Protein AF-A0AAW1QFX3-F1 (afdb_monomer_lite)

Organism: NCBI:txid41462

pLDDT: mean 78.26, std 17.08, range [36.12, 97.12]

Structure (mmCIF, N/CA/C/O backbone):
data_AF-A0AAW1QFX3-F1
#
_entry.id   AF-A0AAW1QFX3-F1
#
loop_
_atom_site.group_PDB
_atom_site.id
_atom_site.type_symbol
_atom_site.label_atom_id
_atom_site.label_alt_id
_atom_site.label_comp_id
_atom_site.label_asym_id
_atom_site.label_entity_id
_atom_site.label_seq_id
_atom_site.pdbx_PDB_ins_code
_atom_site.Cartn_x
_atom_site.Cartn_y
_atom_site.Cartn_z
_atom_site.occupancy
_atom_site.B_iso_or_equiv
_atom_site.auth_seq_id
_atom_site.auth_comp_id
_atom_site.auth_asym_id
_atom_site.auth_atom_id
_atom_site.pdbx_PDB_model_num
ATOM 1 N N . MET A 1 1 ? 1.975 5.721 13.566 1.00 49.78 1 MET A N 1
ATOM 2 C CA . MET A 1 1 ? 0.635 5.234 13.945 1.00 49.78 1 MET A CA 1
ATOM 3 C C . MET A 1 1 ? -0.170 5.029 12.686 1.00 49.78 1 MET A C 1
ATOM 5 O O . MET A 1 1 ? -0.366 5.984 11.931 1.00 49.78 1 MET A O 1
ATOM 9 N N . ASP A 1 2 ? -0.598 3.794 12.451 1.00 54.06 2 ASP A N 1
ATOM 10 C CA . ASP A 1 2 ? -1.452 3.510 11.309 1.00 54.06 2 ASP A CA 1
ATOM 11 C C . ASP A 1 2 ? -2.880 3.972 11.597 1.00 54.06 2 ASP A C 1
ATOM 13 O O . ASP A 1 2 ? -3.531 3.545 12.543 1.00 54.06 2 ASP A O 1
ATOM 17 N N . PHE A 1 3 ? -3.294 4.887 10.730 1.00 56.03 3 PHE A N 1
ATOM 18 C CA . PHE A 1 3 ? -4.606 5.460 10.510 1.00 56.03 3 PHE A CA 1
ATOM 19 C C . PHE A 1 3 ? -5.492 5.829 11.708 1.00 56.03 3 PHE A C 1
ATOM 21 O O . PHE A 1 3 ? -6.138 5.011 12.355 1.00 56.03 3 PHE A O 1
ATOM 28 N N . ILE A 1 4 ? -5.617 7.138 11.882 1.00 55.22 4 ILE A N 1
ATOM 29 C CA . ILE A 1 4 ? -6.451 7.807 12.869 1.00 55.22 4 ILE A CA 1
ATOM 30 C C . ILE A 1 4 ? -7.708 8.252 12.118 1.00 55.22 4 ILE A C 1
ATOM 32 O O . ILE A 1 4 ? -7.586 8.804 11.026 1.00 55.22 4 ILE A O 1
ATOM 36 N N . GLY A 1 5 ? -8.902 7.932 12.628 1.00 56.22 5 GLY A N 1
ATOM 37 C CA . GLY A 1 5 ? -10.164 8.149 11.908 1.00 56.22 5 GLY A CA 1
ATOM 38 C C . GLY A 1 5 ? -10.268 9.538 11.260 1.00 56.22 5 GLY A C 1
ATOM 39 O O . GLY A 1 5 ? -9.735 10.532 11.765 1.00 56.22 5 GLY A O 1
ATOM 40 N N . GLY A 1 6 ? -10.929 9.605 10.102 1.00 60.88 6 GLY A N 1
ATOM 41 C CA . GLY A 1 6 ? -11.004 10.831 9.314 1.00 60.88 6 GLY A CA 1
ATOM 42 C C . GLY A 1 6 ? -11.517 12.015 10.139 1.00 60.88 6 GLY A C 1
ATOM 43 O O . GLY A 1 6 ? -12.501 11.904 10.865 1.00 60.88 6 GLY A O 1
ATOM 44 N N . GLY A 1 7 ? -10.847 13.164 10.028 1.00 66.50 7 GLY A N 1
ATOM 45 C CA . GLY A 1 7 ? -11.255 14.398 10.717 1.00 66.50 7 GLY A CA 1
ATOM 46 C C . GLY A 1 7 ? -10.402 14.771 11.926 1.00 66.50 7 GLY A C 1
ATOM 47 O O . GLY A 1 7 ? -10.448 15.928 12.344 1.00 66.50 7 GLY A O 1
ATOM 48 N N . ILE A 1 8 ? -9.561 13.858 12.411 1.00 74.62 8 ILE A N 1
ATOM 49 C CA . ILE A 1 8 ? -8.707 14.110 13.571 1.00 74.62 8 ILE A CA 1
ATOM 50 C C . ILE A 1 8 ? -7.576 15.079 13.210 1.00 74.62 8 ILE A C 1
ATOM 52 O O . ILE A 1 8 ? -6.895 14.943 12.189 1.00 74.62 8 ILE A O 1
ATOM 56 N N . ARG A 1 9 ? -7.401 16.101 14.053 1.00 82.44 9 ARG A N 1
ATOM 57 C CA . ARG A 1 9 ? -6.322 17.091 13.950 1.00 82.44 9 ARG A CA 1
ATOM 58 C C . ARG A 1 9 ? -5.111 16.654 14.774 1.00 82.44 9 ARG A C 1
ATOM 60 O O . ARG A 1 9 ? -5.272 16.060 15.838 1.00 82.44 9 ARG A O 1
ATOM 67 N N . SER A 1 10 ? -3.915 17.056 14.342 1.00 85.19 10 SER A N 1
ATOM 68 C CA . SER A 1 10 ? -2.657 16.886 15.086 1.00 85.19 10 SER A CA 1
ATOM 69 C C . SER A 1 10 ? -2.754 17.294 16.557 1.00 85.19 10 SER A C 1
ATOM 71 O O . SER A 1 10 ? -2.305 16.564 17.435 1.00 85.19 10 SER A O 1
ATOM 73 N N . SER A 1 11 ? -3.408 18.424 16.846 1.00 86.62 11 SER A N 1
ATOM 74 C CA . SER A 1 11 ? -3.590 18.910 18.218 1.00 86.62 11 SER A CA 1
ATOM 75 C C . SER A 1 11 ? -4.476 18.001 19.072 1.00 86.62 11 SER A C 1
ATOM 77 O O . SER A 1 11 ? -4.159 17.779 20.235 1.00 86.62 11 SER A O 1
ATOM 79 N N . GLN A 1 12 ? -5.549 17.443 18.502 1.00 87.62 12 GLN A N 1
ATOM 80 C CA . GLN A 1 12 ? -6.450 16.527 19.211 1.00 87.62 12 GLN A CA 1
ATOM 81 C C . GLN A 1 12 ? -5.742 15.216 19.546 1.00 87.62 12 GLN A C 1
ATOM 83 O O . GLN A 1 12 ? -5.866 14.718 20.659 1.00 87.62 12 GLN A O 1
ATOM 88 N N . LEU A 1 13 ? -4.960 14.685 18.602 1.00 87.69 13 LEU A N 1
ATOM 89 C CA . LEU A 1 13 ? -4.149 13.498 18.847 1.00 87.69 13 LEU A CA 1
ATOM 90 C C . LEU A 1 13 ? -3.101 13.749 19.935 1.00 87.69 13 LEU A C 1
ATOM 92 O O . LEU A 1 13 ? -2.966 12.943 20.848 1.00 87.69 13 LEU A O 1
ATOM 96 N N . LYS A 1 14 ? -2.378 14.872 19.858 1.00 89.56 14 LYS A N 1
ATOM 97 C CA . LYS A 1 14 ? -1.354 15.231 20.847 1.00 89.56 14 LYS A CA 1
ATOM 98 C C . LYS A 1 14 ? -1.944 15.374 22.250 1.00 89.56 14 LYS A C 1
ATOM 100 O O . LYS A 1 14 ? -1.342 14.899 23.207 1.00 89.56 14 LYS A O 1
ATOM 105 N N . GLN A 1 15 ? -3.124 15.985 22.362 1.00 91.06 15 GLN A N 1
ATOM 106 C CA . GLN A 1 15 ? -3.846 16.082 23.627 1.00 91.06 15 GLN A CA 1
ATOM 107 C C . GLN A 1 15 ? -4.221 14.692 24.162 1.00 91.06 15 GLN A C 1
ATOM 109 O O . GLN A 1 15 ? -3.868 14.376 25.293 1.00 91.06 15 GLN A O 1
ATOM 114 N N . ALA A 1 16 ? -4.851 13.844 23.343 1.00 90.44 16 ALA A N 1
ATOM 115 C CA . ALA A 1 16 ? -5.257 12.499 23.756 1.00 90.44 16 ALA A CA 1
ATOM 116 C C . ALA A 1 16 ? -4.062 11.613 24.165 1.00 90.44 16 ALA A C 1
ATOM 118 O O . ALA A 1 16 ? -4.162 10.828 25.102 1.00 90.44 16 ALA A O 1
ATOM 119 N N . LEU A 1 17 ? -2.911 11.753 23.497 1.00 91.44 17 LEU A N 1
ATOM 120 C CA . LEU A 1 17 ? -1.669 11.077 23.887 1.00 91.44 17 LEU A CA 1
ATOM 121 C C . LEU A 1 17 ? -1.129 11.598 25.224 1.00 91.44 17 LEU A C 1
ATOM 123 O O . LEU A 1 17 ? -0.713 10.806 26.065 1.00 91.44 17 LEU A O 1
ATOM 127 N N . SER A 1 18 ? -1.183 12.913 25.448 1.00 91.75 18 SER A N 1
ATOM 128 C CA . SER A 1 18 ? -0.755 13.513 26.714 1.00 91.75 18 SER A CA 1
ATOM 129 C C . SER A 1 18 ? -1.633 13.085 27.892 1.00 91.75 18 SER A C 1
ATOM 131 O O . SER A 1 18 ? -1.120 12.948 28.997 1.00 91.75 18 SER A O 1
ATOM 133 N N . GLU A 1 19 ? -2.933 12.872 27.673 1.00 93.19 19 GLU A N 1
ATOM 134 C CA . GLU A 1 19 ? -3.862 12.347 28.687 1.00 93.19 19 GLU A CA 1
ATOM 135 C C . GLU A 1 19 ? -3.520 10.902 29.092 1.00 93.19 19 GLU A C 1
ATOM 137 O O . GLU A 1 19 ? -3.775 10.508 30.227 1.00 93.19 19 GLU A O 1
ATOM 142 N N . LEU A 1 20 ? -2.873 10.142 28.202 1.00 90.88 20 LEU A N 1
ATOM 143 C CA . LEU A 1 20 ? -2.308 8.819 28.487 1.00 90.88 20 LEU A CA 1
ATOM 144 C C . LEU A 1 20 ? -0.879 8.870 29.063 1.00 90.88 20 LEU A C 1
ATOM 146 O O . LEU A 1 20 ? -0.242 7.832 29.207 1.00 90.88 20 LEU A O 1
ATOM 150 N N . GLY A 1 21 ? -0.339 10.059 29.349 1.00 91.75 21 GLY A N 1
ATOM 151 C CA . GLY A 1 21 ? 1.045 10.227 29.811 1.00 91.75 21 GLY A CA 1
ATOM 152 C C . GLY A 1 21 ? 2.107 10.040 28.719 1.00 91.75 21 GLY A C 1
ATOM 153 O O . GLY A 1 21 ? 3.297 9.991 29.020 1.00 91.75 21 GLY A O 1
ATOM 154 N N . VAL A 1 22 ? 1.711 9.960 27.443 1.00 89.44 22 VAL A N 1
ATOM 155 C CA . VAL A 1 22 ? 2.642 9.836 26.314 1.00 89.44 22 VAL A CA 1
ATOM 156 C C . VAL A 1 22 ? 3.032 11.228 25.824 1.00 89.44 22 VAL A C 1
ATOM 158 O O . VAL A 1 22 ? 2.285 11.906 25.112 1.00 89.44 22 VAL A O 1
ATOM 161 N N . HIS A 1 23 ? 4.235 11.661 26.191 1.00 89.19 23 HIS A N 1
ATOM 162 C CA . HIS A 1 23 ? 4.775 12.954 25.783 1.00 89.19 23 HIS A CA 1
ATOM 163 C C . HIS A 1 23 ? 5.489 12.855 24.432 1.00 89.19 23 HIS A C 1
ATOM 165 O O . HIS A 1 23 ? 6.604 12.353 24.331 1.00 89.19 23 HIS A O 1
ATOM 171 N N . VAL A 1 24 ? 4.849 13.376 23.384 1.00 89.44 24 VAL A N 1
ATOM 172 C CA . VAL A 1 24 ? 5.443 13.500 22.044 1.00 89.44 24 VAL A CA 1
ATOM 173 C C . VAL A 1 24 ? 5.963 14.917 21.810 1.00 89.44 24 VAL A C 1
ATOM 175 O O . VAL A 1 24 ? 5.314 15.902 22.183 1.00 89.44 24 VAL A O 1
ATOM 178 N N . GLN A 1 25 ? 7.115 15.041 21.146 1.00 88.50 25 GLN A N 1
ATOM 179 C CA . GLN A 1 25 ? 7.626 16.337 20.693 1.00 88.50 25 GLN A CA 1
ATOM 180 C C . GLN A 1 25 ? 6.645 16.947 19.693 1.00 88.50 25 GLN A C 1
ATOM 182 O O . GLN A 1 25 ? 6.198 18.087 19.868 1.00 88.50 25 GLN A O 1
ATOM 187 N N . ASP A 1 26 ? 6.254 16.150 18.700 1.00 86.06 26 ASP A N 1
ATOM 188 C CA . ASP A 1 26 ? 5.269 16.529 17.699 1.00 86.06 26 ASP A CA 1
ATOM 189 C C . ASP A 1 26 ? 4.426 15.339 17.229 1.00 86.06 26 ASP A C 1
ATOM 191 O O . ASP A 1 26 ? 4.822 14.179 17.359 1.00 86.06 26 ASP A O 1
ATOM 195 N N . ALA A 1 27 ? 3.243 15.638 16.702 1.00 84.00 27 ALA A N 1
ATOM 196 C CA . ALA A 1 27 ? 2.328 14.660 16.139 1.00 84.00 27 ALA A CA 1
ATOM 197 C C . ALA A 1 27 ? 1.764 15.197 14.822 1.00 84.00 27 ALA A C 1
ATOM 199 O O . ALA A 1 27 ? 0.943 16.114 14.808 1.00 84.00 27 ALA A O 1
ATOM 200 N N . GLU A 1 28 ? 2.175 14.609 13.705 1.00 80.44 28 GLU A N 1
ATOM 201 C CA . GLU A 1 28 ? 1.728 15.024 12.381 1.00 80.44 28 GLU A CA 1
ATOM 202 C C . GLU A 1 28 ? 0.673 14.052 11.855 1.00 80.44 28 GLU A C 1
ATOM 204 O O . GLU A 1 28 ? 0.975 12.895 11.565 1.00 80.44 28 GLU A O 1
ATOM 209 N N . VAL A 1 29 ? -0.574 14.515 11.724 1.00 75.62 29 VAL A N 1
ATOM 210 C CA . VAL A 1 29 ? -1.650 13.745 11.089 1.00 75.62 29 VAL A CA 1
ATOM 211 C C . VAL A 1 29 ? -1.699 14.099 9.608 1.00 75.62 29 VAL A C 1
ATOM 213 O O . VAL A 1 29 ? -2.120 15.195 9.229 1.00 75.62 29 VAL A O 1
ATOM 216 N N . VAL A 1 30 ? -1.328 13.147 8.758 1.00 68.81 30 VAL A N 1
ATOM 217 C CA . VAL A 1 30 ? -1.366 13.317 7.305 1.00 68.81 30 VAL A CA 1
ATOM 218 C C . VAL A 1 30 ? -2.765 12.993 6.816 1.00 68.81 30 VAL A C 1
ATOM 220 O O . VAL A 1 30 ? -3.106 11.831 6.666 1.00 68.81 30 VAL A O 1
ATOM 223 N N . ASN A 1 31 ? -3.581 14.010 6.550 1.00 67.56 31 ASN A N 1
ATOM 224 C CA . ASN A 1 31 ? -4.916 13.833 5.981 1.00 67.56 31 ASN A CA 1
ATOM 225 C C . ASN A 1 31 ? -4.888 14.076 4.467 1.00 67.56 31 ASN A C 1
ATOM 227 O O . ASN A 1 31 ? -4.674 15.208 4.028 1.00 67.56 31 ASN A O 1
ATOM 231 N N . ILE A 1 32 ? -5.176 13.052 3.661 1.00 60.91 32 ILE A N 1
ATOM 232 C CA . ILE A 1 32 ? -5.361 13.239 2.218 1.00 60.91 32 ILE A CA 1
ATOM 233 C C . ILE A 1 32 ? -6.805 13.676 1.976 1.00 60.91 32 ILE A C 1
ATOM 235 O O . ILE A 1 32 ? -7.748 12.939 2.265 1.00 60.91 32 ILE A O 1
ATOM 239 N N . LYS A 1 33 ? -6.985 14.890 1.446 1.00 61.47 33 LYS A N 1
ATOM 240 C CA . LYS A 1 33 ? -8.302 15.393 1.045 1.00 61.47 33 LYS A CA 1
ATOM 241 C C . LYS A 1 33 ? -8.706 14.747 -0.277 1.00 61.47 33 LYS A C 1
ATOM 243 O O . LYS A 1 33 ? -8.158 15.087 -1.323 1.00 61.47 33 LYS A O 1
ATOM 248 N N 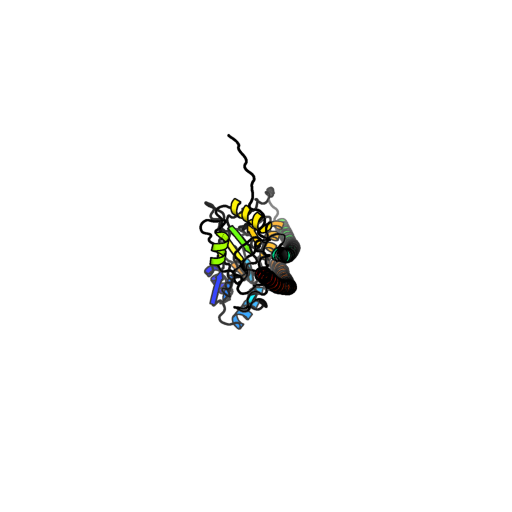. LEU A 1 34 ? -9.668 13.830 -0.233 1.00 57.91 34 LEU A N 1
ATOM 249 C CA . LEU A 1 34 ? -10.285 13.280 -1.436 1.00 57.91 34 LEU A CA 1
ATOM 250 C C . LEU A 1 34 ? -11.529 14.108 -1.772 1.00 57.91 34 LEU A C 1
ATOM 252 O O . LEU A 1 34 ? -12.495 14.132 -1.010 1.00 57.91 34 LEU A O 1
ATOM 256 N N . ASP A 1 35 ? -11.484 14.822 -2.897 1.00 55.41 35 ASP A N 1
ATOM 257 C CA . ASP A 1 35 ? -12.613 15.615 -3.381 1.00 55.41 35 ASP A CA 1
ATOM 258 C C . ASP A 1 35 ? -13.739 14.663 -3.821 1.00 55.41 35 ASP A C 1
ATOM 260 O O . ASP A 1 35 ? -13.547 13.794 -4.683 1.00 55.41 35 ASP A O 1
ATOM 264 N N . SER A 1 36 ? -14.905 14.786 -3.186 1.00 53.16 36 SER A N 1
ATOM 265 C CA . SER A 1 36 ? -16.103 14.001 -3.500 1.00 53.16 36 SER A CA 1
ATOM 266 C C . SER A 1 36 ? -17.047 14.721 -4.476 1.00 53.16 36 SER A C 1
ATOM 268 O O . SER A 1 36 ? -18.130 14.211 -4.770 1.00 53.16 36 SER A O 1
ATOM 270 N N . GLY A 1 37 ? -16.604 15.849 -5.049 1.00 48.22 37 GLY A N 1
ATOM 271 C CA . GLY A 1 37 ? -17.293 16.587 -6.104 1.00 48.22 37 GLY A CA 1
ATOM 272 C C . GLY A 1 37 ? -17.972 17.876 -5.618 1.00 48.22 37 GLY A C 1
ATOM 273 O O . GLY A 1 37 ? -18.149 18.092 -4.415 1.00 48.22 37 GLY A O 1
ATOM 274 N N . PRO A 1 38 ? -18.376 18.759 -6.553 1.00 41.94 38 PRO A N 1
ATOM 275 C CA . PRO A 1 38 ? -18.980 20.045 -6.221 1.00 41.94 38 PRO A CA 1
ATOM 276 C C . PRO A 1 38 ? -20.298 19.865 -5.450 1.00 41.94 38 PRO A C 1
ATOM 278 O O . PRO A 1 38 ? -21.208 19.166 -5.892 1.00 41.94 38 PRO A O 1
ATOM 281 N N . GLY A 1 39 ? -20.397 20.514 -4.284 1.00 43.38 39 GLY A N 1
ATOM 282 C CA . GLY A 1 39 ? -21.618 20.582 -3.472 1.00 43.38 39 GLY A CA 1
ATOM 283 C C . GLY A 1 39 ? -21.773 19.523 -2.374 1.00 43.38 39 GLY A C 1
ATOM 284 O O . GLY A 1 39 ? -22.806 19.510 -1.708 1.00 43.38 39 GLY A O 1
ATOM 285 N N . ARG A 1 40 ? -20.791 18.638 -2.140 1.00 46.50 40 ARG A N 1
ATOM 286 C CA . ARG A 1 40 ? -20.864 17.641 -1.053 1.00 46.50 40 ARG A CA 1
ATOM 287 C C . ARG A 1 40 ? -19.557 17.589 -0.265 1.00 46.50 40 ARG A C 1
ATOM 289 O O . ARG A 1 40 ? -18.654 16.833 -0.579 1.00 46.50 40 ARG A O 1
ATOM 296 N N . VAL A 1 41 ? -19.486 18.388 0.800 1.00 38.38 41 VAL A N 1
ATOM 297 C CA . VAL A 1 41 ? -18.336 18.515 1.719 1.00 38.38 41 VAL A CA 1
ATOM 298 C C . VAL A 1 41 ? -18.282 17.341 2.708 1.00 38.38 41 VAL A C 1
ATOM 300 O O . VAL A 1 41 ? -18.228 17.522 3.920 1.00 38.38 41 VAL A O 1
ATOM 303 N N . ALA A 1 42 ? -18.335 16.107 2.213 1.00 44.97 42 ALA A N 1
ATOM 304 C CA . ALA A 1 42 ? -17.827 14.991 2.997 1.00 44.97 42 ALA A CA 1
ATOM 305 C C . ALA A 1 42 ? -16.359 14.843 2.602 1.00 44.97 42 ALA A C 1
ATOM 307 O O . ALA A 1 42 ? -16.032 14.160 1.630 1.00 44.97 42 ALA A O 1
ATOM 308 N N . GLU A 1 43 ? -15.490 15.565 3.312 1.00 49.81 43 GLU A N 1
ATOM 309 C CA . GLU A 1 43 ? -14.046 15.365 3.253 1.00 49.81 43 GLU A CA 1
ATOM 310 C C . GLU A 1 43 ? -13.757 13.949 3.762 1.00 49.81 43 GLU A C 1
ATOM 312 O O . GLU A 1 43 ? -13.562 13.730 4.958 1.00 49.81 43 GLU A O 1
ATOM 317 N N . ALA A 1 44 ? -13.776 12.963 2.865 1.00 47.16 44 ALA A N 1
ATOM 318 C CA . ALA A 1 44 ? -13.262 11.644 3.178 1.00 47.16 44 ALA A CA 1
ATOM 319 C C . ALA A 1 44 ? -11.758 11.813 3.408 1.00 47.16 44 ALA A C 1
ATOM 321 O O . ALA A 1 44 ? -10.990 12.039 2.470 1.00 47.16 44 ALA A O 1
ATOM 322 N N . ARG A 1 45 ? -11.366 11.802 4.682 1.00 54.38 45 ARG A N 1
ATOM 323 C CA . ARG A 1 45 ? -9.978 11.897 5.117 1.00 54.38 45 ARG A CA 1
ATOM 324 C C . ARG A 1 45 ? -9.513 10.490 5.447 1.00 54.38 45 ARG A C 1
ATOM 326 O O . ARG A 1 45 ? -9.965 9.900 6.422 1.00 54.38 45 ARG A O 1
ATOM 333 N N . CYS A 1 46 ? -8.618 9.959 4.630 1.00 50.12 46 CYS A N 1
ATOM 334 C CA . CYS A 1 46 ? -7.767 8.855 5.038 1.00 50.12 46 CYS A CA 1
ATOM 335 C C . CYS A 1 46 ? -6.436 9.460 5.491 1.00 50.12 46 CYS A C 1
ATOM 337 O O . CYS A 1 46 ? -5.897 10.353 4.829 1.00 50.12 46 CYS A O 1
ATOM 339 N N . GLY A 1 47 ? -5.925 9.024 6.638 1.00 60.78 47 GLY A N 1
ATOM 340 C CA . GLY A 1 47 ? -4.681 9.582 7.132 1.00 60.78 47 GLY A CA 1
ATOM 341 C C . GLY A 1 47 ? -4.011 8.773 8.212 1.00 60.78 47 GLY A C 1
ATOM 342 O O . GLY A 1 47 ? -4.694 8.266 9.086 1.00 60.78 47 GLY A O 1
ATOM 343 N N . TRP A 1 48 ? -2.689 8.659 8.139 1.00 72.12 48 TRP A N 1
ATOM 344 C CA . TRP A 1 48 ? -1.825 8.111 9.185 1.00 72.12 48 TRP A CA 1
ATOM 345 C C . TRP A 1 48 ? -1.285 9.244 10.060 1.00 72.12 48 TRP A C 1
ATOM 347 O O . TRP A 1 48 ? -1.366 10.414 9.683 1.00 72.12 48 TRP A O 1
ATOM 357 N N . ALA A 1 49 ? -0.701 8.901 11.208 1.00 78.06 49 ALA A N 1
ATOM 358 C CA . ALA A 1 49 ? 0.024 9.876 12.013 1.00 78.06 49 ALA A CA 1
ATOM 359 C C . ALA A 1 49 ? 1.474 9.474 12.257 1.00 78.06 49 ALA A C 1
ATOM 361 O O . ALA A 1 49 ? 1.774 8.317 12.578 1.00 78.06 49 ALA A O 1
ATOM 362 N N . CYS A 1 50 ? 2.364 10.450 12.122 1.00 83.44 50 CYS A N 1
ATOM 363 C CA . CYS A 1 50 ? 3.751 10.357 12.542 1.00 83.44 50 CYS A CA 1
ATOM 364 C C . CYS A 1 50 ? 3.882 10.953 13.945 1.00 83.44 50 CYS A C 1
ATOM 366 O O . CYS A 1 50 ? 3.370 12.040 14.207 1.00 83.44 50 CYS A O 1
ATOM 368 N N . LEU A 1 51 ? 4.534 10.224 14.849 1.00 87.12 51 LEU A N 1
ATOM 369 C CA . LEU A 1 51 ? 4.853 10.710 16.187 1.00 87.12 51 LEU A CA 1
ATOM 370 C C . LEU A 1 51 ? 6.352 10.969 16.242 1.00 87.12 51 LEU A C 1
ATOM 372 O O . LEU A 1 51 ? 7.144 10.079 15.932 1.00 87.12 51 LEU A O 1
ATOM 376 N N . HIS A 1 52 ? 6.719 12.185 16.623 1.00 86.12 52 HIS A N 1
ATOM 377 C CA . HIS A 1 52 ? 8.103 12.607 16.762 1.00 86.12 52 HIS A CA 1
ATOM 378 C C . HIS A 1 52 ? 8.466 12.628 18.244 1.00 86.12 52 HIS A C 1
ATOM 380 O O . HIS A 1 52 ? 7.762 13.228 19.061 1.00 86.12 52 HIS A O 1
ATOM 386 N N . PHE A 1 53 ? 9.580 11.985 18.569 1.00 88.44 53 PHE A N 1
ATOM 387 C CA . PHE A 1 53 ? 10.168 11.929 19.905 1.00 88.44 53 PHE A CA 1
ATOM 388 C C . PHE A 1 53 ? 11.548 12.575 19.866 1.00 88.44 53 PHE A C 1
ATOM 390 O O . PHE A 1 53 ? 12.154 12.665 18.794 1.00 88.44 53 PHE A O 1
ATOM 397 N N . ARG A 1 54 ? 12.048 13.030 21.019 1.00 88.62 54 ARG A N 1
ATOM 398 C CA . ARG A 1 54 ? 13.345 13.718 21.070 1.00 88.62 54 ARG A CA 1
ATOM 399 C C . ARG A 1 54 ? 14.491 12.733 20.916 1.00 88.62 54 ARG A C 1
ATOM 401 O O . ARG A 1 54 ? 15.505 13.065 20.307 1.00 88.62 54 ARG A O 1
ATOM 408 N N . THR A 1 55 ? 14.325 11.535 21.470 1.00 89.56 55 THR A N 1
ATOM 409 C CA . THR A 1 55 ? 15.326 10.470 21.430 1.00 89.56 55 THR A CA 1
ATOM 410 C C . THR A 1 55 ? 14.719 9.157 20.936 1.00 89.56 55 THR A C 1
ATOM 412 O O . THR A 1 55 ? 13.505 8.946 20.952 1.00 89.56 55 THR A O 1
ATOM 415 N N . GLN A 1 56 ? 15.583 8.253 20.471 1.00 87.81 56 GLN A N 1
ATOM 416 C CA . GLN A 1 56 ? 15.177 6.906 20.070 1.00 87.81 56 GLN A CA 1
ATOM 417 C C . GLN A 1 56 ? 14.726 6.055 21.268 1.00 87.81 56 GLN A C 1
ATOM 419 O O . GLN A 1 56 ? 13.840 5.217 21.114 1.00 87.81 56 GLN A O 1
ATOM 424 N N . GLU A 1 57 ? 15.314 6.275 22.444 1.00 90.12 57 GLU A N 1
ATOM 425 C CA . GLU A 1 57 ? 14.922 5.615 23.695 1.00 90.12 57 GLU A CA 1
ATOM 426 C C . GLU A 1 57 ? 13.484 5.991 24.067 1.00 90.12 57 GLU A C 1
ATOM 428 O O . GLU A 1 57 ? 12.642 5.105 24.171 1.00 90.12 57 GLU A O 1
ATOM 433 N N . GLU A 1 58 ? 13.159 7.293 24.089 1.00 91.25 58 GLU A N 1
ATOM 434 C CA . GLU A 1 58 ? 11.789 7.783 24.315 1.00 91.25 58 GLU A CA 1
ATOM 435 C C . GLU A 1 58 ? 10.789 7.155 23.333 1.00 91.25 58 GLU A C 1
ATOM 437 O O . GLU A 1 58 ? 9.697 6.742 23.719 1.00 91.25 58 GLU A O 1
ATOM 442 N N . ALA A 1 59 ? 11.161 7.061 22.052 1.00 89.00 59 ALA A N 1
ATOM 443 C CA . ALA A 1 59 ? 10.319 6.439 21.034 1.00 89.00 59 ALA A CA 1
ATOM 444 C C . ALA A 1 59 ? 10.127 4.930 21.259 1.00 89.00 59 ALA A C 1
ATOM 446 O O . ALA A 1 59 ? 9.053 4.406 20.968 1.00 89.00 59 ALA A O 1
ATOM 447 N N . THR A 1 60 ? 11.145 4.231 21.765 1.00 89.12 60 THR A N 1
ATOM 448 C CA . THR A 1 60 ? 11.091 2.787 22.050 1.00 89.12 60 THR A CA 1
ATOM 449 C C . THR A 1 60 ? 10.197 2.502 23.255 1.00 89.12 60 THR A C 1
ATOM 451 O O . THR A 1 60 ? 9.329 1.625 23.192 1.00 89.12 60 THR A O 1
ATOM 454 N N . ASP A 1 61 ? 10.345 3.291 24.317 1.00 89.94 61 ASP A N 1
ATOM 455 C CA . ASP A 1 61 ? 9.518 3.189 25.519 1.00 89.94 61 ASP A CA 1
ATOM 456 C C . ASP A 1 61 ? 8.056 3.513 25.195 1.00 89.94 61 ASP A C 1
ATOM 458 O O . ASP A 1 61 ? 7.144 2.743 25.514 1.00 89.94 61 ASP A O 1
ATOM 462 N N . ALA A 1 62 ? 7.827 4.608 24.461 1.00 90.75 62 ALA A N 1
ATOM 463 C CA . ALA A 1 62 ? 6.494 4.992 24.020 1.00 90.75 62 ALA A CA 1
ATOM 464 C C . ALA A 1 62 ? 5.868 3.942 23.095 1.00 90.75 62 ALA A C 1
ATOM 466 O O . ALA A 1 62 ? 4.681 3.653 23.227 1.00 90.75 62 ALA A O 1
ATOM 467 N N . LEU A 1 63 ? 6.636 3.341 22.178 1.00 89.94 63 LEU A N 1
ATOM 468 C CA . LEU A 1 63 ? 6.133 2.276 21.308 1.00 89.94 63 LEU A CA 1
ATOM 469 C C . LEU A 1 63 ? 5.578 1.104 22.125 1.00 89.94 63 LEU A C 1
ATOM 471 O O . LEU A 1 63 ? 4.496 0.618 21.806 1.00 89.94 63 LEU A O 1
ATOM 475 N N . THR A 1 64 ? 6.285 0.695 23.179 1.00 88.19 64 THR A N 1
ATOM 476 C CA . THR A 1 64 ? 5.863 -0.400 24.063 1.00 88.19 64 THR A CA 1
ATOM 477 C C . THR A 1 64 ? 4.564 -0.052 24.790 1.00 88.19 64 THR A C 1
ATOM 479 O O . THR A 1 64 ? 3.611 -0.826 24.747 1.00 88.19 64 THR A O 1
ATOM 482 N N . GLY A 1 65 ? 4.460 1.147 25.376 1.00 89.00 65 GLY A N 1
ATOM 483 C CA . GLY A 1 65 ? 3.223 1.585 26.040 1.00 89.00 65 GLY A CA 1
ATOM 484 C C . GLY A 1 65 ? 2.032 1.685 25.077 1.00 89.00 65 GLY A C 1
ATOM 485 O O . GLY A 1 65 ? 0.923 1.236 25.374 1.00 89.00 65 GLY A O 1
ATOM 486 N N . LEU A 1 66 ? 2.270 2.194 23.866 1.00 91.69 66 LEU A N 1
ATOM 487 C CA . LEU A 1 66 ? 1.237 2.380 22.847 1.00 91.69 66 LEU A CA 1
ATOM 488 C C . LEU A 1 66 ? 0.683 1.063 22.269 1.00 91.69 66 LEU A C 1
ATOM 490 O O . LEU A 1 66 ? -0.402 1.072 21.681 1.00 91.69 66 LEU A O 1
ATOM 494 N N . GLN A 1 67 ? 1.361 -0.074 22.462 1.00 90.06 67 GLN A N 1
ATOM 495 C CA . GLN A 1 67 ? 0.839 -1.402 22.098 1.00 90.06 67 GLN A CA 1
ATOM 496 C C . GLN A 1 67 ? -0.355 -1.843 22.953 1.00 90.06 67 GLN A C 1
ATOM 498 O O . GLN A 1 67 ? -1.021 -2.811 22.614 1.00 90.06 67 GLN A O 1
ATOM 503 N N . SER A 1 68 ? -0.682 -1.127 24.025 1.00 92.31 68 SER A N 1
ATOM 504 C CA . SER A 1 68 ? -1.884 -1.383 24.827 1.00 92.31 68 SER A CA 1
ATOM 505 C C . SER A 1 68 ? -2.985 -0.339 24.606 1.00 92.31 68 SER A C 1
ATOM 507 O O . SER A 1 68 ? -3.988 -0.341 25.312 1.00 92.31 68 SER A O 1
ATOM 509 N N . VAL A 1 69 ? -2.837 0.556 23.618 1.00 93.88 69 VAL A N 1
ATOM 510 C CA . VAL A 1 69 ? -3.762 1.681 23.399 1.00 93.88 69 VAL A CA 1
ATOM 511 C C . VAL A 1 69 ? -4.826 1.366 22.349 1.00 93.88 69 VAL A C 1
ATOM 513 O O . VAL A 1 69 ? -4.553 0.819 21.281 1.00 93.88 69 VAL A O 1
ATOM 516 N N . TYR A 1 70 ? -6.060 1.758 22.637 1.00 92.81 70 TYR A N 1
ATOM 517 C CA . TYR A 1 70 ? -7.231 1.552 21.795 1.00 92.81 70 TYR A CA 1
ATOM 518 C C . TYR A 1 70 ? -7.969 2.870 21.605 1.00 92.81 70 TYR A C 1
ATOM 520 O O . TYR A 1 70 ? -7.959 3.737 22.475 1.00 92.81 70 TYR A O 1
ATOM 528 N N . MET A 1 71 ? -8.620 3.020 20.460 1.00 89.00 71 MET A N 1
ATOM 529 C CA . MET A 1 71 ? -9.465 4.158 20.139 1.00 89.00 71 MET A CA 1
ATOM 530 C C . MET A 1 71 ? -10.928 3.766 20.325 1.00 89.00 71 MET A C 1
ATOM 532 O O . MET A 1 71 ? -11.408 2.816 19.707 1.00 89.00 71 MET A O 1
ATOM 536 N N . VAL A 1 72 ? -11.638 4.520 21.156 1.00 88.06 72 VAL A N 1
ATOM 537 C CA . VAL A 1 72 ? -13.084 4.378 21.337 1.00 88.06 72 VAL A CA 1
ATOM 538 C C . VAL A 1 72 ? -13.779 5.319 20.361 1.00 88.06 72 VAL A C 1
ATOM 540 O O . VAL A 1 72 ? -13.467 6.512 20.320 1.00 88.06 72 VAL A O 1
ATOM 543 N N . THR A 1 73 ? -14.705 4.784 19.569 1.00 80.19 73 THR A N 1
ATOM 544 C CA . THR A 1 73 ? -15.505 5.547 18.606 1.00 80.19 73 THR A CA 1
ATOM 545 C C . THR A 1 73 ? -16.987 5.360 18.902 1.00 80.19 73 THR A C 1
ATOM 547 O O . THR A 1 73 ? -17.410 4.285 19.310 1.00 80.19 73 THR A O 1
ATOM 550 N N . ASP A 1 74 ? -17.800 6.393 18.670 1.00 76.12 74 ASP A N 1
ATOM 551 C CA . ASP A 1 74 ? -19.254 6.312 18.890 1.00 76.12 74 ASP A CA 1
ATOM 552 C C . ASP A 1 74 ? -19.939 5.303 17.944 1.00 76.12 74 ASP A C 1
ATOM 554 O O . ASP A 1 74 ? -21.070 4.877 18.178 1.00 76.12 74 ASP A O 1
ATOM 558 N N . SER A 1 75 ? -19.279 4.953 16.836 1.00 73.56 75 SER A N 1
ATOM 559 C CA . SER A 1 75 ? -19.783 4.048 15.796 1.00 73.56 75 SER A CA 1
ATOM 560 C C . SER A 1 75 ? -19.436 2.579 16.030 1.00 73.56 75 SER A C 1
ATOM 562 O O . SER A 1 75 ? -20.029 1.720 15.369 1.00 73.56 75 SER A O 1
ATOM 564 N N . SER A 1 76 ? -18.482 2.289 16.919 1.00 82.19 76 SER A N 1
ATOM 565 C CA . SER A 1 76 ? -18.015 0.932 17.179 1.00 82.19 76 SER A CA 1
ATOM 566 C C . SER A 1 76 ? -18.376 0.482 18.596 1.00 82.19 76 SER A C 1
ATOM 568 O O . SER A 1 76 ? -18.054 1.178 19.556 1.00 82.19 76 SER A O 1
ATOM 570 N N . PRO A 1 77 ? -18.995 -0.700 18.762 1.00 86.50 77 PRO A N 1
ATOM 571 C CA . PRO A 1 77 ? -19.292 -1.264 20.076 1.00 86.50 77 PRO A CA 1
ATOM 572 C C . PRO A 1 77 ? -18.073 -1.922 20.746 1.00 86.50 77 PRO A C 1
ATOM 574 O O . PRO A 1 77 ? -18.232 -2.510 21.814 1.00 86.50 77 PRO A O 1
ATOM 577 N N . VAL A 1 78 ? -16.903 -1.904 20.092 1.00 89.94 78 VAL A N 1
ATOM 578 C CA . VAL A 1 78 ? -15.647 -2.479 20.594 1.00 89.94 78 VAL A CA 1
ATOM 579 C C . VAL A 1 78 ? -14.495 -1.492 20.348 1.00 89.94 78 VAL A C 1
ATOM 581 O O . VAL A 1 78 ? -14.372 -0.993 19.222 1.00 89.94 78 VAL A O 1
ATOM 584 N N . PRO A 1 79 ? -13.608 -1.236 21.330 1.00 91.25 79 PRO A N 1
ATOM 585 C CA . PRO A 1 79 ? -12.464 -0.356 21.176 1.00 91.25 79 PRO A CA 1
ATOM 586 C C . PRO A 1 79 ? -11.558 -0.856 20.057 1.00 91.25 79 PRO A C 1
ATOM 588 O O . PRO A 1 79 ? -11.187 -2.030 19.985 1.00 91.25 79 PRO A O 1
ATOM 591 N N . ARG A 1 80 ? -11.191 0.050 19.157 1.00 88.50 80 ARG A N 1
ATOM 592 C CA . ARG A 1 80 ? -10.358 -0.262 18.001 1.00 88.50 80 ARG A CA 1
ATOM 593 C C . ARG A 1 80 ? -8.883 -0.286 18.411 1.00 88.50 80 ARG A C 1
ATOM 595 O O . ARG A 1 80 ? -8.409 0.720 18.936 1.00 88.50 80 ARG A O 1
ATOM 602 N N . PRO A 1 81 ? -8.119 -1.349 18.121 1.00 90.69 81 PRO A N 1
ATOM 603 C CA . PRO A 1 81 ? -6.683 -1.365 18.391 1.00 90.69 81 PRO A CA 1
ATOM 604 C C . PRO A 1 81 ? -5.945 -0.251 17.639 1.00 90.69 81 PRO A C 1
ATOM 606 O O . PRO A 1 81 ? -6.097 -0.111 16.422 1.00 90.69 81 PRO A O 1
ATOM 609 N N . VAL A 1 82 ? -5.110 0.521 18.341 1.00 88.38 82 VAL A N 1
ATOM 610 C CA . VAL A 1 82 ? -4.158 1.435 17.698 1.00 88.38 82 VAL A CA 1
ATOM 611 C C . VAL A 1 82 ? -2.882 0.658 17.394 1.00 88.38 82 VAL A C 1
ATOM 613 O O . VAL A 1 82 ? -2.185 0.198 18.302 1.00 88.38 82 VAL A O 1
ATOM 616 N N . LEU A 1 83 ? -2.578 0.505 16.104 1.00 87.12 83 LEU A N 1
ATOM 617 C CA . LEU A 1 83 ? -1.368 -0.174 15.649 1.00 87.12 83 LEU A CA 1
ATOM 618 C C . LEU A 1 83 ? -0.238 0.841 15.473 1.00 87.12 83 LEU A C 1
ATOM 620 O O . LEU A 1 83 ? -0.288 1.744 14.626 1.00 87.12 83 LEU A O 1
ATOM 624 N N . VAL A 1 84 ? 0.802 0.689 16.287 1.00 87.00 84 VAL A N 1
ATOM 625 C CA . VAL A 1 84 ? 2.004 1.522 16.241 1.00 87.00 84 VAL A CA 1
ATOM 626 C C . VAL A 1 84 ? 3.170 0.664 15.784 1.00 87.00 84 VAL A C 1
ATOM 628 O O . VAL A 1 84 ? 3.335 -0.467 16.223 1.00 87.00 84 VAL A O 1
ATOM 631 N N . HIS A 1 85 ? 3.963 1.196 14.864 1.00 83.88 85 HIS A N 1
ATOM 632 C CA . HIS A 1 85 ? 5.121 0.515 14.310 1.00 83.88 85 HIS A CA 1
ATOM 633 C C . HIS A 1 85 ? 6.210 1.542 14.001 1.00 83.88 85 HIS A C 1
ATOM 635 O O . HIS A 1 85 ? 5.920 2.725 13.779 1.00 83.88 85 HIS A O 1
ATOM 641 N N . TRP A 1 86 ? 7.456 1.078 13.932 1.00 82.44 86 TRP A N 1
ATOM 642 C CA . TRP A 1 86 ? 8.558 1.882 13.416 1.00 82.44 86 TRP A CA 1
ATOM 643 C C . TRP A 1 86 ? 8.334 2.232 11.942 1.00 82.44 86 TRP A C 1
ATOM 645 O O . TRP A 1 86 ? 7.746 1.446 11.188 1.00 82.44 86 TRP A O 1
ATOM 655 N N . PRO A 1 87 ? 8.777 3.413 11.496 1.00 69.81 87 PRO A N 1
ATOM 656 C CA . PRO A 1 87 ? 8.630 3.800 10.112 1.00 69.81 87 PRO A CA 1
ATOM 657 C C . PRO A 1 87 ? 9.494 2.894 9.218 1.00 69.81 87 PRO A C 1
ATOM 659 O O . PRO A 1 87 ? 10.648 2.592 9.507 1.00 69.81 87 PRO A O 1
ATOM 662 N N . TYR A 1 88 ? 8.918 2.459 8.098 1.00 60.91 88 TYR A N 1
ATOM 663 C CA . TYR A 1 88 ? 9.479 1.415 7.230 1.00 60.91 88 TYR A CA 1
ATOM 664 C C . TYR A 1 88 ? 10.754 1.818 6.452 1.00 60.91 88 TYR A C 1
ATOM 666 O O . TYR A 1 88 ? 11.276 1.011 5.683 1.00 60.91 88 TYR A O 1
ATOM 674 N N . TRP A 1 89 ? 11.269 3.043 6.607 1.00 57.09 89 TRP A N 1
ATOM 675 C CA . TRP A 1 89 ? 12.423 3.533 5.839 1.00 57.09 89 TRP A CA 1
ATOM 676 C C . TRP A 1 89 ? 13.768 2.944 6.277 1.00 57.09 89 TRP A C 1
ATOM 678 O O . TRP A 1 89 ? 14.710 2.983 5.491 1.00 57.09 89 TRP A O 1
ATOM 688 N N . GLN A 1 90 ? 13.852 2.315 7.455 1.00 51.84 90 GLN A N 1
ATOM 689 C CA . GLN A 1 90 ? 15.053 1.572 7.870 1.00 51.84 90 GLN A CA 1
ATOM 690 C C . GLN A 1 90 ? 15.348 0.353 6.966 1.00 51.84 90 GLN A C 1
ATOM 692 O O . GLN A 1 90 ? 16.439 -0.207 7.016 1.00 51.84 90 GLN A O 1
ATOM 697 N N . HIS A 1 91 ? 14.404 -0.036 6.098 1.00 45.94 91 HIS A N 1
ATOM 698 C CA . HIS A 1 91 ? 14.519 -1.181 5.193 1.00 45.94 91 HIS A CA 1
ATOM 699 C C . HIS A 1 91 ? 14.239 -0.827 3.727 1.00 45.94 91 HIS A C 1
ATOM 701 O O . HIS A 1 91 ? 13.601 -1.612 3.024 1.00 45.94 91 HIS A O 1
ATOM 707 N N . ARG A 1 92 ? 14.689 0.330 3.222 1.00 48.22 92 ARG A N 1
ATOM 708 C CA . ARG A 1 92 ? 14.837 0.487 1.764 1.00 48.22 92 ARG A CA 1
ATOM 709 C C . ARG A 1 92 ? 16.220 -0.044 1.345 1.00 48.22 92 ARG A C 1
ATOM 711 O O . ARG A 1 92 ? 17.173 0.723 1.384 1.00 48.22 92 ARG A O 1
ATOM 718 N N . PRO A 1 93 ? 16.362 -1.312 0.904 1.00 44.12 93 PRO A N 1
ATOM 719 C CA . PRO A 1 93 ? 17.570 -1.740 0.197 1.00 44.12 93 PRO A CA 1
ATOM 720 C C . PRO A 1 93 ? 17.649 -1.128 -1.215 1.00 44.12 93 PRO A C 1
ATOM 722 O O . PRO A 1 93 ? 18.658 -1.268 -1.893 1.00 44.12 93 PRO A O 1
ATOM 725 N N . TRP A 1 94 ? 16.590 -0.440 -1.659 1.00 40.81 94 TRP A N 1
ATOM 726 C CA . TRP A 1 94 ? 16.460 0.133 -2.993 1.00 40.81 94 TRP A CA 1
ATOM 727 C C . TRP A 1 94 ? 16.701 1.641 -2.956 1.00 40.81 94 TRP A C 1
ATOM 729 O O . TRP A 1 94 ? 15.891 2.380 -2.396 1.00 40.81 94 TRP A O 1
ATOM 739 N N . GLY A 1 95 ? 17.795 2.072 -3.586 1.00 41.41 95 GLY A N 1
ATOM 740 C CA . GLY A 1 95 ? 18.061 3.473 -3.898 1.00 41.41 95 GLY A CA 1
ATOM 741 C C . GLY A 1 95 ? 18.572 4.291 -2.715 1.00 41.41 95 GLY A C 1
ATOM 742 O O . GLY A 1 95 ? 17.833 5.065 -2.108 1.00 41.41 95 GLY A O 1
ATOM 743 N N . LEU A 1 96 ? 19.879 4.213 -2.448 1.00 40.69 96 LEU A N 1
ATOM 744 C CA . LEU A 1 96 ? 20.579 5.372 -1.888 1.00 40.69 96 LEU A CA 1
ATOM 745 C C . LEU A 1 96 ? 20.295 6.580 -2.795 1.00 40.69 96 LEU A C 1
ATOM 747 O O . LEU A 1 96 ? 20.271 6.438 -4.020 1.00 40.69 96 LEU A O 1
ATOM 751 N N . ARG A 1 97 ? 20.076 7.763 -2.206 1.00 39.22 97 ARG A N 1
ATOM 752 C CA . ARG A 1 97 ? 19.930 9.029 -2.947 1.00 39.22 97 ARG A CA 1
ATOM 753 C C . ARG A 1 97 ? 20.989 9.111 -4.051 1.00 39.22 97 ARG A C 1
ATOM 755 O O . ARG A 1 97 ? 22.178 9.084 -3.755 1.00 39.22 97 ARG A O 1
ATOM 762 N N . GLY A 1 98 ? 20.551 9.236 -5.301 1.00 41.47 98 GLY A N 1
ATOM 763 C CA . GLY A 1 98 ? 21.446 9.405 -6.447 1.00 41.47 98 GLY A CA 1
ATOM 764 C C . GLY A 1 98 ? 21.972 8.112 -7.072 1.00 41.47 98 GLY A C 1
ATOM 765 O O . GLY A 1 98 ? 22.615 8.197 -8.113 1.00 41.47 98 GLY A O 1
ATOM 766 N N . SER A 1 99 ? 21.657 6.929 -6.528 1.00 41.12 99 SER A N 1
ATOM 767 C CA . SER A 1 99 ? 21.705 5.726 -7.361 1.00 41.12 99 SER A CA 1
ATOM 768 C C . SER A 1 99 ? 20.646 5.908 -8.445 1.00 41.12 99 SER A C 1
ATOM 770 O O . SER A 1 99 ? 19.475 6.097 -8.086 1.00 41.12 99 SER A O 1
ATOM 772 N N . PRO A 1 100 ? 20.997 5.862 -9.744 1.00 44.25 100 PRO A N 1
ATOM 773 C CA . PRO A 1 100 ? 19.981 5.664 -10.761 1.00 44.25 100 PRO A CA 1
ATOM 774 C C . PRO A 1 100 ? 19.135 4.474 -10.309 1.00 44.25 100 PRO A C 1
ATOM 776 O O . PRO A 1 100 ? 19.663 3.506 -9.745 1.00 44.25 100 PRO A O 1
ATOM 779 N N . PHE A 1 101 ? 17.812 4.587 -10.453 1.00 47.44 101 PHE A N 1
ATOM 780 C CA . PHE A 1 101 ? 16.982 3.396 -10.351 1.00 47.44 101 PHE A CA 1
ATOM 781 C C . PHE A 1 101 ? 17.639 2.368 -11.254 1.00 47.44 101 PHE A C 1
ATOM 783 O O . PHE A 1 101 ? 17.934 2.676 -12.405 1.00 47.44 101 PHE A O 1
ATOM 790 N N . ALA A 1 102 ? 17.936 1.200 -10.716 1.00 45.34 102 ALA A N 1
ATOM 791 C CA . ALA A 1 102 ? 18.431 0.117 -11.527 1.00 45.34 102 ALA A CA 1
ATOM 792 C C . ALA A 1 102 ? 17.366 -0.097 -12.645 1.00 45.34 102 ALA A C 1
ATOM 794 O O . ALA A 1 102 ? 16.153 0.002 -12.395 1.00 45.34 102 ALA A O 1
ATOM 795 N N . GLY A 1 103 ? 17.796 -0.170 -13.909 1.00 45.16 103 GLY A N 1
ATOM 796 C CA . GLY A 1 103 ? 16.945 -0.079 -15.115 1.00 45.16 103 GLY A CA 1
ATOM 797 C C . GLY A 1 103 ? 16.650 1.325 -15.676 1.00 45.16 103 GLY A C 1
ATOM 798 O O . GLY A 1 103 ? 16.032 1.435 -16.731 1.00 45.16 103 GLY A O 1
ATOM 799 N N . HIS A 1 104 ? 17.089 2.404 -15.026 1.00 52.41 104 HIS A N 1
ATOM 800 C CA . HIS A 1 104 ? 17.216 3.710 -15.670 1.00 52.41 104 HIS A CA 1
ATOM 801 C C . HIS A 1 104 ? 18.407 3.639 -16.620 1.00 52.41 104 HIS A C 1
ATOM 803 O O . HIS A 1 104 ? 19.537 3.466 -16.169 1.00 52.41 104 HIS A O 1
ATOM 809 N N . VAL A 1 105 ? 18.172 3.792 -17.922 1.00 51.94 105 VAL A N 1
ATOM 810 C CA . VAL A 1 105 ? 19.278 3.999 -18.856 1.00 51.94 105 VAL A CA 1
ATOM 811 C C . VAL A 1 105 ? 19.745 5.448 -18.689 1.00 51.94 105 VAL A C 1
ATOM 813 O O . VAL A 1 105 ? 18.972 6.357 -19.015 1.00 51.94 105 VAL A O 1
ATOM 816 N N . PRO A 1 106 ? 20.966 5.693 -18.173 1.00 48.75 106 PRO A N 1
ATOM 817 C CA . PRO A 1 106 ? 21.484 7.048 -18.042 1.00 48.75 106 PRO A CA 1
ATOM 818 C C . PRO A 1 106 ? 21.445 7.751 -19.403 1.00 48.75 106 PRO A C 1
ATOM 820 O O . PRO A 1 106 ? 21.654 7.122 -20.440 1.00 48.75 106 PRO A O 1
ATOM 823 N N . ASP A 1 107 ? 21.150 9.050 -19.403 1.00 49.34 107 ASP A N 1
ATOM 824 C CA . ASP A 1 107 ? 21.150 9.908 -20.599 1.00 49.34 107 ASP A CA 1
ATOM 825 C C . ASP A 1 107 ? 20.075 9.613 -21.660 1.00 49.34 107 ASP A C 1
ATOM 827 O O . ASP A 1 107 ? 20.066 10.256 -22.714 1.00 49.34 107 ASP A O 1
ATOM 831 N N . ILE A 1 108 ? 19.117 8.715 -21.391 1.00 51.28 108 ILE A N 1
ATOM 832 C CA . ILE A 1 108 ? 17.889 8.618 -22.187 1.00 51.28 108 ILE A CA 1
ATOM 833 C C . ILE A 1 108 ? 16.774 9.362 -21.442 1.00 51.28 108 ILE A C 1
ATOM 835 O O . ILE A 1 108 ? 16.143 8.799 -20.545 1.00 51.28 108 ILE A O 1
ATOM 839 N N . PRO A 1 109 ? 16.486 10.632 -21.794 1.00 50.47 109 PRO A N 1
ATOM 840 C CA . PRO A 1 109 ? 15.297 11.317 -21.316 1.00 50.47 109 PRO A CA 1
ATOM 841 C C . PRO A 1 109 ? 14.077 10.673 -21.975 1.00 50.47 109 PRO A C 1
ATOM 843 O O . PRO A 1 109 ? 13.561 11.139 -22.987 1.00 50.47 109 PRO A O 1
ATOM 846 N N . THR A 1 110 ? 13.613 9.557 -21.433 1.00 61.12 110 THR A N 1
ATOM 847 C CA . THR A 1 110 ? 12.377 8.940 -21.905 1.00 61.12 110 THR A CA 1
ATOM 848 C C . THR A 1 110 ? 11.213 9.765 -21.386 1.00 61.12 110 THR A C 1
ATOM 850 O O . THR A 1 110 ? 10.910 9.800 -20.186 1.00 61.12 110 THR A O 1
ATOM 853 N N . LEU A 1 111 ? 10.568 10.444 -22.323 1.00 73.31 111 LEU A N 1
ATOM 854 C CA . LEU A 1 111 ? 9.272 11.058 -22.120 1.00 73.31 111 LEU A CA 1
ATOM 855 C C . LEU A 1 111 ? 8.259 9.996 -21.674 1.00 73.31 111 LEU A C 1
ATOM 857 O O . LEU A 1 111 ? 8.409 8.803 -21.950 1.00 73.31 111 LEU A O 1
ATOM 861 N N . ALA A 1 112 ? 7.220 10.449 -20.984 1.00 86.06 112 ALA A N 1
ATOM 862 C CA . ALA A 1 112 ? 6.068 9.620 -20.680 1.00 86.06 112 ALA A CA 1
ATOM 863 C C . ALA A 1 112 ? 5.462 9.071 -21.976 1.00 86.06 112 ALA A C 1
ATOM 865 O O . ALA A 1 112 ? 5.180 9.844 -22.891 1.00 86.06 112 ALA A O 1
ATOM 866 N N . HIS A 1 113 ? 5.274 7.758 -22.065 1.00 88.69 113 HIS A N 1
ATOM 867 C CA . HIS A 1 113 ? 4.733 7.132 -23.267 1.00 88.69 113 HIS A CA 1
ATOM 868 C C . HIS A 1 113 ? 4.056 5.797 -22.950 1.00 88.69 113 HIS A C 1
ATOM 870 O O . HIS A 1 113 ? 4.239 5.214 -21.879 1.00 88.69 113 HIS A O 1
ATOM 876 N N . PHE A 1 114 ? 3.263 5.317 -23.904 1.00 90.31 114 PHE A N 1
ATOM 877 C CA . PHE A 1 114 ? 2.738 3.959 -23.889 1.00 90.31 114 PHE A CA 1
ATOM 878 C C . PHE A 1 114 ? 3.714 3.030 -24.604 1.00 90.31 114 PHE A C 1
ATOM 880 O O . PHE A 1 114 ? 4.079 3.284 -25.755 1.00 90.31 114 PHE A O 1
ATOM 887 N N . ALA A 1 115 ? 4.132 1.962 -23.931 1.00 88.88 115 ALA A N 1
ATOM 888 C CA . ALA A 1 115 ? 5.008 0.964 -24.521 1.00 88.88 115 ALA A CA 1
ATOM 889 C C . ALA A 1 115 ? 4.300 0.266 -25.693 1.00 88.88 115 ALA A C 1
ATOM 891 O O . ALA A 1 115 ? 3.127 -0.110 -25.606 1.00 88.88 115 ALA A O 1
ATOM 892 N N . GLN A 1 116 ? 5.016 0.108 -26.805 1.00 89.44 116 GLN A N 1
ATOM 893 C CA . GLN A 1 116 ? 4.498 -0.529 -28.014 1.00 89.44 116 GLN A CA 1
ATOM 894 C C . GLN A 1 116 ? 4.537 -2.050 -27.865 1.00 89.44 116 GLN A C 1
ATOM 896 O O . GLN A 1 116 ? 5.546 -2.584 -27.431 1.00 89.44 116 GLN A O 1
ATOM 901 N N . ALA A 1 117 ? 3.495 -2.763 -28.301 1.00 88.56 117 ALA A N 1
ATOM 902 C CA . ALA A 1 117 ? 3.364 -4.211 -28.082 1.00 88.56 117 ALA A CA 1
ATOM 903 C C . ALA A 1 117 ? 4.561 -5.067 -28.560 1.00 88.56 117 ALA A C 1
ATOM 905 O O . ALA A 1 117 ? 4.786 -6.148 -28.028 1.00 88.56 117 ALA A O 1
ATOM 906 N N . ASN A 1 118 ? 5.333 -4.576 -29.535 1.00 87.19 118 ASN A N 1
ATOM 907 C CA . ASN A 1 118 ? 6.497 -5.262 -30.105 1.00 87.19 118 ASN A CA 1
ATOM 908 C C . ASN A 1 118 ? 7.843 -4.740 -29.563 1.00 87.19 118 ASN A C 1
ATOM 910 O O . ASN A 1 118 ? 8.883 -4.997 -30.171 1.00 87.19 118 ASN A O 1
ATOM 914 N N . SER A 1 119 ? 7.846 -3.943 -28.490 1.00 87.81 119 SER A N 1
ATOM 915 C CA . SER A 1 119 ? 9.074 -3.436 -27.876 1.00 87.81 119 SER A CA 1
ATOM 916 C C . SER A 1 119 ? 9.520 -4.313 -26.708 1.00 87.81 119 SER A C 1
ATOM 918 O O . SER A 1 119 ? 8.703 -4.894 -25.993 1.00 87.81 119 SER A O 1
ATOM 920 N N . LEU A 1 120 ? 10.835 -4.350 -26.469 1.00 85.94 120 LEU A N 1
ATOM 921 C CA . LEU A 1 120 ? 11.396 -4.982 -25.274 1.00 85.94 120 LEU A CA 1
ATOM 922 C C . LEU A 1 120 ? 10.768 -4.394 -24.000 1.00 85.94 120 LEU A C 1
ATOM 924 O O . LEU A 1 120 ? 10.379 -5.133 -23.105 1.00 85.94 120 LEU A O 1
ATOM 928 N N . GLU A 1 121 ? 10.618 -3.069 -23.940 1.00 86.06 121 GLU A N 1
ATOM 929 C CA . GLU A 1 121 ? 10.035 -2.364 -22.792 1.00 86.06 121 GLU A CA 1
ATOM 930 C C . GLU A 1 121 ? 8.624 -2.857 -22.456 1.00 86.06 121 GLU A C 1
ATOM 932 O O . GLU A 1 121 ? 8.291 -2.999 -21.281 1.00 86.06 121 GLU A O 1
ATOM 937 N N . TYR A 1 122 ? 7.805 -3.154 -23.470 1.00 90.25 122 TYR A N 1
ATOM 938 C CA . TYR A 1 122 ? 6.460 -3.683 -23.269 1.00 90.25 122 TYR A CA 1
ATOM 939 C C . TYR A 1 122 ? 6.489 -5.073 -22.635 1.00 90.25 122 TYR A C 1
ATOM 941 O O . TYR A 1 122 ? 5.769 -5.317 -21.667 1.00 90.25 122 TYR A O 1
ATOM 949 N N . GLU A 1 123 ? 7.347 -5.971 -23.124 1.00 89.69 123 GLU A N 1
ATOM 950 C CA . GLU A 1 123 ? 7.486 -7.314 -22.555 1.00 89.69 123 GLU A CA 1
ATOM 951 C C . GLU A 1 123 ? 7.948 -7.275 -21.093 1.00 89.69 123 GLU A C 1
ATOM 953 O O . GLU A 1 123 ? 7.329 -7.905 -20.233 1.00 89.69 123 GLU A O 1
ATOM 958 N N . LEU A 1 124 ? 8.989 -6.488 -20.797 1.00 89.56 124 LEU A N 1
ATOM 959 C CA . LEU A 1 124 ? 9.503 -6.315 -19.435 1.00 89.56 124 LEU A CA 1
ATOM 960 C C . LEU A 1 124 ? 8.417 -5.745 -18.509 1.00 89.56 124 LEU A C 1
ATOM 962 O O . LEU A 1 124 ? 8.187 -6.238 -17.402 1.00 89.56 124 LEU A O 1
ATOM 966 N N . ALA A 1 125 ? 7.675 -4.748 -18.987 1.00 89.50 125 ALA A N 1
ATOM 967 C CA . ALA A 1 125 ? 6.597 -4.144 -18.225 1.00 89.50 125 ALA A CA 1
ATOM 968 C C . ALA A 1 125 ? 5.411 -5.087 -17.986 1.00 89.50 125 ALA A C 1
ATOM 970 O O . ALA A 1 125 ? 4.779 -5.012 -16.928 1.00 89.50 125 ALA A O 1
ATOM 971 N N . LEU A 1 126 ? 5.119 -6.010 -18.908 1.00 92.06 126 LEU A N 1
ATOM 972 C CA . LEU A 1 126 ? 4.121 -7.056 -18.681 1.00 92.06 126 LEU A CA 1
ATOM 973 C C . LEU A 1 126 ? 4.540 -8.020 -17.569 1.00 92.06 126 LEU A C 1
ATOM 975 O O . LEU A 1 126 ? 3.697 -8.394 -16.753 1.00 92.06 126 LEU A O 1
ATOM 979 N N . GLU A 1 127 ? 5.812 -8.413 -17.492 1.00 90.94 127 GLU A N 1
ATOM 980 C CA . GLU A 1 127 ? 6.298 -9.247 -16.385 1.00 90.94 127 GLU A CA 1
ATOM 981 C C . GLU A 1 127 ? 6.158 -8.530 -15.040 1.00 90.94 127 GLU A C 1
ATOM 983 O O . GLU A 1 127 ? 5.678 -9.113 -14.063 1.00 90.94 127 GLU A O 1
ATOM 988 N N . TRP A 1 128 ? 6.493 -7.238 -15.005 1.00 90.12 128 TRP A N 1
ATOM 989 C CA . TRP A 1 128 ? 6.326 -6.418 -13.811 1.00 90.12 128 TRP A CA 1
ATOM 990 C C . TRP A 1 128 ? 4.856 -6.307 -13.393 1.00 90.12 128 TRP A C 1
ATOM 992 O O . TRP A 1 128 ? 4.515 -6.476 -12.219 1.00 90.12 128 TRP A O 1
ATOM 1002 N N . ARG A 1 129 ? 3.967 -6.082 -14.364 1.00 89.81 129 ARG A N 1
ATOM 1003 C CA . ARG A 1 129 ? 2.518 -6.019 -14.154 1.00 89.81 129 ARG A CA 1
ATOM 1004 C C . ARG A 1 129 ? 1.960 -7.338 -13.618 1.00 89.81 129 ARG A C 1
ATOM 1006 O O . ARG A 1 129 ? 1.157 -7.315 -12.689 1.00 89.81 129 ARG A O 1
ATOM 1013 N N . ARG A 1 130 ? 2.417 -8.484 -14.138 1.00 91.81 130 ARG A N 1
ATOM 1014 C CA . ARG A 1 130 ? 2.038 -9.813 -13.624 1.00 91.81 130 ARG A CA 1
ATOM 1015 C C . ARG A 1 130 ? 2.416 -9.964 -12.153 1.00 91.81 130 ARG A C 1
ATOM 1017 O O . ARG A 1 130 ? 1.557 -10.314 -11.352 1.00 91.81 130 ARG A O 1
ATOM 1024 N N . LEU A 1 131 ? 3.648 -9.609 -11.778 1.00 89.75 131 LEU A N 1
ATOM 1025 C CA . LEU A 1 131 ? 4.086 -9.639 -10.377 1.00 89.75 131 LEU A CA 1
ATOM 1026 C C . LEU A 1 131 ? 3.233 -8.719 -9.484 1.00 89.75 131 LEU A C 1
ATOM 1028 O O . LEU A 1 131 ? 2.886 -9.080 -8.357 1.00 89.75 131 LEU A O 1
ATOM 1032 N N . GLN A 1 132 ? 2.872 -7.530 -9.976 1.00 86.81 132 GLN A N 1
ATOM 1033 C CA . GLN A 1 132 ? 1.986 -6.605 -9.260 1.00 86.81 132 GLN A CA 1
ATOM 1034 C C . GLN A 1 132 ? 0.583 -7.184 -9.049 1.00 86.81 132 GLN A C 1
ATOM 1036 O O . GLN A 1 132 ? 0.033 -7.030 -7.956 1.00 86.81 132 GLN A O 1
ATOM 1041 N N . TRP A 1 133 ? 0.018 -7.858 -10.054 1.00 88.94 133 TRP A N 1
ATOM 1042 C CA . TRP A 1 133 ? -1.273 -8.536 -9.946 1.00 88.94 133 TRP A CA 1
ATOM 1043 C C . TRP A 1 133 ? -1.227 -9.699 -8.960 1.00 88.94 133 TRP A C 1
ATOM 1045 O O . TRP A 1 133 ? -2.020 -9.697 -8.025 1.00 88.94 133 TRP A O 1
ATOM 1055 N N . THR A 1 134 ? -0.234 -10.587 -9.053 1.00 90.56 134 THR A N 1
ATOM 1056 C CA . THR A 1 134 ? -0.056 -11.678 -8.080 1.00 90.56 134 THR A CA 1
ATOM 1057 C C . THR A 1 134 ? 0.022 -11.144 -6.648 1.00 90.56 134 THR A C 1
ATOM 1059 O O . THR A 1 134 ? -0.640 -11.648 -5.744 1.00 90.56 134 THR A O 1
ATOM 1062 N N . LEU A 1 135 ? 0.782 -10.065 -6.424 1.00 88.38 135 LEU A N 1
ATOM 1063 C CA . LEU A 1 135 ? 0.880 -9.437 -5.106 1.00 88.38 135 LEU A CA 1
ATOM 1064 C C . LEU A 1 135 ? -0.438 -8.797 -4.653 1.00 88.38 135 LEU A C 1
ATOM 1066 O O . LEU A 1 135 ? -0.732 -8.758 -3.456 1.00 88.38 135 LEU A O 1
ATOM 1070 N N . ARG A 1 136 ? -1.196 -8.207 -5.580 1.00 86.88 136 ARG A N 1
ATOM 1071 C CA . ARG A 1 136 ? -2.510 -7.631 -5.289 1.00 86.88 136 ARG A CA 1
ATOM 1072 C C . ARG A 1 136 ? -3.480 -8.726 -4.862 1.00 86.88 136 ARG A C 1
ATOM 1074 O O . ARG A 1 136 ? -4.151 -8.531 -3.854 1.00 86.88 136 ARG A O 1
ATOM 1081 N N . ASP A 1 137 ? -3.512 -9.838 -5.579 1.00 89.94 137 ASP A N 1
ATOM 1082 C CA . ASP A 1 137 ? -4.411 -10.957 -5.304 1.00 89.94 137 ASP A CA 1
ATOM 1083 C C . ASP A 1 137 ? -4.075 -11.600 -3.957 1.00 89.94 137 ASP A C 1
ATOM 1085 O O . ASP A 1 137 ? -4.944 -11.659 -3.091 1.00 89.94 137 ASP A O 1
ATOM 1089 N N . ALA A 1 138 ? -2.794 -11.886 -3.694 1.00 90.75 138 ALA A N 1
ATOM 1090 C CA . ALA A 1 138 ? -2.341 -12.391 -2.395 1.00 90.75 138 ALA A CA 1
ATOM 1091 C C . ALA A 1 138 ? -2.711 -11.453 -1.229 1.00 90.75 138 ALA A C 1
ATOM 1093 O O . ALA A 1 138 ? -3.108 -11.893 -0.152 1.00 90.75 138 ALA A O 1
ATOM 1094 N N . LYS A 1 139 ? -2.625 -10.128 -1.427 1.00 88.69 139 LYS A N 1
ATOM 1095 C CA . LYS A 1 139 ? -3.063 -9.151 -0.413 1.00 88.69 139 LYS A CA 1
ATOM 1096 C C . LYS A 1 139 ? -4.574 -9.150 -0.211 1.00 88.69 139 LYS A C 1
ATOM 1098 O O . LYS A 1 139 ? -5.012 -8.877 0.902 1.00 88.69 139 LYS A O 1
ATOM 1103 N N . LEU A 1 140 ? -5.356 -9.361 -1.268 1.00 88.94 140 LEU A N 1
ATOM 1104 C CA . LEU A 1 140 ? -6.814 -9.413 -1.188 1.00 88.94 140 LEU A CA 1
ATOM 1105 C C . LEU A 1 140 ? -7.286 -10.695 -0.501 1.00 88.94 140 LEU A C 1
ATOM 1107 O O . LEU A 1 140 ? -8.212 -10.618 0.298 1.00 88.94 140 LEU A O 1
ATOM 1111 N N . GLU A 1 141 ? -6.651 -11.833 -0.773 1.00 92.25 141 GLU A N 1
ATOM 1112 C CA . GLU A 1 141 ? -6.896 -13.094 -0.061 1.00 92.25 141 GLU A CA 1
ATOM 1113 C C . GLU A 1 141 ? -6.572 -12.948 1.424 1.00 92.25 141 GLU A C 1
ATOM 1115 O O . GLU A 1 141 ? -7.464 -13.090 2.255 1.00 92.25 141 GLU A O 1
ATOM 1120 N N . LEU A 1 142 ? -5.365 -12.470 1.750 1.00 92.69 142 LEU A N 1
ATOM 1121 C CA . LEU A 1 142 ? -4.970 -12.195 3.132 1.00 92.69 142 LEU A CA 1
ATOM 1122 C C . LEU A 1 142 ? -5.957 -11.257 3.847 1.00 92.69 142 LEU A C 1
ATOM 1124 O O . LEU A 1 142 ? -6.231 -11.422 5.036 1.00 92.69 142 LEU A O 1
ATOM 1128 N N . GLN A 1 143 ? -6.468 -10.245 3.135 1.00 91.19 143 GLN A N 1
ATOM 1129 C CA . GLN A 1 143 ? -7.472 -9.328 3.667 1.00 91.19 143 GLN A CA 1
ATOM 1130 C C . GLN A 1 143 ? -8.785 -10.059 3.973 1.00 91.19 143 GLN A C 1
ATOM 1132 O O . GLN A 1 143 ? -9.329 -9.861 5.053 1.00 91.19 143 GLN A O 1
ATOM 1137 N N . LYS A 1 144 ? -9.287 -10.888 3.049 1.00 92.38 144 LYS A N 1
ATOM 1138 C CA . LYS A 1 144 ? -10.531 -11.650 3.232 1.00 92.38 144 LYS A CA 1
ATOM 1139 C C . LYS A 1 144 ? -10.442 -12.588 4.432 1.00 92.38 144 LYS A C 1
ATOM 1141 O O . LYS A 1 144 ? -11.357 -12.573 5.250 1.00 92.38 144 LYS A O 1
ATOM 1146 N N . ASP A 1 145 ? -9.342 -13.327 4.556 1.00 95.00 145 ASP A N 1
ATOM 1147 C CA . ASP A 1 145 ? -9.144 -14.304 5.632 1.00 95.00 145 ASP A CA 1
ATOM 1148 C C . ASP A 1 145 ? -9.169 -13.621 7.003 1.00 95.00 145 ASP A C 1
ATOM 1150 O O . ASP A 1 145 ? -9.947 -13.985 7.884 1.00 95.00 145 ASP A O 1
ATOM 1154 N N . HIS A 1 146 ? -8.394 -12.544 7.153 1.00 94.50 146 HIS A N 1
ATOM 1155 C CA . HIS A 1 146 ? -8.353 -11.788 8.404 1.00 94.50 146 HIS A CA 1
ATOM 1156 C C . HIS A 1 146 ? -9.668 -11.048 8.687 1.00 94.50 146 HIS A C 1
ATOM 1158 O O . HIS A 1 146 ? -10.040 -10.894 9.847 1.00 94.50 146 HIS A O 1
ATOM 1164 N N . THR A 1 147 ? -10.392 -10.595 7.656 1.00 94.31 147 THR A N 1
ATOM 1165 C CA . THR A 1 147 ? -11.718 -9.984 7.832 1.00 94.31 147 THR A CA 1
ATOM 1166 C C . THR A 1 147 ? -12.715 -11.005 8.361 1.00 94.31 147 THR A C 1
ATOM 1168 O O . THR A 1 147 ? -13.450 -10.683 9.289 1.00 94.31 147 THR A O 1
ATOM 1171 N N . ALA A 1 148 ? -12.725 -12.223 7.815 1.00 95.81 148 ALA A N 1
ATOM 1172 C CA . ALA A 1 148 ? -13.603 -13.291 8.281 1.00 95.81 148 ALA A CA 1
ATOM 1173 C C . ALA A 1 148 ? -13.298 -13.679 9.737 1.00 95.81 148 ALA A C 1
ATOM 1175 O O . ALA A 1 148 ? -14.216 -13.837 10.538 1.00 95.81 148 ALA A O 1
ATOM 1176 N N . GLU A 1 149 ? -12.018 -13.762 10.108 1.00 97.06 149 GLU A N 1
ATOM 1177 C CA . GLU A 1 149 ? -11.615 -14.075 11.481 1.00 97.06 149 GLU A CA 1
ATOM 1178 C C . GLU A 1 149 ? -11.981 -12.961 12.471 1.00 97.06 149 GLU A C 1
ATOM 1180 O O . GLU A 1 149 ? -12.539 -13.245 13.529 1.00 97.06 149 GLU A O 1
ATOM 1185 N N . LEU A 1 150 ? -11.750 -11.686 12.121 1.00 95.19 150 LEU A N 1
ATOM 1186 C CA . LEU A 1 150 ? -12.211 -10.560 12.944 1.00 95.19 150 LEU A CA 1
ATOM 1187 C C . LEU A 1 150 ? -13.739 -10.558 13.083 1.00 95.19 150 LEU A C 1
ATOM 1189 O O . LEU A 1 150 ? -14.246 -10.317 14.177 1.00 95.19 150 LEU A O 1
ATOM 1193 N N . ALA A 1 151 ? -14.472 -10.832 12.000 1.00 95.12 151 ALA A N 1
ATOM 1194 C CA . ALA A 1 151 ? -15.931 -10.882 12.022 1.00 95.12 151 ALA A CA 1
ATOM 1195 C C . ALA A 1 151 ? -16.444 -11.999 12.943 1.00 95.12 151 ALA A C 1
ATOM 1197 O O . ALA A 1 151 ? -17.389 -11.774 13.693 1.00 95.12 151 ALA A O 1
ATOM 1198 N N . ALA A 1 152 ? -15.784 -13.163 12.961 1.00 97.12 152 ALA A N 1
ATOM 1199 C CA . ALA A 1 152 ? -16.110 -14.248 13.886 1.00 97.12 152 ALA A CA 1
ATOM 1200 C C . ALA A 1 152 ? -15.928 -13.824 15.355 1.00 97.12 152 ALA A C 1
ATOM 1202 O O . ALA A 1 152 ? -16.847 -13.972 16.153 1.00 97.12 152 ALA A O 1
ATOM 1203 N N . VAL A 1 153 ? -14.797 -13.193 15.703 1.00 97.00 153 VAL A N 1
ATOM 1204 C CA . VAL A 1 153 ? -14.562 -12.675 17.069 1.00 97.00 153 VAL A CA 1
ATOM 1205 C C . VAL A 1 153 ? -15.608 -11.628 17.467 1.00 97.00 153 VAL A C 1
ATOM 1207 O O . VAL A 1 153 ? -16.107 -11.626 18.593 1.00 97.00 153 VAL A O 1
ATOM 1210 N N . MET A 1 154 ? -15.958 -10.727 16.548 1.00 95.31 154 MET A N 1
ATOM 1211 C CA . MET A 1 154 ? -16.990 -9.719 16.789 1.00 95.31 154 MET A CA 1
ATOM 1212 C C . MET A 1 154 ? -18.387 -10.340 16.949 1.00 95.31 154 MET A C 1
ATOM 1214 O O . MET A 1 154 ? -19.194 -9.824 17.727 1.00 95.31 154 MET A O 1
ATOM 1218 N N . ALA A 1 155 ? -18.680 -11.427 16.229 1.00 95.19 155 ALA A N 1
ATOM 1219 C CA . ALA A 1 155 ? -19.932 -12.165 16.342 1.00 95.19 155 ALA A CA 1
ATOM 1220 C C . ALA A 1 155 ? -20.042 -12.868 17.704 1.00 95.19 155 ALA A C 1
ATOM 1222 O O . ALA A 1 155 ? -21.056 -12.676 18.375 1.00 95.19 155 ALA A O 1
ATOM 1223 N N . ASP A 1 156 ? -18.977 -13.542 18.164 1.00 95.69 156 ASP A N 1
ATOM 1224 C CA . ASP A 1 156 ? -18.903 -14.141 19.509 1.00 95.69 156 ASP A CA 1
ATOM 1225 C C . ASP A 1 156 ? -19.257 -13.101 20.589 1.00 95.69 156 ASP A C 1
ATOM 1227 O O . ASP A 1 156 ? -20.069 -13.339 21.484 1.00 95.69 156 ASP A O 1
ATOM 1231 N N . TYR A 1 157 ? -18.672 -11.902 20.485 1.00 95.38 157 TYR A N 1
ATOM 1232 C CA . TYR A 1 157 ? -18.946 -10.800 21.407 1.00 95.38 157 TYR A CA 1
ATOM 1233 C C . TYR A 1 157 ? -20.409 -10.342 21.347 1.00 95.38 157 TYR A C 1
ATOM 1235 O O . TYR A 1 157 ? -21.047 -10.142 22.384 1.00 95.38 157 TYR A O 1
ATOM 1243 N N . LYS A 1 158 ? -20.967 -10.188 20.141 1.00 93.75 158 LYS A N 1
ATOM 1244 C CA . LYS A 1 158 ? -22.367 -9.788 19.946 1.00 93.75 158 LYS A CA 1
ATOM 1245 C C . LYS A 1 158 ? -23.327 -10.791 20.591 1.00 93.75 158 LYS A C 1
ATOM 1247 O O . LYS A 1 158 ? -24.291 -10.372 21.237 1.00 93.75 158 LYS A O 1
ATOM 1252 N N . GLU A 1 159 ? -23.051 -12.084 20.452 1.00 93.81 159 GLU A N 1
ATOM 1253 C CA . GLU A 1 159 ? -23.819 -13.160 21.081 1.00 93.81 159 GLU A CA 1
ATOM 1254 C C . GLU A 1 159 ? -23.680 -13.143 22.608 1.00 93.81 159 GLU A C 1
ATOM 1256 O O . GLU A 1 159 ? -24.692 -13.165 23.312 1.00 93.81 159 GLU A O 1
ATOM 1261 N N . ALA A 1 160 ? -22.461 -12.994 23.136 1.00 92.31 160 ALA A N 1
ATOM 1262 C CA . ALA A 1 160 ? -22.213 -12.910 24.576 1.00 92.31 160 ALA A CA 1
ATOM 1263 C C . ALA A 1 160 ? -22.939 -11.718 25.230 1.00 92.31 160 ALA A C 1
ATOM 1265 O O . ALA A 1 160 ? -23.556 -11.850 26.292 1.00 92.31 160 ALA A O 1
ATOM 1266 N N .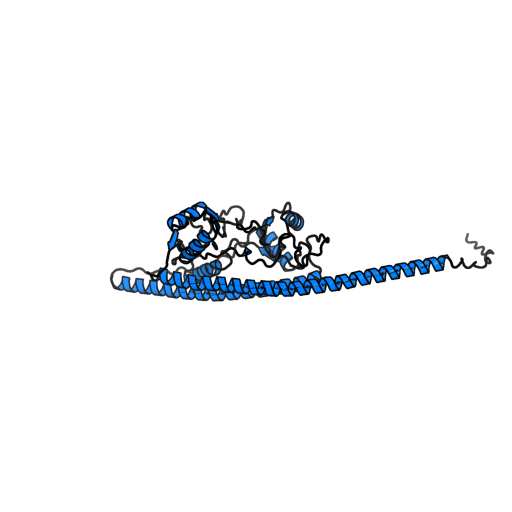 VAL A 1 161 ? -22.934 -10.551 24.576 1.00 91.94 161 VAL A N 1
ATOM 1267 C CA . VAL A 1 161 ? -23.666 -9.363 25.042 1.00 91.94 161 VAL A CA 1
ATOM 1268 C C . VAL A 1 161 ? -25.178 -9.580 24.978 1.00 91.94 161 VAL A C 1
ATOM 1270 O O . VAL A 1 161 ? -25.892 -9.158 25.890 1.00 91.94 161 VAL A O 1
ATOM 1273 N N . ALA A 1 162 ? -25.688 -10.232 23.930 1.00 90.88 162 ALA A N 1
ATOM 1274 C CA . ALA A 1 162 ? -27.110 -10.550 23.818 1.00 90.88 162 ALA A CA 1
ATOM 1275 C C . ALA A 1 162 ? -27.563 -11.515 24.928 1.00 90.88 162 ALA A C 1
ATOM 1277 O O . ALA A 1 162 ? -28.580 -11.257 25.574 1.00 90.88 162 ALA A O 1
ATOM 1278 N N . ALA A 1 163 ? -26.779 -12.560 25.207 1.00 89.88 163 ALA A N 1
ATOM 1279 C CA . ALA A 1 163 ? -27.042 -13.511 26.284 1.00 89.88 163 ALA A CA 1
ATOM 1280 C C . ALA A 1 163 ? -27.024 -12.836 27.667 1.00 89.88 163 ALA A C 1
ATOM 1282 O O . ALA A 1 163 ? -27.934 -13.040 28.470 1.00 89.88 163 ALA A O 1
ATOM 1283 N N . SER A 1 164 ? -26.044 -11.962 27.924 1.00 88.44 164 SER A N 1
ATOM 1284 C CA . SER A 1 164 ? -25.960 -11.193 29.174 1.00 88.44 164 SER A CA 1
ATOM 1285 C C . SER A 1 164 ? -27.167 -10.263 29.368 1.00 88.44 164 SER A C 1
ATOM 1287 O O . SER A 1 164 ? -27.764 -10.224 30.445 1.00 88.44 164 SER A O 1
ATOM 1289 N N . LYS A 1 165 ? -27.614 -9.578 28.304 1.00 88.44 165 LYS A N 1
ATOM 1290 C CA . LYS A 1 165 ? -28.826 -8.741 28.340 1.00 88.44 165 LYS A CA 1
ATOM 1291 C C . LYS A 1 165 ? -30.094 -9.553 28.600 1.00 88.44 165 LYS A C 1
ATOM 1293 O O . LYS A 1 165 ? -30.951 -9.097 29.351 1.00 88.44 165 LYS A O 1
ATOM 1298 N N . GLN A 1 166 ? -30.222 -10.739 28.006 1.00 85.50 166 GLN A N 1
ATOM 1299 C CA . GLN A 1 166 ? -31.361 -11.630 28.248 1.00 85.50 166 GLN A CA 1
ATOM 1300 C C . GLN A 1 166 ? -31.376 -12.161 29.687 1.00 85.50 166 GLN A C 1
ATOM 1302 O O . GLN A 1 166 ? -32.433 -12.178 30.312 1.00 85.50 166 GLN A O 1
ATOM 1307 N N . ALA A 1 167 ? -30.215 -12.522 30.241 1.00 81.00 167 ALA A N 1
ATOM 1308 C CA . ALA A 1 167 ? -30.095 -12.938 31.637 1.00 81.00 167 ALA A CA 1
ATOM 1309 C C . ALA A 1 167 ? -30.447 -11.799 32.613 1.00 81.00 167 ALA A C 1
ATOM 1311 O O . ALA A 1 167 ? -31.147 -12.026 33.597 1.00 81.00 167 ALA A O 1
ATOM 1312 N N . ALA A 1 168 ? -30.029 -10.564 32.312 1.00 81.62 168 ALA A N 1
ATOM 1313 C CA . ALA A 1 168 ? -30.392 -9.386 33.099 1.00 81.62 168 ALA A CA 1
ATOM 1314 C C . ALA A 1 168 ? -31.898 -9.066 33.014 1.00 81.62 168 ALA A C 1
ATOM 1316 O O . ALA A 1 168 ? -32.517 -8.753 34.029 1.00 81.62 168 ALA A O 1
ATOM 1317 N N . ALA A 1 169 ? -32.505 -9.199 31.829 1.00 75.81 169 ALA A N 1
ATOM 1318 C CA . ALA A 1 169 ? -33.941 -8.995 31.627 1.00 75.81 169 ALA A CA 1
ATOM 1319 C C . ALA A 1 169 ? -34.800 -10.085 32.298 1.00 75.81 169 ALA A C 1
ATOM 1321 O O . ALA A 1 169 ? -35.880 -9.791 32.798 1.00 75.81 169 ALA A O 1
ATOM 1322 N N . ALA A 1 170 ? -34.315 -11.328 32.384 1.00 70.12 170 ALA A N 1
ATOM 1323 C CA . ALA A 1 170 ? -35.004 -12.411 33.092 1.00 70.12 170 ALA A CA 1
ATOM 1324 C C . ALA A 1 170 ? -35.086 -12.194 34.621 1.00 70.12 170 ALA A C 1
ATOM 1326 O O . ALA A 1 170 ? -35.923 -12.809 35.279 1.00 70.12 170 ALA A O 1
ATOM 1327 N N . GLY A 1 171 ? -34.261 -11.301 35.186 1.00 60.75 171 GLY A N 1
ATOM 1328 C CA . GLY A 1 171 ? -34.331 -10.866 36.588 1.00 60.75 171 GLY A CA 1
ATOM 1329 C C . GLY A 1 171 ? -35.303 -9.706 36.859 1.00 60.75 171 GLY A C 1
ATOM 1330 O O . GLY A 1 171 ? -35.539 -9.372 38.018 1.00 60.75 171 GLY A O 1
ATOM 1331 N N . GLN A 1 172 ? -35.882 -9.099 35.819 1.00 53.69 172 GLN A N 1
ATOM 1332 C CA . GLN A 1 172 ? -36.878 -8.029 35.906 1.00 53.69 172 GLN A CA 1
ATOM 1333 C C . GLN A 1 172 ? -38.058 -8.361 34.988 1.00 53.69 172 GLN A C 1
ATOM 1335 O O . GLN A 1 172 ? -38.130 -7.932 33.839 1.00 53.69 172 GLN A O 1
ATOM 1340 N N . ALA A 1 173 ? -39.011 -9.136 35.505 1.00 49.56 173 ALA A N 1
ATOM 1341 C CA . ALA A 1 173 ? -40.307 -9.279 34.860 1.00 49.56 173 ALA A CA 1
ATOM 1342 C C . ALA A 1 173 ? -41.094 -7.963 34.999 1.00 49.56 173 ALA A C 1
ATOM 1344 O O . ALA A 1 173 ? -41.629 -7.710 36.072 1.00 49.56 173 ALA A O 1
ATOM 1345 N N . ASP A 1 174 ? -41.146 -7.137 33.947 1.00 41.91 174 ASP A N 1
ATOM 1346 C CA . ASP A 1 174 ? -42.405 -6.616 33.385 1.00 41.91 174 ASP A CA 1
ATOM 1347 C C . ASP A 1 174 ? -42.205 -5.896 32.028 1.00 41.91 174 ASP A C 1
ATOM 1349 O O . ASP A 1 174 ? -41.192 -5.246 31.782 1.00 41.91 174 ASP A O 1
ATOM 1353 N N . ALA A 1 175 ? -43.233 -6.009 31.183 1.00 42.06 175 ALA A N 1
ATOM 1354 C CA . ALA A 1 175 ? -43.598 -5.192 30.021 1.00 42.06 175 ALA A CA 1
ATOM 1355 C C . ALA A 1 175 ? -42.607 -4.994 28.844 1.00 42.06 175 ALA A C 1
ATOM 1357 O O . ALA A 1 175 ? -41.921 -3.988 28.704 1.00 42.06 175 ALA A O 1
ATOM 1358 N N . GLY A 1 176 ? -42.701 -5.932 27.893 1.00 47.09 176 GLY A N 1
ATOM 1359 C CA . GLY A 1 176 ? -42.950 -5.696 26.462 1.00 47.09 176 GLY A CA 1
ATOM 1360 C C . GLY A 1 176 ? -42.165 -4.619 25.705 1.00 47.09 176 GLY A C 1
ATOM 1361 O O . GLY A 1 176 ? -42.416 -3.431 25.863 1.00 47.09 176 GLY A O 1
ATOM 1362 N N . SER A 1 177 ? -41.386 -5.043 24.702 1.00 41.47 177 SER A N 1
ATOM 1363 C CA . SER A 1 177 ? -41.299 -4.366 23.396 1.00 41.47 177 SER A CA 1
ATOM 1364 C C . SER A 1 177 ? -40.617 -5.249 22.349 1.00 41.47 177 SER A C 1
ATOM 1366 O O . SER A 1 177 ? -39.589 -5.875 22.589 1.00 41.47 177 SER A O 1
ATOM 1368 N N . LYS A 1 178 ? -41.230 -5.290 21.169 1.00 52.94 178 LYS A N 1
ATOM 1369 C CA . LYS A 1 178 ? -40.830 -6.025 19.964 1.00 52.94 178 LYS A CA 1
ATOM 1370 C C . LYS A 1 178 ? -39.769 -5.203 19.206 1.00 52.94 178 LYS A C 1
ATOM 1372 O O . LYS A 1 178 ? -40.060 -4.038 18.934 1.00 52.94 178 LYS A O 1
ATOM 1377 N N . PRO A 1 179 ? -38.597 -5.732 18.804 1.00 45.22 179 PRO A N 1
ATOM 1378 C CA . PRO A 1 179 ? -37.727 -4.997 17.898 1.00 45.22 179 PRO A CA 1
ATOM 1379 C C . PRO A 1 179 ? -38.168 -5.239 16.452 1.00 45.22 179 PRO A C 1
ATOM 1381 O O . PRO A 1 179 ? -38.286 -6.376 15.997 1.00 45.22 179 PRO A O 1
ATOM 1384 N N . ALA A 1 180 ? -38.441 -4.146 15.742 1.00 40.41 180 ALA A N 1
ATOM 1385 C CA . ALA A 1 180 ? -38.603 -4.137 14.299 1.00 40.41 180 ALA A CA 1
ATOM 1386 C C . ALA A 1 180 ? -37.212 -4.200 13.653 1.00 40.41 180 ALA A C 1
ATOM 1388 O O . ALA A 1 180 ? -36.424 -3.260 13.751 1.00 40.41 180 ALA A O 1
ATOM 1389 N N . GLU A 1 181 ? -36.917 -5.326 13.016 1.00 36.12 181 GLU A N 1
ATOM 1390 C CA . GLU A 1 181 ? -35.740 -5.513 12.180 1.00 36.12 181 GLU A CA 1
ATOM 1391 C C . GLU A 1 181 ? -35.974 -4.773 10.855 1.00 36.12 181 GLU A C 1
ATOM 1393 O O . GLU A 1 181 ? -36.833 -5.141 10.051 1.00 36.12 181 GLU A O 1
ATOM 1398 N N . ALA A 1 182 ? -35.279 -3.649 10.669 1.00 36.72 182 ALA A N 1
ATOM 1399 C CA . ALA A 1 182 ? -35.317 -2.907 9.418 1.00 36.72 182 ALA A CA 1
ATOM 1400 C C . ALA A 1 182 ? -34.467 -3.640 8.364 1.00 36.72 182 ALA A C 1
ATOM 1402 O O . ALA A 1 182 ? -33.359 -4.082 8.681 1.00 36.72 182 ALA A O 1
ATOM 1403 N N . PRO A 1 183 ? -34.942 -3.752 7.111 1.00 40.22 183 PRO A N 1
ATOM 1404 C CA . PRO A 1 183 ? -34.222 -4.456 6.064 1.00 40.22 183 PRO A CA 1
ATOM 1405 C C . PRO A 1 183 ? -32.892 -3.757 5.779 1.00 40.22 183 PRO A C 1
ATOM 1407 O O . PRO A 1 183 ? -32.836 -2.546 5.548 1.00 40.22 183 PRO A O 1
ATOM 1410 N N . THR A 1 184 ? -31.819 -4.545 5.794 1.00 43.66 184 THR A N 1
ATOM 1411 C CA . THR A 1 184 ? -30.462 -4.136 5.441 1.00 43.66 184 THR A CA 1
ATOM 1412 C C . THR A 1 184 ? -30.466 -3.617 4.005 1.00 43.66 184 THR A C 1
ATOM 1414 O O . THR A 1 184 ? -30.513 -4.384 3.043 1.00 43.66 184 THR A O 1
ATOM 1417 N N . ALA A 1 185 ? -30.478 -2.292 3.851 1.00 38.97 185 ALA A N 1
ATOM 1418 C CA . ALA A 1 185 ? -30.347 -1.654 2.552 1.00 38.97 185 ALA A CA 1
ATOM 1419 C C . ALA A 1 185 ? -29.006 -2.067 1.932 1.00 38.97 185 ALA A C 1
ATOM 1421 O O . ALA A 1 185 ? -27.966 -2.007 2.592 1.00 38.97 185 ALA A O 1
ATOM 1422 N N . ALA A 1 186 ? -29.044 -2.493 0.668 1.00 41.66 186 ALA A N 1
ATOM 1423 C CA . ALA A 1 186 ? -27.850 -2.835 -0.090 1.00 41.66 186 ALA A CA 1
ATOM 1424 C C . ALA 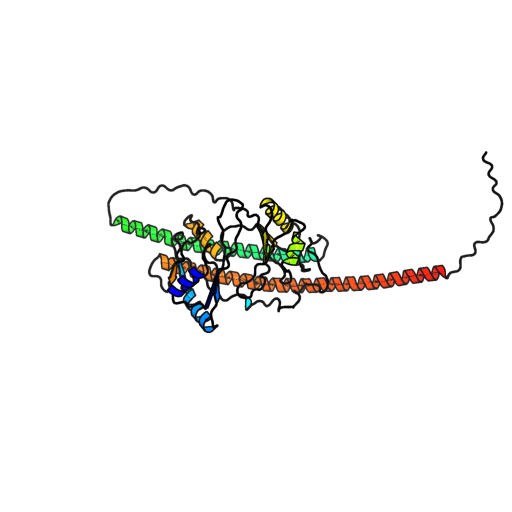A 1 186 ? -26.816 -1.694 0.011 1.00 41.66 186 ALA A C 1
ATOM 1426 O O . ALA A 1 186 ? -27.202 -0.519 -0.058 1.00 41.66 186 ALA A O 1
ATOM 1427 N N . PRO A 1 187 ? -25.519 -2.011 0.183 1.00 48.78 187 PRO A N 1
ATOM 1428 C CA . PRO A 1 187 ? -24.490 -0.994 0.332 1.00 48.78 187 PRO A CA 1
ATOM 1429 C C . PRO A 1 187 ? -24.530 -0.048 -0.878 1.00 48.78 187 PRO A C 1
ATOM 1431 O O . PRO A 1 187 ? -24.553 -0.522 -2.019 1.00 48.78 187 PRO A O 1
ATOM 1434 N N . PRO A 1 188 ? -24.576 1.282 -0.666 1.00 49.88 188 PRO A N 1
ATOM 1435 C CA . PRO A 1 188 ? -24.608 2.233 -1.766 1.00 49.88 188 PRO A CA 1
ATOM 1436 C C . PRO A 1 188 ? -23.367 2.040 -2.651 1.00 49.88 188 PRO A C 1
ATOM 1438 O O . PRO A 1 188 ? -22.283 1.758 -2.128 1.00 49.88 188 PRO A O 1
ATOM 1441 N N . PRO A 1 189 ? -23.492 2.198 -3.981 1.00 49.19 189 PRO A N 1
ATOM 1442 C CA . PRO A 1 189 ? -22.369 2.003 -4.885 1.00 49.19 189 PRO A CA 1
ATOM 1443 C C . PRO A 1 189 ? -21.200 2.932 -4.510 1.00 49.19 189 PRO A C 1
ATOM 1445 O O . PRO A 1 189 ? -21.431 4.075 -4.089 1.00 49.19 189 PRO A O 1
ATOM 1448 N N . PRO A 1 190 ? -19.944 2.467 -4.656 1.00 55.50 190 PRO A N 1
ATOM 1449 C CA . PRO A 1 190 ? -18.768 3.261 -4.327 1.00 55.50 190 PRO A CA 1
ATOM 1450 C C . PRO A 1 190 ? -18.769 4.557 -5.144 1.00 55.50 190 PRO A C 1
ATOM 1452 O O . PRO A 1 190 ? -18.889 4.550 -6.370 1.00 55.50 190 PRO A O 1
ATOM 1455 N N . ARG A 1 191 ? -18.669 5.694 -4.451 1.00 58.62 191 ARG A N 1
ATOM 1456 C CA . ARG A 1 191 ? -18.686 7.022 -5.074 1.00 58.62 191 ARG A CA 1
ATOM 1457 C C . ARG A 1 191 ? -17.375 7.223 -5.829 1.00 58.62 191 ARG A C 1
ATOM 1459 O O . ARG A 1 191 ? -16.314 7.172 -5.223 1.00 58.62 191 ARG A O 1
ATOM 1466 N N . MET A 1 192 ? -17.427 7.459 -7.135 1.00 61.66 192 MET A N 1
ATOM 1467 C CA . MET A 1 192 ? -16.213 7.666 -7.932 1.00 61.66 192 MET A CA 1
ATOM 1468 C C . MET A 1 192 ? -15.713 9.109 -7.786 1.00 61.66 192 MET A C 1
ATOM 1470 O O . MET A 1 192 ? -16.461 10.045 -8.071 1.00 61.66 192 MET A O 1
ATOM 1474 N N . SER A 1 193 ? -14.463 9.301 -7.350 1.00 68.88 193 SER A N 1
ATOM 1475 C CA . SER A 1 193 ? -13.835 10.630 -7.312 1.00 68.88 193 SER A CA 1
ATOM 1476 C C . SER A 1 193 ? -13.376 11.064 -8.706 1.00 68.88 193 SER A C 1
ATOM 1478 O O . SER A 1 193 ? -13.102 10.242 -9.580 1.00 68.88 193 SER A O 1
ATOM 1480 N N . ALA A 1 194 ? -13.235 12.376 -8.895 1.00 81.56 194 ALA A N 1
ATOM 1481 C CA . ALA A 1 194 ? -12.512 12.958 -10.021 1.00 81.56 194 ALA A CA 1
ATOM 1482 C C . ALA A 1 194 ? -10.981 12.922 -9.825 1.00 81.56 194 ALA A C 1
ATOM 1484 O O . ALA A 1 194 ? -10.254 13.553 -10.579 1.00 81.56 194 ALA A O 1
ATOM 1485 N N . CYS A 1 195 ? -10.464 12.219 -8.816 1.00 84.56 195 CYS A N 1
ATOM 1486 C CA . CYS A 1 195 ? -9.030 12.061 -8.591 1.00 84.56 195 CYS A CA 1
ATOM 1487 C C . CYS A 1 195 ? -8.534 10.700 -9.096 1.00 84.56 195 CYS A C 1
ATOM 1489 O O . CYS A 1 195 ? -9.186 9.676 -8.900 1.00 84.56 195 CYS A O 1
ATOM 1491 N N . LEU A 1 196 ? -7.349 10.681 -9.700 1.00 87.50 196 LEU A N 1
ATOM 1492 C CA . LEU A 1 196 ? -6.644 9.485 -10.144 1.00 87.50 196 LEU A CA 1
ATOM 1493 C C . LEU A 1 196 ? -5.469 9.212 -9.202 1.00 87.50 196 LEU A C 1
ATOM 1495 O O . LEU A 1 196 ? -4.599 10.063 -9.022 1.00 87.50 196 LEU A O 1
ATOM 1499 N N . TRP A 1 197 ? -5.439 8.034 -8.590 1.00 88.38 197 TRP A N 1
ATOM 1500 C CA . TRP A 1 197 ? -4.337 7.584 -7.749 1.00 88.38 197 TRP A CA 1
ATOM 1501 C C . TRP A 1 197 ? -3.322 6.814 -8.592 1.00 88.38 197 TRP A C 1
ATOM 1503 O O . TRP A 1 197 ? -3.631 5.751 -9.128 1.00 88.38 197 TRP A O 1
ATOM 1513 N N . LEU A 1 198 ? -2.096 7.322 -8.655 1.00 89.50 198 LEU A N 1
ATOM 1514 C CA . LEU A 1 198 ? -0.976 6.703 -9.351 1.00 89.50 198 LEU A CA 1
ATOM 1515 C C . LEU A 1 198 ? -0.105 5.911 -8.373 1.00 89.50 198 LEU A C 1
ATOM 1517 O O . LEU A 1 198 ? 0.209 6.370 -7.269 1.00 89.50 198 LEU A O 1
ATOM 1521 N N . ARG A 1 199 ? 0.314 4.711 -8.774 1.00 87.94 199 ARG A N 1
ATOM 1522 C CA . ARG A 1 199 ? 1.251 3.863 -8.025 1.00 87.94 199 ARG A CA 1
ATOM 1523 C C . ARG A 1 199 ? 2.367 3.379 -8.926 1.00 87.94 199 ARG A C 1
ATOM 1525 O O . ARG A 1 199 ? 2.203 3.245 -10.133 1.00 87.94 199 ARG A O 1
ATOM 1532 N N . GLY A 1 200 ? 3.490 3.059 -8.297 1.00 81.62 200 GLY A N 1
ATOM 1533 C CA . GLY A 1 200 ? 4.641 2.518 -9.004 1.00 81.62 200 GLY A CA 1
ATOM 1534 C C . GLY A 1 200 ? 5.503 3.579 -9.674 1.00 81.62 200 GLY A C 1
ATOM 1535 O O . GLY A 1 200 ? 6.282 3.236 -10.553 1.00 81.62 200 GLY A O 1
ATOM 1536 N N . LEU A 1 201 ? 5.389 4.839 -9.247 1.00 85.00 201 LEU A N 1
ATOM 1537 C CA . LEU A 1 201 ? 6.240 5.908 -9.755 1.00 85.00 201 LEU A CA 1
ATOM 1538 C C . LEU A 1 201 ? 7.695 5.671 -9.306 1.00 85.00 201 LEU A C 1
ATOM 1540 O O . LEU A 1 201 ? 7.910 5.363 -8.129 1.00 85.00 201 LEU A O 1
ATOM 1544 N N . PRO A 1 202 ? 8.682 5.797 -10.207 1.00 79.88 202 PRO A N 1
ATOM 1545 C CA . PRO A 1 202 ? 10.094 5.854 -9.832 1.00 79.88 202 PRO A CA 1
ATOM 1546 C C . PRO A 1 202 ? 10.388 7.058 -8.927 1.00 79.88 202 PRO A C 1
ATOM 1548 O O . PRO A 1 202 ? 9.778 8.113 -9.101 1.00 79.88 202 PRO A O 1
ATOM 1551 N N . ASP A 1 203 ? 11.361 6.946 -8.015 1.00 76.25 203 ASP A N 1
ATOM 1552 C CA . ASP A 1 203 ? 11.708 8.064 -7.112 1.00 76.25 203 ASP A CA 1
ATOM 1553 C C . ASP A 1 203 ? 12.344 9.254 -7.864 1.00 76.25 203 ASP A C 1
ATOM 1555 O O . ASP A 1 203 ? 12.395 10.362 -7.337 1.00 76.25 203 ASP A O 1
ATOM 1559 N N . SER A 1 204 ? 12.796 9.050 -9.108 1.00 75.19 204 SER A N 1
ATOM 1560 C CA . SER A 1 204 ? 13.286 10.113 -9.998 1.00 75.19 204 SER A CA 1
ATOM 1561 C C . SER A 1 204 ? 12.171 10.973 -10.607 1.00 75.19 204 SER A C 1
ATOM 1563 O O . SER A 1 204 ? 12.453 12.020 -11.191 1.00 75.19 204 SER A O 1
ATOM 1565 N N . VAL A 1 205 ? 10.904 10.555 -10.502 1.00 82.50 205 VAL A N 1
ATOM 1566 C CA . VAL A 1 205 ? 9.773 11.286 -11.081 1.00 82.50 205 VAL A CA 1
ATOM 1567 C C . VAL A 1 205 ? 9.389 12.454 -10.176 1.00 82.50 205 VAL A C 1
ATOM 1569 O O . VAL A 1 205 ? 8.766 12.276 -9.130 1.00 82.50 205 VAL A O 1
ATOM 1572 N N . SER A 1 206 ? 9.724 13.668 -10.617 1.00 85.50 206 SER A N 1
ATOM 1573 C CA . SER A 1 206 ? 9.313 14.904 -9.951 1.00 85.50 206 SER A CA 1
ATOM 1574 C C . SER A 1 206 ? 7.877 15.310 -10.307 1.00 85.50 206 SER A C 1
ATOM 1576 O O . SER A 1 206 ? 7.270 14.825 -11.272 1.00 85.50 206 SER A O 1
ATOM 1578 N N . GLN A 1 207 ? 7.333 16.264 -9.549 1.00 88.56 207 GLN A N 1
ATOM 1579 C CA . GLN A 1 207 ? 6.014 16.836 -9.814 1.00 88.56 207 GLN A CA 1
ATOM 1580 C C . GLN A 1 207 ? 5.944 17.491 -11.208 1.00 88.56 207 GLN A C 1
ATOM 1582 O O . GLN A 1 207 ? 4.914 17.419 -11.874 1.00 88.56 207 GLN A O 1
ATOM 1587 N N . GLU A 1 208 ? 7.035 18.087 -11.692 1.00 88.44 208 GLU A N 1
ATOM 1588 C CA . GLU A 1 208 ? 7.149 18.697 -13.023 1.00 88.44 208 GLU A CA 1
ATOM 1589 C C . GLU A 1 208 ? 7.079 17.651 -14.134 1.00 88.44 208 GLU A C 1
ATOM 1591 O O . GLU A 1 208 ? 6.430 17.886 -15.155 1.00 88.44 208 GLU A O 1
ATOM 1596 N N . VAL A 1 209 ? 7.710 16.488 -13.937 1.00 88.00 209 VAL A N 1
ATOM 1597 C CA . VAL A 1 209 ? 7.633 15.369 -14.887 1.00 88.00 209 VAL A CA 1
ATOM 1598 C C . VAL A 1 209 ? 6.192 14.881 -14.995 1.00 88.00 209 VAL A C 1
ATOM 1600 O O . VAL A 1 209 ? 5.691 14.724 -16.106 1.00 88.00 209 VAL A O 1
ATOM 1603 N N . LEU A 1 210 ? 5.490 14.733 -13.865 1.00 90.00 210 LEU A N 1
ATOM 1604 C CA . LEU A 1 210 ? 4.065 14.390 -13.861 1.00 90.00 210 LEU A CA 1
ATOM 1605 C C . LEU A 1 210 ? 3.217 15.471 -14.537 1.00 90.00 210 LEU A C 1
ATOM 1607 O O . LEU A 1 210 ? 2.340 15.141 -15.330 1.00 90.00 210 LEU A O 1
ATOM 1611 N N . LYS A 1 211 ? 3.489 16.758 -14.287 1.00 91.25 211 LYS A N 1
ATOM 1612 C CA . LYS A 1 211 ? 2.771 17.855 -14.955 1.00 91.25 211 LYS A CA 1
ATOM 1613 C C . LYS A 1 211 ? 2.915 17.768 -16.472 1.00 91.25 211 LYS A C 1
ATOM 1615 O O . LYS A 1 211 ? 1.920 17.857 -17.178 1.00 91.25 211 LYS A O 1
ATOM 1620 N N . ARG A 1 212 ? 4.130 17.545 -16.981 1.00 90.06 212 ARG A N 1
ATOM 1621 C CA . ARG A 1 212 ? 4.368 17.391 -18.427 1.00 90.06 212 ARG A CA 1
ATOM 1622 C C . ARG A 1 212 ? 3.713 16.130 -18.985 1.00 90.06 212 ARG A C 1
ATOM 1624 O O . ARG A 1 212 ? 3.082 16.199 -20.030 1.00 90.06 212 ARG A O 1
ATOM 1631 N N . ALA A 1 213 ? 3.831 15.007 -18.279 1.00 90.00 213 ALA A N 1
ATOM 1632 C CA . ALA A 1 213 ? 3.255 13.731 -18.694 1.00 90.00 213 ALA A CA 1
ATOM 1633 C C . ALA A 1 213 ? 1.727 13.795 -18.806 1.00 90.00 213 ALA A C 1
ATOM 1635 O O . ALA A 1 213 ? 1.157 13.261 -19.751 1.00 90.00 213 ALA A O 1
ATOM 1636 N N . PHE A 1 214 ? 1.066 14.464 -17.856 1.00 90.94 214 PHE A N 1
ATOM 1637 C CA . PHE A 1 214 ? -0.393 14.542 -17.810 1.00 90.94 214 PHE A CA 1
ATOM 1638 C C . PHE A 1 214 ? -0.991 15.730 -18.572 1.00 90.94 214 PHE A C 1
ATOM 1640 O O . PHE A 1 214 ? -2.206 15.771 -18.762 1.00 90.94 214 PHE A O 1
ATOM 1647 N N . ALA A 1 215 ? -0.162 16.654 -19.070 1.00 90.25 215 ALA A N 1
ATOM 1648 C CA . ALA A 1 215 ? -0.614 17.790 -19.875 1.00 90.25 215 ALA A CA 1
ATOM 1649 C C . ALA A 1 215 ? -1.289 17.365 -21.191 1.00 90.25 215 ALA A C 1
ATOM 1651 O O . ALA A 1 215 ? -2.055 18.133 -21.756 1.00 90.25 215 ALA A O 1
ATOM 1652 N N . GLN A 1 216 ? -1.047 16.138 -21.669 1.00 88.31 216 GLN A N 1
ATOM 1653 C CA . GLN A 1 216 ? -1.717 15.609 -22.862 1.00 88.31 216 GLN A CA 1
ATOM 1654 C C . GLN A 1 216 ? -3.195 15.237 -22.638 1.00 88.31 216 GLN A C 1
ATOM 1656 O O . GLN A 1 216 ? -3.928 15.084 -23.609 1.00 88.31 216 GLN A O 1
ATOM 1661 N N . TRP A 1 217 ? -3.639 15.094 -21.382 1.00 88.56 217 TRP A N 1
ATOM 1662 C CA . TRP A 1 217 ? -5.036 14.773 -21.041 1.00 88.56 217 TRP A CA 1
ATOM 1663 C C . TRP A 1 217 ? -5.755 15.884 -20.276 1.00 88.56 217 TRP A C 1
ATOM 1665 O O . TRP A 1 217 ? -6.984 15.878 -20.199 1.00 88.56 217 TRP A O 1
ATOM 1675 N N . LEU A 1 218 ? -5.008 16.795 -19.653 1.00 88.31 218 LEU A N 1
ATOM 1676 C CA . LEU A 1 218 ? -5.542 17.831 -18.781 1.00 88.31 218 LEU A CA 1
ATOM 1677 C C . LEU A 1 218 ? -4.931 19.186 -19.116 1.00 88.31 218 LEU A C 1
ATOM 1679 O O . LEU A 1 218 ? -3.710 19.325 -19.184 1.00 88.31 218 LEU A O 1
ATOM 1683 N N . ASP A 1 219 ? -5.784 20.203 -19.174 1.00 81.12 219 ASP A N 1
ATOM 1684 C CA . ASP A 1 219 ? -5.347 21.592 -19.140 1.00 81.12 219 ASP A CA 1
ATOM 1685 C C . ASP A 1 219 ? -4.861 21.917 -17.718 1.00 81.12 219 ASP A C 1
ATOM 1687 O O . ASP A 1 219 ? -5.636 21.900 -16.763 1.00 81.12 219 ASP A O 1
ATOM 1691 N N . ALA A 1 220 ? -3.559 22.178 -17.571 1.00 81.88 220 ALA A N 1
ATOM 1692 C CA . ALA A 1 220 ? -2.894 22.488 -16.298 1.00 81.88 220 ALA A CA 1
ATOM 1693 C C . ALA A 1 220 ? -3.065 21.411 -15.192 1.00 81.88 220 ALA A C 1
ATOM 1695 O O . ALA A 1 220 ? -3.672 21.672 -14.147 1.00 81.88 220 ALA A O 1
ATOM 1696 N N . PRO A 1 221 ? -2.479 20.207 -15.358 1.00 84.75 221 PRO A N 1
ATOM 1697 C CA . PRO A 1 221 ? -2.557 19.151 -14.352 1.00 84.75 221 PRO A CA 1
ATOM 1698 C C . PRO A 1 221 ? -1.940 19.589 -13.018 1.00 84.75 221 PRO A C 1
ATOM 1700 O O . PRO A 1 221 ? -0.863 20.188 -12.964 1.00 84.75 221 PRO A O 1
ATOM 1703 N N . GLN A 1 222 ? -2.600 19.221 -11.920 1.00 86.56 222 GLN A N 1
ATOM 1704 C CA . GLN A 1 222 ? -2.139 19.466 -10.551 1.00 86.56 222 GLN A CA 1
ATOM 1705 C C . GLN A 1 222 ? -1.822 18.132 -9.858 1.00 86.56 222 GLN A C 1
ATOM 1707 O O . GLN A 1 222 ? -2.604 17.672 -9.023 1.00 86.56 222 GLN A O 1
ATOM 1712 N N . PRO A 1 223 ? -0.716 17.454 -10.226 1.00 88.62 223 PRO A N 1
ATOM 1713 C CA . PRO A 1 223 ? -0.305 16.241 -9.539 1.00 88.62 223 PRO A CA 1
ATOM 1714 C C . PRO A 1 223 ? 0.184 16.592 -8.133 1.00 88.62 223 PRO A C 1
ATOM 1716 O O . PRO A 1 223 ? 0.946 17.539 -7.968 1.00 88.62 223 PRO A O 1
ATOM 1719 N N . LEU A 1 224 ? -0.209 15.817 -7.133 1.00 86.25 224 LEU A N 1
ATOM 1720 C CA . LEU A 1 224 ? 0.318 15.868 -5.775 1.00 86.25 224 LEU A CA 1
ATOM 1721 C C . LEU A 1 224 ? 1.126 14.596 -5.531 1.00 86.25 224 LEU A C 1
ATOM 1723 O O . LEU A 1 224 ? 0.559 13.502 -5.515 1.00 86.25 224 LEU A O 1
ATOM 1727 N N . LEU A 1 225 ? 2.441 14.731 -5.366 1.00 84.38 225 LEU A N 1
ATOM 1728 C CA . LEU A 1 225 ? 3.296 13.611 -4.985 1.00 84.38 225 LEU A CA 1
ATOM 1729 C C . LEU A 1 225 ? 3.063 13.300 -3.503 1.00 84.38 225 LEU A C 1
ATOM 1731 O O . LEU A 1 225 ? 2.997 14.210 -2.681 1.00 84.38 225 LEU A O 1
ATOM 1735 N N . ILE A 1 226 ? 2.894 12.022 -3.168 1.00 80.31 226 ILE A N 1
ATOM 1736 C CA . ILE A 1 226 ? 2.699 11.604 -1.781 1.00 80.31 226 ILE A CA 1
ATOM 1737 C C . ILE A 1 226 ? 4.064 11.307 -1.171 1.00 80.31 226 ILE A C 1
ATOM 1739 O O . ILE A 1 226 ? 4.743 10.343 -1.550 1.00 80.31 226 ILE A O 1
ATOM 1743 N N . GLU A 1 227 ? 4.439 12.144 -0.216 1.00 74.75 227 GLU A N 1
ATOM 1744 C CA . GLU A 1 227 ? 5.675 12.031 0.543 1.00 74.75 227 GLU A CA 1
ATOM 1745 C C . GLU A 1 227 ? 5.445 11.286 1.860 1.00 74.75 227 GLU A C 1
ATOM 1747 O O . GLU A 1 227 ? 4.341 11.223 2.408 1.00 74.75 227 GLU A O 1
ATOM 1752 N N . ASP A 1 228 ? 6.504 10.658 2.352 1.00 69.62 228 ASP A N 1
ATOM 1753 C CA . ASP A 1 228 ? 6.542 10.094 3.690 1.00 69.62 228 ASP A CA 1
ATOM 1754 C C . ASP A 1 228 ? 6.808 11.222 4.698 1.00 69.62 228 ASP A C 1
ATOM 1756 O O . ASP A 1 228 ? 7.884 11.809 4.626 1.00 69.62 228 ASP A O 1
ATOM 1760 N N . PRO A 1 229 ? 5.912 11.516 5.655 1.00 64.38 229 PRO A N 1
ATOM 1761 C CA . PRO A 1 229 ? 6.123 12.618 6.602 1.00 64.38 229 PRO A CA 1
ATOM 1762 C C . PRO A 1 229 ? 7.395 12.449 7.444 1.00 64.38 229 PRO A C 1
ATOM 1764 O O . PRO A 1 229 ? 8.009 13.428 7.845 1.00 64.38 229 PRO A O 1
ATOM 1767 N N . ALA A 1 230 ? 7.846 11.209 7.676 1.00 65.31 230 ALA A N 1
ATOM 1768 C CA . ALA A 1 230 ? 9.041 10.964 8.477 1.00 65.31 230 ALA A CA 1
ATOM 1769 C C . ALA A 1 230 ? 10.344 11.280 7.725 1.00 65.31 230 ALA A C 1
ATOM 1771 O O . ALA A 1 230 ? 11.350 11.595 8.354 1.00 65.31 230 ALA A O 1
ATOM 1772 N N . THR A 1 231 ? 10.360 11.157 6.394 1.00 70.31 231 THR A N 1
ATOM 1773 C CA . THR A 1 231 ? 11.592 11.315 5.588 1.00 70.31 231 THR A CA 1
ATOM 1774 C C . THR A 1 231 ? 11.510 12.429 4.553 1.00 70.31 231 THR A C 1
ATOM 1776 O O . THR A 1 231 ? 12.524 12.762 3.941 1.00 70.31 231 THR A O 1
ATOM 1779 N N . LEU A 1 232 ? 10.310 12.964 4.323 1.00 72.81 232 LEU A N 1
ATOM 1780 C CA . LEU A 1 232 ? 9.956 13.866 3.227 1.00 72.81 232 LEU A CA 1
ATOM 1781 C C . LEU A 1 232 ? 10.359 13.316 1.849 1.00 72.81 232 LEU A C 1
ATOM 1783 O O . LEU A 1 232 ? 10.599 14.057 0.902 1.00 72.81 232 LEU A O 1
ATOM 1787 N N . GLN A 1 233 ? 10.483 11.989 1.731 1.00 73.25 233 GLN A N 1
ATOM 1788 C CA . GLN A 1 233 ? 10.793 11.322 0.471 1.00 73.25 233 GLN A CA 1
ATOM 1789 C C . GLN A 1 233 ? 9.515 10.853 -0.211 1.00 73.25 233 GLN A C 1
ATOM 1791 O O . GLN A 1 233 ? 8.591 10.352 0.436 1.00 73.25 233 GLN A O 1
ATOM 1796 N N . ALA A 1 234 ? 9.498 10.929 -1.539 1.00 73.69 234 ALA A N 1
ATOM 1797 C CA . ALA A 1 234 ? 8.427 10.371 -2.347 1.00 73.69 234 ALA A CA 1
ATOM 1798 C C . ALA A 1 234 ? 8.243 8.864 -2.071 1.00 73.69 234 ALA A C 1
ATOM 1800 O O . ALA A 1 234 ? 9.202 8.091 -1.961 1.00 73.69 234 ALA A O 1
ATOM 1801 N N . ARG A 1 235 ? 6.986 8.420 -1.965 1.00 70.31 235 ARG A N 1
ATOM 1802 C CA . ARG A 1 235 ? 6.636 6.997 -1.776 1.00 70.31 235 ARG A CA 1
ATOM 1803 C C . ARG A 1 235 ? 6.327 6.259 -3.084 1.00 70.31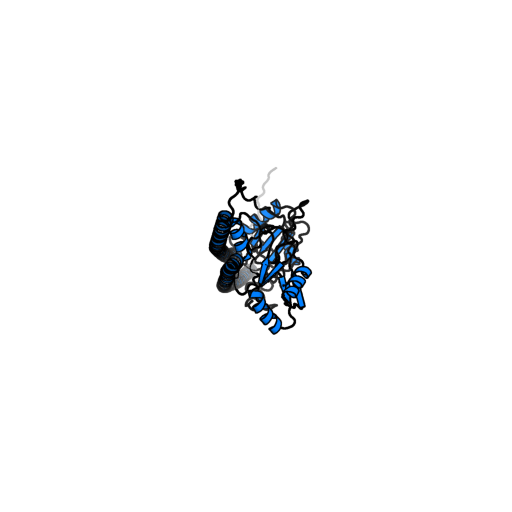 235 ARG A C 1
ATOM 1805 O O . ARG A 1 235 ? 5.749 5.175 -3.052 1.00 70.31 235 ARG A O 1
ATOM 1812 N N . GLY A 1 236 ? 6.658 6.842 -4.237 1.00 79.19 236 GLY A N 1
ATOM 1813 C CA . GLY A 1 236 ? 6.280 6.289 -5.542 1.00 79.19 236 GLY A CA 1
ATOM 1814 C C . GLY A 1 236 ? 4.764 6.316 -5.800 1.00 79.19 236 GLY A C 1
ATOM 1815 O O . GLY A 1 236 ? 4.228 5.484 -6.542 1.00 79.19 236 GLY A O 1
ATOM 1816 N N . HIS A 1 237 ? 4.064 7.252 -5.152 1.00 84.31 237 HIS A N 1
ATOM 1817 C CA . HIS A 1 237 ? 2.626 7.471 -5.263 1.00 84.31 237 HIS A CA 1
ATOM 1818 C C . HIS A 1 237 ? 2.341 8.934 -5.591 1.00 84.31 237 HIS A C 1
ATOM 1820 O O . HIS A 1 237 ? 3.007 9.824 -5.066 1.00 84.31 237 HIS A O 1
ATOM 1826 N N . ALA A 1 238 ? 1.326 9.181 -6.412 1.00 87.56 238 ALA A N 1
ATOM 1827 C CA . ALA A 1 238 ? 0.822 10.526 -6.656 1.00 87.56 238 ALA A CA 1
ATOM 1828 C C . ALA A 1 238 ? -0.695 10.518 -6.811 1.00 87.56 238 ALA A C 1
ATOM 1830 O O . ALA A 1 238 ? -1.295 9.494 -7.133 1.00 87.56 238 ALA A O 1
ATOM 1831 N N . VAL A 1 239 ? -1.307 11.677 -6.617 1.00 87.94 239 VAL A N 1
ATOM 1832 C CA . VAL A 1 239 ? -2.718 11.916 -6.907 1.00 87.94 239 VAL A CA 1
ATOM 1833 C C . VAL A 1 239 ? -2.807 12.970 -7.995 1.00 87.94 239 VAL A C 1
ATOM 1835 O O . VAL A 1 239 ? -2.206 14.031 -7.871 1.00 87.94 239 VAL A O 1
ATOM 1838 N N . VAL A 1 240 ? -3.556 12.698 -9.058 1.00 89.12 240 VAL A N 1
ATOM 1839 C CA . VAL A 1 240 ? -3.814 13.657 -10.137 1.00 89.12 240 VAL A CA 1
ATOM 1840 C C . VAL A 1 240 ? -5.289 14.014 -10.124 1.00 89.12 240 VAL A C 1
ATOM 1842 O O . VAL A 1 240 ? -6.149 13.142 -10.232 1.00 89.12 240 VAL A O 1
ATOM 1845 N N . ARG A 1 241 ? -5.597 15.302 -9.975 1.00 86.62 241 ARG A N 1
ATOM 1846 C CA . ARG A 1 241 ? -6.972 15.790 -10.075 1.00 86.62 241 ARG A CA 1
ATOM 1847 C C . ARG A 1 241 ? -7.384 15.875 -11.544 1.00 86.62 241 ARG A C 1
ATOM 1849 O O . ARG A 1 241 ? -6.701 16.521 -12.332 1.00 86.62 241 ARG A O 1
ATOM 1856 N N . MET A 1 242 ? -8.508 15.255 -11.880 1.00 87.00 242 MET A N 1
ATOM 1857 C CA . MET A 1 242 ? -9.113 15.264 -13.210 1.00 87.00 242 MET A CA 1
ATOM 1858 C C . MET A 1 242 ? -10.307 16.224 -13.256 1.00 87.00 242 MET A C 1
ATOM 1860 O O . MET A 1 242 ? -10.891 16.573 -12.228 1.00 87.00 242 MET A O 1
ATOM 1864 N N . ASN A 1 243 ? -10.716 16.597 -14.470 1.00 85.62 243 ASN A N 1
ATOM 1865 C CA . ASN A 1 243 ? -11.869 17.478 -14.694 1.00 85.62 243 ASN A CA 1
ATOM 1866 C C . ASN A 1 243 ? -13.208 16.810 -14.339 1.00 85.62 243 ASN A C 1
ATOM 1868 O O . ASN A 1 243 ? -14.160 17.484 -13.953 1.00 85.62 243 ASN A O 1
ATOM 1872 N N . SER A 1 244 ? -13.301 15.484 -14.478 1.00 85.94 244 SER A N 1
ATOM 1873 C CA . SER A 1 244 ? -14.504 14.712 -14.161 1.00 85.94 244 SER A CA 1
ATOM 1874 C C . SER A 1 244 ? -14.158 13.288 -13.722 1.00 85.94 244 SER A C 1
ATOM 1876 O O . SER A 1 244 ? -13.117 12.746 -14.097 1.00 85.94 244 SER A O 1
ATOM 1878 N N . SER A 1 245 ? -15.053 12.650 -12.962 1.00 84.81 245 SER A N 1
ATOM 1879 C CA . SER A 1 245 ? -14.929 11.233 -12.585 1.00 84.81 245 SER A CA 1
ATOM 1880 C C . SER A 1 245 ? -14.977 10.298 -13.798 1.00 84.81 245 SER A C 1
ATOM 1882 O O . SER A 1 245 ? -14.279 9.289 -13.821 1.00 84.81 245 SER A O 1
ATOM 1884 N N . ARG A 1 246 ? -15.733 10.661 -14.844 1.00 87.00 246 ARG A N 1
ATOM 1885 C CA . ARG A 1 246 ? -15.770 9.921 -16.114 1.00 87.00 246 ARG A CA 1
ATOM 1886 C C . ARG A 1 246 ? -14.416 9.945 -16.821 1.00 87.00 246 ARG A C 1
ATOM 1888 O O . ARG A 1 246 ? -13.957 8.899 -17.257 1.00 87.00 246 ARG A O 1
ATOM 1895 N N . HIS A 1 247 ? -13.765 11.109 -16.892 1.00 87.31 247 HIS A N 1
ATOM 1896 C CA . HIS A 1 247 ? -12.421 11.219 -17.472 1.00 87.31 247 HIS A CA 1
ATOM 1897 C C . HIS A 1 247 ? -11.380 10.488 -16.624 1.00 87.31 247 HIS A C 1
ATOM 1899 O O . HIS A 1 247 ? -10.500 9.838 -17.175 1.00 87.31 247 HIS A O 1
ATOM 1905 N N . ALA A 1 248 ? -11.493 10.550 -15.292 1.00 88.50 248 ALA A N 1
ATOM 1906 C CA . ALA A 1 248 ? -10.629 9.778 -14.404 1.00 88.50 248 ALA A CA 1
ATOM 1907 C C . ALA A 1 248 ? -10.757 8.272 -14.667 1.00 88.50 248 ALA A C 1
ATOM 1909 O O . ALA A 1 248 ? -9.745 7.583 -14.750 1.00 88.50 248 ALA A O 1
ATOM 1910 N N . LYS A 1 249 ? -11.989 7.779 -14.851 1.00 89.19 249 LYS A N 1
ATOM 1911 C CA . LYS A 1 249 ? -12.244 6.370 -15.155 1.00 89.19 249 LYS A CA 1
ATOM 1912 C C . LYS A 1 249 ? -11.735 5.967 -16.537 1.00 89.19 249 LYS A C 1
ATOM 1914 O O . LYS A 1 249 ? -11.068 4.952 -16.659 1.00 89.19 249 LYS A O 1
ATOM 1919 N N . GLN A 1 250 ? -11.984 6.786 -17.552 1.00 91.44 250 GLN A N 1
ATOM 1920 C CA . GLN A 1 250 ? -11.463 6.531 -18.892 1.00 91.44 250 GLN A CA 1
ATOM 1921 C C . GLN A 1 250 ? -9.931 6.455 -18.891 1.00 91.44 250 GLN A C 1
ATOM 1923 O O . GLN A 1 250 ? -9.373 5.510 -19.430 1.00 91.44 250 GLN A O 1
ATOM 1928 N N . LEU A 1 251 ? -9.252 7.388 -18.216 1.00 91.19 251 LEU A N 1
ATOM 1929 C CA . LEU A 1 251 ? -7.793 7.373 -18.137 1.00 91.19 251 LEU A CA 1
ATOM 1930 C C . LEU A 1 251 ? -7.257 6.208 -17.290 1.00 91.19 251 LEU A C 1
ATOM 1932 O O . LEU A 1 251 ? -6.199 5.665 -17.592 1.00 91.19 251 LEU A O 1
ATOM 1936 N N . GLU A 1 252 ? -7.972 5.801 -16.239 1.00 92.25 252 GLU A N 1
ATOM 1937 C CA . GLU A 1 252 ? -7.678 4.556 -15.519 1.00 92.25 252 GLU A CA 1
ATOM 1938 C C . GLU A 1 252 ? -7.745 3.344 -16.461 1.00 92.25 252 GLU A C 1
ATOM 1940 O O . GLU A 1 252 ? -6.839 2.507 -16.460 1.00 92.25 252 GLU A O 1
ATOM 1945 N N . ASP A 1 253 ? -8.796 3.253 -17.276 1.00 91.25 253 ASP A N 1
ATOM 1946 C CA . ASP A 1 253 ? -8.994 2.159 -18.224 1.00 91.25 253 ASP A CA 1
ATOM 1947 C C . ASP A 1 253 ? -7.923 2.196 -19.337 1.00 91.25 253 ASP A C 1
ATOM 1949 O O . ASP A 1 253 ? -7.357 1.157 -19.678 1.00 91.25 253 ASP A O 1
ATOM 1953 N N . ASP A 1 254 ? -7.533 3.381 -19.812 1.00 91.19 254 ASP A N 1
ATOM 1954 C CA . ASP A 1 254 ? -6.454 3.559 -20.791 1.00 91.19 254 ASP A CA 1
ATOM 1955 C C . ASP A 1 254 ? -5.083 3.161 -20.214 1.00 91.19 254 ASP A C 1
ATOM 1957 O O . ASP A 1 254 ? -4.356 2.396 -20.842 1.00 91.19 254 ASP A O 1
ATOM 1961 N N . ILE A 1 255 ? -4.726 3.613 -19.003 1.00 91.31 255 ILE A N 1
ATOM 1962 C CA . ILE A 1 255 ? -3.449 3.272 -18.334 1.00 91.31 255 ILE A CA 1
ATOM 1963 C C . ILE A 1 255 ? -3.399 1.796 -17.907 1.00 91.31 255 ILE A C 1
ATOM 1965 O O . ILE A 1 255 ? -2.329 1.188 -17.827 1.00 91.31 255 ILE A O 1
ATOM 1969 N N . SER A 1 256 ? -4.543 1.194 -17.592 1.00 85.88 256 SER A N 1
ATOM 1970 C CA . SER A 1 256 ? -4.590 -0.233 -17.269 1.00 85.88 256 SER A CA 1
ATOM 1971 C C . SER A 1 256 ? -4.488 -1.094 -18.529 1.00 85.88 256 SER A C 1
ATOM 1973 O O . SER A 1 256 ? -3.746 -2.079 -18.531 1.00 85.88 256 SER A O 1
ATOM 1975 N N . THR A 1 257 ? -5.146 -0.695 -19.618 1.00 88.25 257 THR A N 1
ATOM 1976 C CA . THR A 1 257 ? -5.116 -1.412 -20.900 1.00 88.25 257 THR A CA 1
ATOM 1977 C C . THR A 1 257 ? -3.766 -1.250 -21.593 1.00 88.25 257 THR A C 1
ATOM 1979 O O . THR A 1 257 ? -3.121 -2.235 -21.954 1.00 88.25 257 THR A O 1
ATOM 1982 N N . MET A 1 258 ? -3.297 -0.013 -21.735 1.00 87.50 258 MET A N 1
ATOM 1983 C CA . MET A 1 258 ? -2.031 0.323 -22.375 1.00 87.50 258 MET A CA 1
ATOM 1984 C C . MET A 1 258 ? -0.920 0.399 -21.325 1.00 87.50 258 MET A C 1
ATOM 1986 O O . MET A 1 258 ? -1.105 0.899 -20.223 1.00 87.50 258 MET A O 1
ATOM 1990 N N . VAL A 1 259 ? 0.265 -0.130 -21.618 1.00 89.50 259 VAL A N 1
ATOM 1991 C CA . VAL A 1 259 ? 1.382 -0.123 -20.662 1.00 89.50 259 VAL A CA 1
ATOM 1992 C C . VAL A 1 259 ? 1.995 1.276 -20.611 1.00 89.50 259 VAL A C 1
ATOM 1994 O O . VAL A 1 259 ? 2.810 1.625 -21.458 1.00 89.50 259 VAL A O 1
ATOM 1997 N N . PHE A 1 260 ? 1.585 2.094 -19.641 1.00 91.81 260 PHE A N 1
ATOM 1998 C CA . PHE A 1 260 ? 2.112 3.449 -19.467 1.00 91.81 260 PHE A CA 1
ATOM 1999 C C . PHE A 1 260 ? 3.404 3.453 -18.641 1.00 91.81 260 PHE A C 1
ATOM 2001 O O . PHE A 1 260 ? 3.415 2.984 -17.498 1.00 91.81 260 PHE A O 1
ATOM 2008 N N . LEU A 1 261 ? 4.481 4.000 -19.212 1.00 89.38 261 LEU A N 1
ATOM 2009 C CA . LEU A 1 261 ? 5.813 4.052 -18.608 1.00 89.38 261 LEU A CA 1
ATOM 2010 C C . LEU A 1 261 ? 6.240 5.494 -18.313 1.00 89.38 261 LEU A C 1
ATOM 2012 O O . LEU A 1 261 ? 5.944 6.427 -19.065 1.00 89.38 261 LEU A O 1
ATOM 2016 N N . LEU A 1 262 ? 6.982 5.665 -17.216 1.00 87.31 262 LEU A N 1
ATOM 2017 C CA . LEU A 1 262 ? 7.587 6.933 -16.806 1.00 87.31 262 LEU A CA 1
ATOM 2018 C C . LEU A 1 262 ? 9.063 6.743 -16.445 1.00 87.31 262 LEU A C 1
ATOM 2020 O O . LEU A 1 262 ? 9.459 5.720 -15.883 1.00 87.31 262 LEU A O 1
ATOM 2024 N N . GLY A 1 263 ? 9.872 7.767 -16.730 1.00 76.44 263 GLY A N 1
ATOM 2025 C CA . GLY A 1 263 ? 11.253 7.866 -16.240 1.00 76.44 263 GLY A CA 1
ATOM 2026 C C . GLY A 1 263 ? 12.228 6.824 -16.798 1.00 76.44 263 GLY A C 1
ATOM 2027 O O . GLY A 1 263 ? 13.306 6.648 -16.232 1.00 76.44 263 GLY A O 1
ATOM 2028 N N . GLY A 1 264 ? 11.851 6.131 -17.873 1.00 74.00 264 GLY A N 1
ATOM 2029 C CA . GLY A 1 264 ? 12.737 5.214 -18.608 1.00 74.00 264 GLY A CA 1
ATOM 2030 C C . GLY A 1 264 ? 12.871 3.867 -17.949 1.00 74.00 264 GLY A C 1
ATOM 2031 O O . GLY A 1 264 ? 13.769 3.104 -18.269 1.00 74.00 264 GLY A O 1
ATOM 2032 N N . THR A 1 265 ? 11.976 3.598 -17.007 1.00 78.19 265 THR A N 1
ATOM 2033 C CA . THR A 1 265 ? 11.908 2.327 -16.315 1.00 78.19 265 THR A CA 1
ATOM 2034 C C . THR A 1 265 ? 10.883 1.440 -17.020 1.00 78.19 265 THR A C 1
ATOM 2036 O O . THR A 1 265 ? 9.810 1.933 -17.381 1.00 78.19 265 THR A O 1
ATOM 2039 N N . PRO A 1 266 ? 11.130 0.124 -17.143 1.00 82.00 266 PRO A N 1
ATOM 2040 C CA . PRO A 1 266 ? 10.120 -0.828 -17.605 1.00 82.00 266 PRO A CA 1
ATOM 2041 C C . PRO A 1 266 ? 9.025 -1.061 -16.548 1.00 82.00 266 PRO A C 1
ATOM 2043 O O . PRO A 1 266 ? 8.256 -2.011 -16.635 1.00 82.00 266 PRO A O 1
ATOM 2046 N N . ARG A 1 267 ? 8.947 -0.223 -15.507 1.00 85.69 267 ARG A N 1
ATOM 2047 C CA . ARG A 1 267 ? 7.953 -0.322 -14.447 1.00 85.69 267 ARG A CA 1
ATOM 2048 C C . ARG A 1 267 ? 6.678 0.405 -14.887 1.00 85.69 267 ARG A C 1
ATOM 2050 O O . ARG A 1 267 ? 6.682 1.636 -14.945 1.00 85.69 267 ARG A O 1
ATOM 2057 N N . PRO A 1 268 ? 5.573 -0.313 -15.148 1.00 90.38 268 PRO A N 1
ATOM 2058 C CA . PRO A 1 268 ? 4.317 0.324 -15.491 1.00 90.38 268 PRO A CA 1
ATOM 2059 C C . PRO A 1 268 ? 3.768 1.119 -14.314 1.00 90.38 268 PRO A C 1
ATOM 2061 O O . PRO A 1 268 ? 3.750 0.657 -13.165 1.00 90.38 268 PRO A O 1
ATOM 2064 N N . VAL A 1 269 ? 3.270 2.308 -14.631 1.00 90.81 269 VAL A N 1
ATOM 2065 C CA . VAL A 1 269 ? 2.463 3.092 -13.705 1.00 90.81 269 VAL A CA 1
ATOM 2066 C C . VAL A 1 269 ? 1.100 2.427 -13.597 1.00 90.81 269 VAL A C 1
ATOM 2068 O O . VAL A 1 269 ? 0.430 2.172 -14.595 1.00 90.81 269 VAL A O 1
ATOM 2071 N N . GLU A 1 270 ? 0.676 2.162 -12.370 1.00 90.31 270 GLU A N 1
ATOM 2072 C CA . GLU A 1 270 ? -0.697 1.762 -12.100 1.00 90.31 270 GLU A CA 1
ATOM 2073 C C . GLU A 1 270 ? -1.524 3.012 -11.836 1.00 90.31 270 GLU A C 1
ATOM 2075 O O . GLU A 1 270 ? -1.142 3.856 -11.021 1.00 90.31 270 GLU A O 1
ATOM 2080 N N . ALA A 1 271 ? -2.685 3.093 -12.470 1.00 90.31 271 ALA A N 1
ATOM 2081 C CA . ALA A 1 271 ? -3.696 4.076 -12.143 1.00 90.31 271 ALA A CA 1
ATOM 2082 C C . ALA A 1 271 ? -4.905 3.374 -11.526 1.00 90.31 271 ALA A C 1
ATOM 2084 O O . ALA A 1 271 ? -5.277 2.274 -11.931 1.00 90.31 271 ALA A O 1
ATOM 2085 N N . ALA A 1 272 ? -5.507 4.015 -10.535 1.00 87.69 272 ALA A N 1
ATOM 2086 C CA . ALA A 1 272 ? -6.797 3.633 -9.990 1.00 87.69 272 ALA A CA 1
ATOM 2087 C C . ALA A 1 272 ? -7.604 4.902 -9.753 1.00 87.69 272 ALA A C 1
ATOM 2089 O O . ALA A 1 272 ? -7.063 5.892 -9.253 1.00 87.69 272 ALA A O 1
ATOM 2090 N N . THR A 1 273 ? -8.895 4.889 -10.069 1.00 83.94 273 THR A N 1
ATOM 2091 C CA . THR A 1 273 ? -9.767 5.988 -9.650 1.00 83.94 273 THR A CA 1
ATOM 2092 C C . THR A 1 273 ? -9.768 6.047 -8.128 1.00 83.94 273 THR A C 1
ATOM 2094 O O . THR A 1 273 ? -9.986 5.046 -7.441 1.00 83.94 273 THR A O 1
ATOM 2097 N N . ALA A 1 274 ? -9.433 7.214 -7.577 1.00 69.81 274 ALA A N 1
ATOM 2098 C CA . ALA A 1 274 ? -9.367 7.380 -6.140 1.00 69.81 274 ALA A CA 1
ATOM 2099 C C . ALA A 1 274 ? -10.773 7.153 -5.583 1.00 69.81 274 ALA A C 1
ATOM 2101 O O . ALA A 1 274 ? -11.712 7.882 -5.897 1.00 69.81 274 ALA A O 1
ATOM 2102 N N . CYS A 1 275 ? -10.934 6.117 -4.773 1.00 60.50 275 CYS A N 1
ATOM 2103 C CA . CYS A 1 275 ? -12.172 5.926 -4.047 1.00 60.50 275 CYS A CA 1
ATOM 2104 C C . CYS A 1 275 ? -12.065 6.757 -2.760 1.00 60.50 275 CYS A C 1
ATOM 2106 O O . CYS A 1 275 ? -11.174 6.474 -1.953 1.00 60.50 275 CYS A O 1
ATOM 2108 N N . PRO A 1 276 ? -12.938 7.758 -2.533 1.00 52.59 276 PRO A N 1
ATOM 2109 C CA . PRO A 1 276 ? -13.195 8.312 -1.212 1.00 52.59 276 PRO A CA 1
ATOM 2110 C C . PRO A 1 276 ? -13.950 7.240 -0.415 1.00 52.59 276 PRO A C 1
ATOM 2112 O O . PRO A 1 276 ? -15.151 7.329 -0.179 1.00 52.59 276 PRO A O 1
ATOM 2115 N N . GLY A 1 277 ? -13.253 6.147 -0.130 1.00 44.16 277 GLY A N 1
ATOM 2116 C CA . GLY A 1 277 ? -13.764 4.950 0.514 1.00 44.16 277 GLY A CA 1
ATOM 2117 C C . GLY A 1 277 ? -12.944 4.605 1.755 1.00 44.16 277 GLY A C 1
ATOM 2118 O O . GLY A 1 277 ? -12.010 5.343 2.086 1.00 44.16 277 GLY A O 1
ATOM 2119 N N . PRO A 1 278 ? -13.294 3.499 2.438 1.00 40.94 278 PRO A N 1
ATOM 2120 C CA . PRO A 1 278 ? -12.629 3.052 3.655 1.00 40.94 278 PRO A CA 1
ATOM 2121 C C . PRO A 1 278 ? -11.099 3.075 3.541 1.00 40.94 278 PRO A C 1
ATOM 2123 O O . PRO A 1 278 ? -10.558 2.828 2.454 1.00 40.94 278 PRO A O 1
ATOM 2126 N N . PRO A 1 279 ? -10.388 3.323 4.653 1.00 51.88 279 PRO A N 1
ATOM 2127 C CA . PRO A 1 279 ? -8.931 3.271 4.696 1.00 51.88 279 PRO A CA 1
ATOM 2128 C C . PRO A 1 279 ? -8.407 1.959 4.098 1.00 51.88 279 PRO A C 1
ATOM 2130 O O . PRO A 1 279 ? -8.998 0.898 4.263 1.00 51.88 279 PRO A O 1
ATOM 2133 N N . SER A 1 280 ? -7.282 2.011 3.383 1.00 57.91 280 SER A N 1
ATOM 2134 C CA . SER A 1 280 ? -6.633 0.809 2.846 1.00 57.91 280 SER A CA 1
ATOM 2135 C C . SER A 1 280 ? -5.752 0.129 3.898 1.00 57.91 280 SER A C 1
ATOM 2137 O O . SER A 1 280 ? -5.119 0.807 4.702 1.00 57.91 280 SER A O 1
ATOM 2139 N N . GLY A 1 281 ? -5.602 -1.196 3.829 1.00 69.00 281 GLY A N 1
ATOM 2140 C CA . GLY A 1 281 ? -4.699 -1.943 4.708 1.00 69.00 281 GLY A CA 1
ATOM 2141 C C . GLY A 1 281 ? -5.391 -2.525 5.938 1.00 69.00 281 GLY A C 1
ATOM 2142 O O . GLY A 1 281 ? -6.531 -2.955 5.828 1.00 69.00 281 GLY A O 1
ATOM 2143 N N . SER A 1 282 ? -4.705 -2.555 7.085 1.00 70.88 282 SER A N 1
ATOM 2144 C CA . SER A 1 282 ? -5.152 -3.279 8.283 1.00 70.88 282 SER A CA 1
ATOM 2145 C C . SER A 1 282 ? -6.464 -2.724 8.851 1.00 70.88 282 SER A C 1
ATOM 2147 O O . SER A 1 282 ? -7.279 -3.481 9.361 1.00 70.88 282 SER A O 1
ATOM 2149 N N . LEU A 1 283 ? -6.728 -1.423 8.679 1.00 75.19 283 LEU A N 1
ATOM 2150 C CA . LEU A 1 283 ? -8.019 -0.838 9.048 1.00 75.19 283 LEU A CA 1
ATOM 2151 C C . LEU A 1 283 ? -9.176 -1.309 8.177 1.00 75.19 283 LEU A C 1
ATOM 2153 O O . LEU A 1 283 ? -10.282 -1.461 8.679 1.00 75.19 283 LEU A O 1
ATOM 2157 N N . ARG A 1 284 ? -8.930 -1.555 6.886 1.00 79.50 284 ARG A N 1
ATOM 2158 C CA . ARG A 1 284 ? -9.971 -2.063 5.995 1.00 79.50 284 ARG A CA 1
ATOM 2159 C C . ARG A 1 284 ? -10.511 -3.390 6.506 1.00 79.50 284 ARG A C 1
ATOM 2161 O O . ARG A 1 284 ? -11.703 -3.634 6.422 1.00 79.50 284 ARG A O 1
ATOM 2168 N N . VAL A 1 285 ? -9.617 -4.219 7.046 1.00 87.88 285 VAL A N 1
ATOM 2169 C CA . VAL A 1 285 ? -9.960 -5.522 7.612 1.00 87.88 285 VAL A CA 1
ATOM 2170 C C . VAL A 1 285 ? -10.945 -5.358 8.769 1.00 87.88 285 VAL A C 1
ATOM 2172 O O . VAL A 1 285 ? -11.967 -6.037 8.783 1.00 87.88 285 VAL A O 1
ATOM 2175 N N . TYR A 1 286 ? -10.660 -4.421 9.680 1.00 87.81 286 TYR A N 1
ATOM 2176 C CA . TYR A 1 286 ? -11.521 -4.091 10.815 1.00 87.81 286 TYR A CA 1
ATOM 2177 C C . TYR A 1 286 ? -12.857 -3.487 10.369 1.00 87.81 286 TYR A C 1
ATOM 2179 O O . TYR A 1 286 ? -13.904 -3.961 10.792 1.00 87.81 286 TYR A O 1
ATOM 2187 N N . ASP A 1 287 ? -12.841 -2.474 9.498 1.00 83.62 287 ASP A N 1
ATOM 2188 C CA . ASP A 1 287 ? -14.062 -1.798 9.042 1.00 83.62 287 ASP A CA 1
ATOM 2189 C C . ASP A 1 287 ? -14.971 -2.749 8.243 1.00 83.62 287 ASP A C 1
ATOM 2191 O O . ASP A 1 287 ? -16.190 -2.725 8.407 1.00 83.62 287 ASP A O 1
ATOM 2195 N N . ASP A 1 288 ? -14.396 -3.614 7.397 1.00 86.44 288 ASP A N 1
ATOM 2196 C CA . ASP A 1 288 ? -15.157 -4.622 6.655 1.00 86.44 288 ASP A CA 1
ATOM 2197 C C . ASP A 1 288 ? -15.746 -5.680 7.614 1.00 86.44 288 ASP A C 1
ATOM 2199 O O . ASP A 1 288 ? -16.898 -6.075 7.433 1.00 86.44 288 ASP A O 1
ATOM 2203 N N . ALA A 1 289 ? -15.020 -6.089 8.665 1.00 90.69 289 ALA A N 1
ATOM 2204 C CA . ALA A 1 289 ? -15.520 -7.015 9.690 1.00 90.69 289 ALA A CA 1
ATOM 2205 C C . ALA A 1 289 ? -16.637 -6.396 10.550 1.00 90.6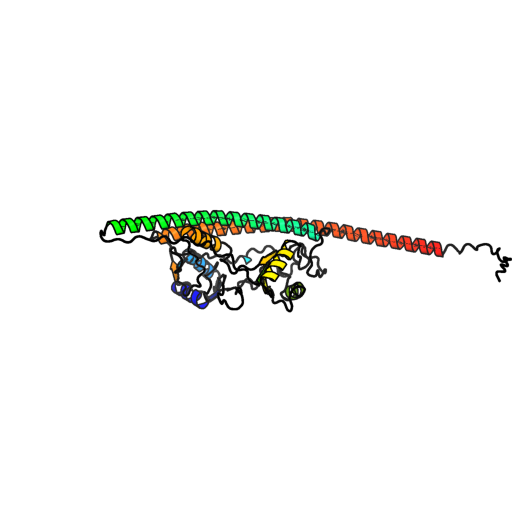9 289 ALA A C 1
ATOM 2207 O O . ALA A 1 289 ? -17.661 -7.036 10.814 1.00 90.69 289 ALA A O 1
ATOM 2208 N N . LEU A 1 290 ? -16.480 -5.123 10.924 1.00 88.69 290 LEU A N 1
ATOM 2209 C CA . LEU A 1 290 ? -17.483 -4.346 11.647 1.00 88.69 290 LEU A CA 1
ATOM 2210 C C . LEU A 1 290 ? -18.776 -4.247 10.828 1.00 88.69 290 LEU A C 1
ATOM 2212 O O . LEU A 1 290 ? -19.859 -4.542 11.337 1.00 88.69 290 LEU A O 1
ATOM 2216 N N . ARG A 1 291 ? -18.655 -3.921 9.535 1.00 86.88 291 ARG A N 1
ATOM 2217 C CA . ARG A 1 291 ? -19.791 -3.860 8.610 1.00 86.88 291 ARG A CA 1
ATOM 2218 C C . ARG A 1 291 ? -20.484 -5.213 8.473 1.00 86.88 291 ARG A C 1
ATOM 2220 O O . ARG A 1 291 ? -21.710 -5.257 8.503 1.00 86.88 291 ARG A O 1
ATOM 2227 N N . GLN A 1 292 ? -19.726 -6.302 8.336 1.00 90.19 292 GLN A N 1
ATOM 2228 C CA . GLN A 1 292 ? -20.285 -7.656 8.232 1.00 90.19 292 GLN A CA 1
ATOM 2229 C C . GLN A 1 292 ? -21.064 -8.067 9.490 1.00 90.19 292 GLN A C 1
ATOM 2231 O O . GLN A 1 292 ? -22.101 -8.715 9.376 1.00 90.19 292 GLN A O 1
ATOM 2236 N N . THR A 1 293 ? -20.605 -7.662 10.676 1.00 90.69 293 THR A N 1
ATOM 2237 C CA . THR A 1 293 ? -21.155 -8.153 11.953 1.00 90.69 293 THR A CA 1
ATOM 2238 C C . THR A 1 293 ? -22.263 -7.264 12.527 1.00 90.69 293 THR A C 1
ATOM 2240 O O . THR A 1 293 ? -23.270 -7.747 13.066 1.00 90.69 293 THR A O 1
ATOM 2243 N N . PHE A 1 294 ? -22.092 -5.945 12.425 1.00 86.94 294 PHE A N 1
ATOM 2244 C CA . PHE A 1 294 ? -22.970 -4.950 13.046 1.00 86.94 294 PHE A CA 1
ATOM 2245 C C . PHE A 1 294 ? -23.757 -4.113 12.035 1.00 86.94 294 PHE A C 1
ATOM 2247 O O . PHE A 1 294 ? -24.644 -3.366 12.440 1.00 86.94 294 PHE A O 1
ATOM 2254 N N . GLY A 1 295 ? -23.452 -4.208 10.736 1.00 83.06 295 GLY A N 1
ATOM 2255 C CA . GLY A 1 295 ? -24.065 -3.356 9.714 1.00 83.06 295 GLY A CA 1
ATOM 2256 C C . GLY A 1 295 ? -23.725 -1.869 9.872 1.00 83.06 295 GLY A C 1
ATOM 2257 O O . GLY A 1 295 ? -24.376 -1.025 9.256 1.00 83.06 295 GLY A O 1
ATOM 2258 N N . SER A 1 296 ? -22.737 -1.535 10.710 1.00 70.56 296 SER A N 1
ATOM 2259 C CA . SER A 1 296 ? -22.277 -0.171 10.950 1.00 70.56 296 SER A CA 1
ATOM 2260 C C . SER A 1 296 ? -21.007 0.136 10.159 1.00 70.56 296 SER A C 1
ATOM 2262 O O . SER A 1 296 ? -20.182 -0.733 9.888 1.00 70.56 296 SER A O 1
ATOM 2264 N N . ASP A 1 297 ? -20.865 1.409 9.796 1.00 64.00 297 ASP A N 1
ATOM 2265 C CA . ASP A 1 297 ? -19.678 1.965 9.156 1.00 64.00 297 ASP A CA 1
ATOM 2266 C C . ASP A 1 297 ? -19.037 2.986 10.101 1.00 64.00 297 ASP A C 1
ATOM 2268 O O . ASP A 1 297 ? -19.691 3.955 10.500 1.00 64.00 297 ASP A O 1
ATOM 2272 N N . ASP A 1 298 ? -17.745 2.830 10.397 1.00 60.69 298 ASP A N 1
ATOM 2273 C CA . ASP A 1 298 ? -16.970 3.790 11.203 1.00 60.69 298 ASP A CA 1
ATOM 2274 C C . ASP A 1 298 ? -16.417 4.964 10.360 1.00 60.69 298 ASP A C 1
ATOM 2276 O O . ASP A 1 298 ? -15.451 5.629 10.722 1.00 60.69 298 ASP A O 1
ATOM 2280 N N . HIS A 1 299 ? -17.028 5.242 9.199 1.00 58.28 299 HIS A N 1
ATOM 2281 C CA . HIS A 1 299 ? -16.609 6.327 8.290 1.00 58.28 299 HIS A CA 1
ATOM 2282 C C . HIS A 1 299 ? -17.090 7.709 8.738 1.00 58.28 299 HIS A C 1
ATOM 2284 O O . HIS A 1 299 ? -16.817 8.708 8.065 1.00 58.28 299 HIS A O 1
ATOM 2290 N N . LYS A 1 300 ? -17.853 7.794 9.835 1.00 62.53 300 LYS A N 1
ATOM 2291 C CA . LYS A 1 300 ? -18.300 9.086 10.357 1.00 62.53 300 LYS A CA 1
ATOM 2292 C C . LYS A 1 300 ? -17.082 9.837 10.901 1.00 62.53 300 LYS A C 1
ATOM 2294 O O . LYS A 1 300 ? -16.323 9.266 11.678 1.00 62.53 300 LYS A O 1
ATOM 2299 N N . PRO A 1 301 ? -16.885 11.110 10.516 1.00 62.47 301 PRO A N 1
ATOM 2300 C CA . PRO A 1 301 ? -15.759 11.876 11.019 1.00 62.47 301 PRO A CA 1
ATOM 2301 C C . PRO A 1 301 ? -15.842 11.968 12.542 1.00 62.47 301 PRO A C 1
ATOM 2303 O O . PRO A 1 301 ? -16.866 12.393 13.090 1.00 62.47 301 PRO A O 1
ATOM 2306 N N . LEU A 1 302 ? -14.767 11.556 13.211 1.00 64.94 302 LEU A N 1
ATOM 2307 C CA . LEU A 1 302 ? -14.700 11.550 14.668 1.00 64.94 302 LEU A CA 1
ATOM 2308 C C . LEU A 1 302 ? -14.685 12.997 15.167 1.00 64.94 302 LEU A C 1
ATOM 2310 O O . LEU A 1 302 ? -13.840 13.800 14.768 1.00 64.94 302 LEU A O 1
ATOM 2314 N N . ARG A 1 303 ? -15.652 13.350 16.024 1.00 67.81 303 ARG A N 1
ATOM 2315 C CA . ARG A 1 303 ? -15.733 14.691 16.635 1.00 67.81 303 ARG A CA 1
ATOM 2316 C C . ARG A 1 303 ? -14.705 14.862 17.753 1.00 67.81 303 ARG A C 1
ATOM 2318 O O . ARG A 1 303 ? -14.175 15.957 17.936 1.00 67.81 303 ARG A O 1
ATOM 2325 N N . SER A 1 304 ? -14.412 13.779 18.459 1.00 72.69 304 SER A N 1
ATOM 2326 C CA . SER A 1 304 ? -13.428 13.689 19.532 1.00 72.69 304 SER A CA 1
ATOM 2327 C C . SER A 1 304 ? -12.642 12.387 19.402 1.00 72.69 304 SER A C 1
ATOM 2329 O O . SER A 1 304 ? -13.122 11.405 18.836 1.00 72.69 304 SER A O 1
ATOM 2331 N N . VAL A 1 305 ? -11.411 12.399 19.912 1.00 77.94 305 VAL A N 1
ATOM 2332 C CA . VAL A 1 305 ? -10.567 11.207 20.018 1.00 77.94 305 VAL A CA 1
ATOM 2333 C C . VAL A 1 305 ? -10.558 10.806 21.475 1.00 77.94 305 VAL A C 1
ATOM 2335 O O . VAL A 1 305 ? -10.133 11.598 22.312 1.00 77.94 305 VAL A O 1
ATOM 2338 N N . ARG A 1 306 ? -11.019 9.595 21.778 1.00 88.12 306 ARG A N 1
ATOM 2339 C CA . ARG A 1 306 ? -10.865 9.008 23.104 1.00 88.12 306 ARG A CA 1
ATOM 2340 C C . ARG A 1 306 ? -9.957 7.799 22.985 1.00 88.12 306 ARG A C 1
ATOM 2342 O O . ARG A 1 306 ? -10.299 6.833 22.305 1.00 88.12 306 ARG A O 1
ATOM 2349 N N . LEU A 1 307 ? -8.801 7.881 23.630 1.00 91.31 307 LEU A N 1
ATOM 2350 C CA . LEU A 1 307 ? -7.872 6.768 23.731 1.00 91.31 307 LEU A CA 1
ATOM 2351 C C . LEU A 1 307 ? -8.019 6.116 25.106 1.00 91.31 307 LEU A C 1
ATOM 2353 O O . LEU A 1 307 ? -8.204 6.804 26.108 1.00 91.31 307 LEU A O 1
ATOM 2357 N N . VAL A 1 308 ? -7.970 4.791 25.144 1.00 93.75 308 VAL A N 1
ATOM 2358 C CA . VAL A 1 308 ? -8.019 3.993 26.373 1.00 93.75 308 VAL A CA 1
ATOM 2359 C C . VAL A 1 308 ? -6.890 2.977 26.356 1.00 93.75 308 VAL A C 1
ATOM 2361 O O . VAL A 1 308 ? -6.514 2.487 25.292 1.00 93.75 308 VAL A O 1
ATOM 2364 N N . GLN A 1 309 ? -6.348 2.668 27.527 1.00 94.75 309 GLN A N 1
ATOM 2365 C CA . GLN A 1 309 ? -5.308 1.662 27.682 1.00 94.75 309 GLN A CA 1
ATOM 2366 C C . GLN A 1 309 ? -5.930 0.373 28.225 1.00 94.75 309 GLN A C 1
ATOM 2368 O O . GLN A 1 309 ? -6.593 0.399 29.260 1.00 94.75 309 GLN A O 1
ATOM 2373 N N . ILE A 1 310 ? -5.735 -0.738 27.516 1.00 95.06 310 ILE A N 1
ATOM 2374 C CA . ILE A 1 310 ? -6.239 -2.061 27.892 1.00 95.06 310 ILE A CA 1
ATOM 2375 C C . ILE A 1 310 ? -5.045 -3.015 27.909 1.00 95.06 310 ILE A C 1
ATOM 2377 O O . ILE A 1 310 ? -4.584 -3.475 26.864 1.00 95.06 310 ILE A O 1
ATOM 2381 N N . GLU A 1 311 ? -4.538 -3.290 29.108 1.00 92.88 311 GLU A N 1
ATOM 2382 C CA . GLU A 1 311 ? -3.465 -4.268 29.337 1.00 92.88 311 GLU A CA 1
ATOM 2383 C C . GLU A 1 311 ? -4.024 -5.654 29.677 1.00 92.88 311 GLU A C 1
ATOM 2385 O O . GLU A 1 311 ? -3.506 -6.673 29.231 1.00 92.88 311 GLU A O 1
ATOM 2390 N N . VAL A 1 312 ? -5.109 -5.688 30.454 1.00 93.50 312 VAL A N 1
ATOM 2391 C CA . VAL A 1 312 ? -5.792 -6.905 30.900 1.00 93.50 312 VAL A CA 1
ATOM 2392 C C . VAL A 1 312 ? -7.286 -6.685 30.739 1.00 93.50 312 VAL A C 1
ATOM 2394 O O . VAL A 1 312 ? -7.791 -5.656 31.187 1.00 93.50 312 VAL A O 1
ATOM 2397 N N . ALA A 1 313 ? -7.985 -7.643 30.128 1.00 94.19 313 ALA A N 1
ATOM 2398 C CA . ALA A 1 313 ? -9.427 -7.553 29.943 1.00 94.19 313 ALA A CA 1
ATOM 2399 C C . ALA A 1 313 ? -10.177 -7.623 31.276 1.00 94.19 313 ALA A C 1
ATOM 2401 O O . ALA A 1 313 ? -10.012 -8.557 32.061 1.00 94.19 313 ALA A O 1
ATOM 2402 N N . ARG A 1 314 ? -11.039 -6.634 31.500 1.00 94.19 314 ARG A N 1
ATOM 2403 C CA . ARG A 1 314 ? -11.955 -6.520 32.643 1.00 94.19 314 ARG A CA 1
ATOM 2404 C C . ARG A 1 314 ? -13.416 -6.647 32.223 1.00 94.19 314 ARG A C 1
ATOM 2406 O O . ARG A 1 314 ? -14.298 -6.723 33.075 1.00 94.19 314 ARG A O 1
ATOM 2413 N N . SER A 1 315 ? -13.681 -6.656 30.921 1.00 94.06 315 SER A N 1
ATOM 2414 C CA . SER A 1 315 ? -15.010 -6.792 30.333 1.00 94.06 315 SER A CA 1
ATOM 2415 C C . SER A 1 315 ? -14.951 -7.646 29.065 1.00 94.06 315 SER A C 1
ATOM 2417 O O . SER A 1 315 ? -13.891 -7.798 28.458 1.00 94.06 315 SER A O 1
ATOM 2419 N N . ALA A 1 316 ? -16.103 -8.163 28.628 1.00 93.19 316 ALA A N 1
ATOM 2420 C CA . ALA A 1 316 ? -16.212 -8.884 27.355 1.00 93.19 316 ALA A CA 1
ATOM 2421 C C . ALA A 1 316 ? -15.829 -8.003 26.147 1.00 93.19 316 ALA A C 1
ATOM 2423 O O . ALA A 1 316 ? -15.331 -8.498 25.138 1.00 93.19 316 ALA A O 1
ATOM 2424 N N . GLU A 1 317 ? -16.043 -6.688 26.257 1.00 94.31 317 GLU A N 1
ATOM 2425 C CA . GLU A 1 317 ? -15.638 -5.698 25.255 1.00 94.31 317 GLU A CA 1
ATOM 2426 C C . GLU A 1 317 ? -14.108 -5.596 25.167 1.00 94.31 317 GLU A C 1
ATOM 2428 O O . GLU A 1 317 ? -13.545 -5.638 24.073 1.00 94.31 317 GLU A O 1
ATOM 2433 N N . GLU A 1 318 ? -13.427 -5.519 26.314 1.00 95.00 318 GLU A N 1
ATOM 2434 C CA . GLU A 1 318 ? -11.964 -5.475 26.383 1.00 95.00 318 GLU A CA 1
ATOM 2435 C C . GLU A 1 318 ? -11.329 -6.808 25.957 1.00 95.00 318 GLU A C 1
ATOM 2437 O O . GLU A 1 318 ? -10.305 -6.812 25.275 1.00 95.00 318 GLU A O 1
ATOM 2442 N N . GLU A 1 319 ? -11.953 -7.940 26.290 1.00 96.06 319 GLU A N 1
ATOM 2443 C CA . GLU A 1 319 ? -11.519 -9.267 25.837 1.00 96.06 319 GLU A CA 1
ATOM 2444 C C . GLU A 1 319 ? -11.609 -9.393 24.311 1.00 96.06 319 GLU A C 1
ATOM 2446 O O . GLU A 1 319 ? -10.654 -9.823 23.655 1.00 96.06 319 GLU A O 1
ATOM 2451 N N . CYS A 1 320 ? -12.726 -8.946 23.730 1.00 95.75 320 CYS A N 1
ATOM 2452 C CA . CYS A 1 320 ? -12.883 -8.847 22.284 1.00 95.75 320 CYS A CA 1
ATOM 2453 C C . CYS A 1 320 ? -11.794 -7.944 21.687 1.00 95.75 320 CYS A C 1
ATOM 2455 O O . CYS A 1 320 ? -11.088 -8.366 20.774 1.00 95.75 320 CYS A O 1
ATOM 2457 N N . ALA A 1 321 ? -11.573 -6.748 22.244 1.00 95.12 321 ALA A N 1
ATOM 2458 C CA . ALA A 1 321 ? -10.560 -5.809 21.760 1.00 95.12 321 ALA A CA 1
ATOM 2459 C C . ALA A 1 321 ? -9.140 -6.410 21.739 1.00 95.12 321 ALA A C 1
ATOM 2461 O O . ALA A 1 321 ? -8.430 -6.248 20.741 1.00 95.12 321 ALA A O 1
ATOM 2462 N N . LEU A 1 322 ? -8.739 -7.151 22.781 1.00 95.94 322 LEU A N 1
ATOM 2463 C CA . LEU A 1 322 ? -7.444 -7.843 22.825 1.00 95.94 322 LEU A CA 1
ATOM 2464 C C . LEU A 1 322 ? -7.331 -8.922 21.734 1.00 95.94 322 LEU A C 1
ATOM 2466 O O . LEU A 1 322 ? -6.305 -9.003 21.054 1.00 95.94 322 LEU A O 1
ATOM 2470 N N . ARG A 1 323 ? -8.390 -9.714 21.506 1.00 96.56 323 ARG A N 1
ATOM 2471 C CA . ARG A 1 323 ? -8.432 -10.705 20.410 1.00 96.56 323 ARG A CA 1
ATOM 2472 C C . ARG A 1 323 ? -8.329 -10.028 19.039 1.00 96.56 323 ARG A C 1
ATOM 2474 O O . ARG A 1 323 ? -7.555 -10.475 18.192 1.00 96.56 323 ARG A O 1
ATOM 2481 N N . LEU A 1 324 ? -9.056 -8.926 18.827 1.00 94.75 324 LEU A N 1
ATOM 2482 C CA . LEU A 1 324 ? -8.993 -8.154 17.580 1.00 94.75 324 LEU A CA 1
ATOM 2483 C C . LEU A 1 324 ? -7.583 -7.596 17.344 1.00 94.75 324 LEU A C 1
ATOM 2485 O O . LEU A 1 324 ? -7.086 -7.664 16.219 1.00 94.75 324 LEU A O 1
ATOM 2489 N N . ARG A 1 325 ? -6.913 -7.094 18.391 1.00 94.38 325 ARG A N 1
ATOM 2490 C CA . ARG A 1 325 ? -5.521 -6.630 18.308 1.00 94.38 325 ARG A CA 1
ATOM 2491 C C . ARG A 1 325 ? -4.597 -7.736 17.813 1.00 94.38 325 ARG A C 1
ATOM 2493 O O . ARG A 1 325 ? -3.889 -7.504 16.838 1.00 94.38 325 ARG A O 1
ATOM 2500 N N . ALA A 1 326 ? -4.645 -8.922 18.418 1.00 94.69 326 ALA A N 1
ATOM 2501 C CA . ALA A 1 326 ? -3.779 -10.037 18.031 1.00 94.69 326 ALA A CA 1
ATOM 2502 C C . ALA A 1 326 ? -3.923 -10.390 16.537 1.00 94.69 326 ALA A C 1
ATOM 2504 O O . ALA A 1 326 ? -2.929 -10.555 15.826 1.00 94.69 326 ALA A O 1
ATOM 2505 N N . ILE A 1 327 ? -5.159 -10.426 16.026 1.00 95.44 327 ILE A N 1
ATOM 2506 C CA . ILE A 1 327 ? -5.438 -10.692 14.605 1.00 95.44 327 ILE A CA 1
ATOM 2507 C C . ILE A 1 327 ? -4.925 -9.548 13.715 1.00 95.44 327 ILE A C 1
ATOM 2509 O O . ILE A 1 327 ? -4.329 -9.791 12.665 1.00 95.44 327 ILE A O 1
ATOM 2513 N N . MET A 1 328 ? -5.123 -8.290 14.119 1.00 92.38 328 MET A N 1
ATOM 2514 C CA . MET A 1 328 ? -4.666 -7.115 13.366 1.00 92.38 328 MET A CA 1
ATOM 2515 C C . MET A 1 328 ? -3.134 -6.963 13.345 1.00 92.38 328 MET A C 1
ATOM 2517 O O . MET A 1 328 ? -2.563 -6.515 12.341 1.00 92.38 328 MET A O 1
ATOM 2521 N N . GLU A 1 329 ? -2.456 -7.346 14.424 1.00 91.56 329 GLU A N 1
ATOM 2522 C CA . GLU A 1 329 ? -0.996 -7.410 14.507 1.00 91.56 329 GLU A CA 1
ATOM 2523 C C . GLU A 1 329 ? -0.453 -8.515 13.601 1.00 91.56 329 GLU A C 1
ATOM 2525 O O . GLU A 1 329 ? 0.414 -8.236 12.768 1.00 91.56 329 GLU A O 1
ATOM 2530 N N . ARG A 1 330 ? -1.038 -9.721 13.650 1.00 93.81 330 ARG A N 1
ATOM 2531 C CA . ARG A 1 330 ? -0.690 -10.808 12.722 1.00 93.81 330 ARG A CA 1
ATOM 2532 C C . ARG A 1 330 ? -0.901 -10.399 11.266 1.00 93.81 330 ARG A C 1
ATOM 2534 O O . ARG A 1 330 ? 0.017 -10.527 10.464 1.00 93.81 330 ARG A O 1
ATOM 2541 N N . HIS A 1 331 ? -2.031 -9.772 10.940 1.00 91.62 331 HIS A N 1
ATOM 2542 C CA . HIS A 1 331 ? -2.279 -9.238 9.599 1.00 91.62 331 HIS A CA 1
ATOM 2543 C C . HIS A 1 331 ? -1.193 -8.244 9.150 1.00 91.62 331 HIS A C 1
ATOM 2545 O O . HIS A 1 331 ? -0.793 -8.204 7.983 1.00 91.62 331 HIS A O 1
ATOM 2551 N N . THR A 1 332 ? -0.706 -7.409 10.070 1.00 88.38 332 THR A N 1
ATOM 2552 C CA . THR A 1 332 ? 0.356 -6.436 9.789 1.00 88.38 332 THR A CA 1
ATOM 2553 C C . THR A 1 332 ? 1.696 -7.130 9.532 1.00 88.38 332 THR A C 1
ATOM 2555 O O . THR A 1 332 ? 2.401 -6.744 8.593 1.00 88.38 332 THR A O 1
ATOM 2558 N N . LEU A 1 333 ? 2.015 -8.183 10.292 1.00 90.06 333 LEU A N 1
ATOM 2559 C CA . LEU A 1 333 ? 3.188 -9.034 10.075 1.00 90.06 333 LEU A CA 1
ATOM 2560 C C . LEU A 1 333 ? 3.108 -9.781 8.740 1.00 90.06 333 LEU A C 1
ATOM 2562 O O . LEU A 1 333 ? 4.047 -9.703 7.949 1.00 90.06 333 LEU A O 1
ATOM 2566 N N . ASP A 1 334 ? 1.974 -10.401 8.422 1.00 91.44 334 ASP A N 1
ATOM 2567 C CA . ASP A 1 334 ? 1.770 -11.118 7.160 1.00 91.44 334 ASP A CA 1
ATOM 2568 C C . ASP A 1 334 ? 1.875 -10.172 5.959 1.00 91.44 334 ASP A C 1
ATOM 2570 O O . ASP A 1 334 ? 2.503 -10.484 4.944 1.00 91.44 334 ASP A O 1
ATOM 2574 N N . ARG A 1 335 ? 1.353 -8.945 6.079 1.00 88.88 335 ARG A N 1
ATOM 2575 C CA . ARG A 1 335 ? 1.549 -7.904 5.059 1.00 88.88 335 ARG A CA 1
ATOM 2576 C C . ARG A 1 335 ? 3.003 -7.478 4.932 1.00 88.88 335 ARG A C 1
ATOM 2578 O O . ARG A 1 335 ? 3.435 -7.186 3.815 1.00 88.88 335 ARG A O 1
ATOM 2585 N N . ALA A 1 336 ? 3.743 -7.385 6.034 1.00 85.69 336 ALA A N 1
ATOM 2586 C CA . ALA A 1 336 ? 5.170 -7.088 6.000 1.00 85.69 336 ALA A CA 1
ATOM 2587 C C . ALA A 1 336 ? 5.951 -8.230 5.331 1.00 85.69 336 ALA A C 1
ATOM 2589 O O . ALA A 1 336 ? 6.798 -7.962 4.480 1.00 85.69 336 ALA A O 1
ATOM 2590 N N . HIS A 1 337 ? 5.597 -9.483 5.617 1.00 87.56 337 HIS A N 1
ATOM 2591 C CA . HIS A 1 337 ? 6.163 -10.667 4.980 1.00 87.56 337 HIS A CA 1
ATOM 2592 C C . HIS A 1 337 ? 5.881 -10.698 3.470 1.00 87.56 337 HIS A C 1
ATOM 2594 O O . HIS A 1 337 ? 6.815 -10.779 2.675 1.00 87.56 337 HIS A O 1
ATOM 2600 N N . LEU A 1 338 ? 4.627 -10.490 3.045 1.00 88.81 338 LEU A N 1
ATOM 2601 C CA . LEU A 1 338 ? 4.277 -10.362 1.624 1.00 88.81 338 LEU A CA 1
ATOM 2602 C C . LEU A 1 338 ? 5.022 -9.210 0.940 1.00 88.81 338 LEU A C 1
ATOM 2604 O O . LEU A 1 338 ? 5.398 -9.318 -0.225 1.00 88.81 338 LEU A O 1
ATOM 2608 N N . ARG A 1 339 ? 5.237 -8.083 1.633 1.00 84.81 339 ARG A N 1
ATOM 2609 C CA . ARG A 1 339 ? 6.050 -6.976 1.102 1.00 84.81 339 ARG A CA 1
ATOM 2610 C C . ARG A 1 339 ? 7.515 -7.375 0.951 1.00 84.81 339 ARG A C 1
ATOM 2612 O O . ARG A 1 339 ? 8.113 -6.989 -0.048 1.00 84.81 339 ARG A O 1
ATOM 2619 N N . LYS A 1 340 ? 8.080 -8.112 1.911 1.00 86.00 340 LYS A N 1
ATOM 2620 C CA . LYS A 1 340 ? 9.457 -8.612 1.851 1.00 86.00 340 LYS A CA 1
ATOM 2621 C C . LYS A 1 340 ? 9.638 -9.531 0.642 1.00 86.00 340 LYS A C 1
ATOM 2623 O O . LYS A 1 340 ? 10.446 -9.205 -0.220 1.00 86.00 340 LYS A O 1
ATOM 2628 N N . LEU A 1 341 ? 8.795 -10.557 0.511 1.00 87.88 341 LEU A N 1
ATOM 2629 C CA . LEU A 1 341 ? 8.787 -11.458 -0.647 1.00 87.88 341 LEU A CA 1
ATOM 2630 C C . LEU A 1 341 ? 8.612 -10.688 -1.961 1.00 87.88 341 LEU A C 1
ATOM 2632 O O . LEU A 1 341 ? 9.352 -10.887 -2.918 1.00 87.88 341 LEU A O 1
ATOM 2636 N N . ALA A 1 342 ? 7.671 -9.741 -2.013 1.00 85.88 342 ALA A N 1
ATOM 2637 C CA . ALA A 1 342 ? 7.479 -8.914 -3.199 1.00 85.88 342 ALA A CA 1
ATOM 2638 C C . ALA A 1 342 ? 8.721 -8.097 -3.568 1.00 85.88 342 ALA A C 1
ATOM 2640 O O . ALA A 1 342 ? 8.961 -7.863 -4.748 1.00 85.88 342 ALA A O 1
ATOM 2641 N N . ASN A 1 343 ? 9.478 -7.617 -2.583 1.00 83.12 343 ASN A N 1
ATOM 2642 C CA . ASN A 1 343 ? 10.705 -6.873 -2.831 1.00 83.12 343 ASN A CA 1
ATOM 2643 C C . ASN A 1 343 ? 11.834 -7.790 -3.319 1.00 83.12 343 ASN A C 1
ATOM 2645 O O . ASN A 1 343 ? 12.590 -7.365 -4.185 1.00 83.12 343 ASN A O 1
ATOM 2649 N N . GLU A 1 344 ? 11.916 -9.025 -2.819 1.00 85.69 344 GLU A N 1
ATOM 2650 C CA . GLU A 1 344 ? 12.851 -10.051 -3.304 1.00 85.69 344 GLU A CA 1
ATOM 2651 C C . GLU A 1 344 ? 12.559 -10.394 -4.773 1.00 85.69 344 GLU A C 1
ATOM 2653 O O . GLU A 1 344 ? 13.413 -10.178 -5.630 1.00 85.69 344 GLU A O 1
ATOM 2658 N N . TYR A 1 345 ? 11.315 -10.764 -5.101 1.00 87.56 345 TYR A N 1
ATOM 2659 C CA . TYR A 1 345 ? 10.911 -11.052 -6.484 1.00 87.56 345 TYR A CA 1
ATOM 2660 C C . TYR A 1 345 ? 11.069 -9.857 -7.421 1.00 87.56 345 TYR A C 1
ATOM 2662 O O . TYR A 1 345 ? 11.436 -10.021 -8.584 1.00 87.56 345 TYR A O 1
ATOM 2670 N N . ARG A 1 346 ? 10.790 -8.638 -6.942 1.00 85.38 346 ARG A N 1
ATOM 2671 C CA . ARG A 1 346 ? 11.064 -7.427 -7.726 1.00 85.38 346 ARG A CA 1
ATOM 2672 C C . ARG A 1 346 ? 12.546 -7.290 -8.009 1.00 85.38 346 ARG A C 1
ATOM 2674 O O . ARG A 1 346 ? 12.872 -6.889 -9.113 1.00 85.38 346 ARG A O 1
ATOM 2681 N N . GLY A 1 347 ? 13.412 -7.613 -7.053 1.00 82.06 347 GLY A N 1
ATOM 2682 C CA . GLY A 1 347 ? 14.851 -7.550 -7.254 1.00 82.06 347 GLY A CA 1
ATOM 2683 C C . GLY A 1 347 ? 15.375 -8.577 -8.245 1.00 82.06 347 GLY A C 1
ATOM 2684 O O . GLY A 1 347 ? 16.161 -8.227 -9.118 1.00 82.06 347 GLY A O 1
ATOM 2685 N N . GLU A 1 348 ? 14.877 -9.808 -8.187 1.00 86.94 348 GLU A N 1
ATOM 2686 C CA . GLU A 1 348 ? 15.204 -10.840 -9.178 1.00 86.94 348 GLU A CA 1
ATOM 2687 C C . GLU A 1 348 ? 14.697 -10.478 -10.575 1.00 86.94 348 GLU A C 1
ATOM 2689 O O . GLU A 1 348 ? 15.414 -10.604 -11.567 1.00 86.94 348 GLU A O 1
ATOM 2694 N N . LEU A 1 349 ? 13.444 -10.020 -10.667 1.00 86.69 349 LEU A N 1
ATOM 2695 C CA . LEU A 1 349 ? 12.864 -9.551 -11.921 1.00 86.69 349 LEU A CA 1
ATOM 2696 C C . LEU A 1 349 ? 13.686 -8.397 -12.489 1.00 86.69 349 LEU A C 1
ATOM 2698 O O . LEU A 1 349 ? 13.965 -8.352 -13.682 1.00 86.69 349 LEU A O 1
ATOM 2702 N N . HIS A 1 350 ? 14.098 -7.499 -11.607 1.00 80.94 350 HIS A N 1
ATOM 2703 C CA . HIS A 1 350 ? 14.890 -6.352 -11.961 1.00 80.94 350 HIS A CA 1
ATOM 2704 C C . HIS A 1 350 ? 16.264 -6.743 -12.531 1.00 80.94 350 HIS A C 1
ATOM 2706 O O . HIS A 1 350 ? 16.588 -6.313 -13.635 1.00 80.94 350 HIS A O 1
ATOM 2712 N N . GLY A 1 351 ? 17.013 -7.625 -11.859 1.00 81.31 351 GLY A N 1
ATOM 2713 C CA . GLY A 1 351 ? 18.296 -8.121 -12.372 1.00 81.31 351 GLY A CA 1
ATOM 2714 C C . GLY A 1 351 ? 18.164 -8.786 -13.746 1.00 81.31 351 GLY A C 1
ATOM 2715 O O . GLY A 1 351 ? 18.937 -8.497 -14.655 1.00 81.31 351 GLY A O 1
ATOM 2716 N N . ARG A 1 352 ? 17.104 -9.582 -13.956 1.00 87.12 352 ARG A N 1
ATOM 2717 C CA . ARG A 1 352 ? 16.807 -10.170 -15.275 1.00 87.12 352 ARG A CA 1
ATOM 2718 C C . ARG A 1 352 ? 16.506 -9.119 -16.345 1.00 87.12 352 ARG A C 1
ATOM 2720 O O . ARG A 1 352 ? 16.856 -9.309 -17.508 1.00 87.12 352 ARG A O 1
ATOM 2727 N N . HIS A 1 353 ? 15.833 -8.026 -15.981 1.00 85.50 353 HIS A N 1
ATOM 2728 C CA . HIS A 1 353 ? 15.530 -6.933 -16.910 1.00 85.50 353 HIS A CA 1
ATOM 2729 C C . HIS A 1 353 ? 16.800 -6.201 -17.333 1.00 85.50 353 HIS A C 1
ATOM 2731 O O . HIS A 1 353 ? 16.967 -5.951 -18.524 1.00 85.50 353 HIS A O 1
ATOM 2737 N N . GLU A 1 354 ? 17.706 -5.911 -16.397 1.00 82.50 354 GLU A N 1
ATOM 2738 C CA . GLU A 1 354 ? 18.992 -5.272 -16.705 1.00 82.50 354 GLU A CA 1
ATOM 2739 C C . GLU A 1 354 ? 19.851 -6.136 -17.628 1.00 82.50 354 GLU A C 1
ATOM 2741 O O . GLU A 1 354 ? 20.300 -5.655 -18.666 1.00 82.50 354 GLU A O 1
ATOM 2746 N N . GLU A 1 355 ? 19.999 -7.428 -17.323 1.00 86.06 355 GLU A N 1
ATOM 2747 C CA . GLU A 1 355 ? 20.750 -8.364 -18.168 1.00 86.06 355 GLU A CA 1
ATOM 2748 C C . GLU A 1 355 ? 20.217 -8.393 -19.606 1.00 86.06 355 GLU A C 1
ATOM 2750 O O . GLU A 1 355 ? 20.991 -8.356 -20.569 1.00 86.06 355 GLU A O 1
ATOM 2755 N N . ARG A 1 356 ? 18.888 -8.416 -19.759 1.00 86.81 356 ARG A N 1
ATOM 2756 C CA . ARG A 1 356 ? 18.227 -8.463 -21.066 1.00 86.81 356 ARG A CA 1
ATOM 2757 C C . ARG A 1 356 ? 18.370 -7.147 -21.833 1.00 86.81 356 ARG A C 1
ATOM 2759 O O . ARG A 1 356 ? 18.606 -7.166 -23.041 1.00 86.81 356 ARG A O 1
ATOM 2766 N N . ILE A 1 357 ? 18.259 -6.011 -21.146 1.00 84.12 357 ILE A N 1
ATOM 2767 C CA . ILE A 1 357 ? 18.486 -4.681 -21.727 1.00 84.12 357 ILE A CA 1
ATOM 2768 C C . ILE A 1 357 ? 19.938 -4.556 -22.208 1.00 84.12 357 ILE A C 1
ATOM 2770 O O . ILE A 1 357 ? 20.177 -4.153 -23.349 1.00 84.12 357 ILE A O 1
ATOM 2774 N N . ASP A 1 358 ? 20.904 -4.959 -21.386 1.00 83.38 358 ASP A N 1
ATOM 2775 C CA . ASP A 1 358 ? 22.325 -4.933 -21.730 1.00 83.38 358 ASP A CA 1
ATOM 2776 C C . ASP A 1 358 ? 22.653 -5.826 -22.929 1.00 83.38 358 ASP A C 1
ATOM 2778 O O . ASP A 1 358 ? 23.451 -5.450 -23.795 1.00 83.38 358 ASP A O 1
ATOM 2782 N N . GLU A 1 359 ? 22.046 -7.011 -23.007 1.00 88.62 359 GLU A N 1
ATOM 2783 C CA . GLU A 1 359 ? 22.204 -7.909 -24.147 1.00 88.62 359 GLU A CA 1
ATOM 2784 C C . GLU A 1 359 ? 21.721 -7.250 -25.450 1.00 88.62 359 GLU A C 1
ATOM 2786 O O . GLU A 1 359 ? 22.442 -7.252 -26.455 1.00 88.62 359 GLU A O 1
ATOM 2791 N N . GLU A 1 360 ? 20.545 -6.618 -25.431 1.00 86.69 360 GLU A N 1
ATOM 2792 C CA . GLU A 1 360 ? 20.004 -5.902 -26.588 1.00 86.69 360 GLU A CA 1
ATOM 2793 C C . GLU A 1 360 ? 20.842 -4.670 -26.953 1.00 86.69 360 GLU A C 1
ATOM 2795 O O . GLU A 1 360 ? 21.124 -4.436 -28.133 1.00 86.69 360 GLU A O 1
ATOM 2800 N N . PHE A 1 361 ? 21.362 -3.926 -25.974 1.00 82.94 361 PHE A N 1
ATOM 2801 C CA . PHE A 1 361 ? 22.306 -2.840 -26.248 1.00 82.94 361 PHE A CA 1
ATOM 2802 C C . PHE A 1 361 ? 23.587 -3.343 -26.918 1.00 82.94 361 PHE A C 1
ATOM 2804 O O . PHE A 1 361 ? 24.051 -2.738 -27.893 1.00 82.94 361 PHE A O 1
ATOM 2811 N N . ARG A 1 362 ? 24.148 -4.475 -26.473 1.00 85.75 362 ARG A N 1
ATOM 2812 C CA . ARG A 1 362 ? 25.312 -5.096 -27.130 1.00 85.75 362 ARG A CA 1
ATOM 2813 C C . ARG A 1 362 ? 24.988 -5.498 -28.572 1.00 85.75 362 ARG A C 1
ATOM 2815 O O . ARG A 1 362 ? 25.796 -5.219 -29.467 1.00 85.75 362 ARG A O 1
ATOM 2822 N N . LYS A 1 363 ? 23.809 -6.081 -28.825 1.00 89.88 363 LYS A N 1
ATOM 2823 C CA . LYS A 1 363 ? 23.330 -6.410 -30.182 1.00 89.88 363 LYS A CA 1
ATOM 2824 C C . LYS A 1 363 ? 23.212 -5.157 -31.052 1.00 89.88 363 LYS A C 1
ATOM 2826 O O . LYS A 1 363 ? 23.741 -5.137 -32.164 1.00 89.88 363 LYS A O 1
ATOM 2831 N N . LEU A 1 364 ? 22.619 -4.078 -30.539 1.00 84.75 364 LEU A N 1
ATOM 2832 C CA . LEU A 1 364 ? 22.477 -2.803 -31.252 1.00 84.75 364 LEU A CA 1
ATOM 2833 C C . LEU A 1 364 ? 23.828 -2.154 -31.577 1.00 84.75 364 LEU A C 1
ATOM 2835 O O . LEU A 1 364 ? 24.030 -1.667 -32.693 1.00 84.75 364 LEU A O 1
ATOM 2839 N N . ILE A 1 365 ? 24.780 -2.169 -30.641 1.00 87.50 365 ILE A N 1
ATOM 2840 C CA . ILE A 1 365 ? 26.144 -1.676 -30.880 1.00 87.50 365 ILE A CA 1
ATOM 2841 C C . ILE A 1 365 ? 26.823 -2.505 -31.979 1.00 87.50 365 ILE A C 1
ATOM 2843 O O . ILE A 1 365 ? 27.464 -1.936 -32.868 1.00 87.50 365 ILE A O 1
ATOM 2847 N N . SER A 1 366 ? 26.661 -3.832 -31.957 1.00 93.06 366 SER A N 1
ATOM 2848 C CA . SER A 1 366 ? 27.182 -4.729 -32.996 1.00 93.06 366 SER A CA 1
ATOM 2849 C C . SER A 1 366 ? 26.573 -4.428 -34.372 1.00 93.06 366 SER A C 1
ATOM 2851 O O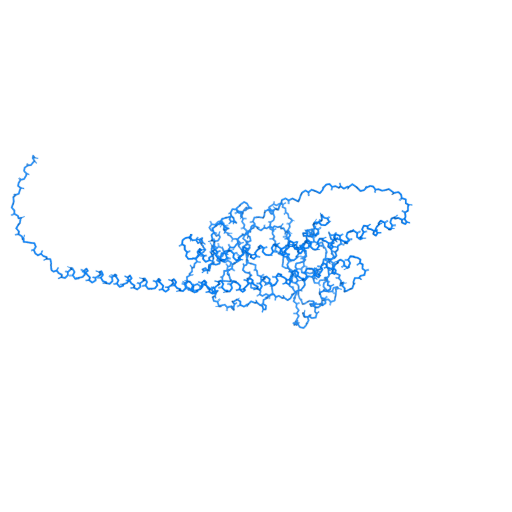 . SER A 1 366 ? 27.305 -4.214 -35.341 1.00 93.06 366 SER A O 1
ATOM 2853 N N . LEU A 1 367 ? 25.246 -4.282 -34.454 1.00 92.62 367 LEU A N 1
ATOM 2854 C CA . LEU A 1 367 ? 24.534 -3.907 -35.681 1.00 92.62 367 LEU A CA 1
ATOM 2855 C C . LEU A 1 367 ? 24.990 -2.546 -36.220 1.00 92.62 367 LEU A C 1
ATOM 2857 O O . LEU A 1 367 ? 25.253 -2.412 -37.415 1.00 92.62 367 LEU A O 1
ATOM 2861 N N . ARG A 1 368 ? 25.166 -1.537 -35.355 1.00 90.25 368 ARG A N 1
ATOM 2862 C CA . ARG A 1 368 ? 25.705 -0.223 -35.752 1.00 90.25 368 ARG A CA 1
ATOM 2863 C C . ARG A 1 368 ? 27.116 -0.338 -36.328 1.00 90.25 368 ARG A C 1
ATOM 2865 O O . ARG A 1 368 ? 27.411 0.305 -37.338 1.00 90.25 368 ARG A O 1
ATOM 2872 N N . LYS A 1 369 ? 27.983 -1.163 -35.728 1.00 92.62 369 LYS A N 1
ATOM 2873 C CA . LYS A 1 369 ? 29.333 -1.432 -36.252 1.00 92.62 369 LYS A CA 1
ATOM 2874 C C . LYS A 1 369 ? 29.268 -2.099 -37.630 1.00 92.62 369 LYS A C 1
ATOM 2876 O O . LYS A 1 369 ? 29.949 -1.632 -38.542 1.00 92.62 369 LYS A O 1
ATOM 2881 N N . MET A 1 370 ? 28.422 -3.116 -37.806 1.00 93.25 370 MET A N 1
ATOM 2882 C CA . MET A 1 370 ? 28.231 -3.790 -39.098 1.00 93.25 370 MET A CA 1
ATOM 2883 C C . MET A 1 370 ? 27.679 -2.840 -40.169 1.00 93.25 370 MET A C 1
ATOM 2885 O O . MET A 1 370 ? 28.224 -2.783 -41.269 1.00 93.25 370 MET A O 1
ATOM 2889 N N . ASN A 1 371 ? 26.682 -2.015 -39.841 1.00 92.19 371 ASN A N 1
ATOM 2890 C CA . ASN A 1 371 ? 26.134 -1.013 -40.760 1.00 92.19 371 ASN A CA 1
ATOM 2891 C C . ASN A 1 371 ? 27.176 0.037 -41.161 1.00 92.19 371 ASN A C 1
ATOM 2893 O O . ASN A 1 371 ? 27.269 0.396 -42.334 1.00 92.19 371 ASN A O 1
ATOM 2897 N N . LYS A 1 372 ? 28.014 0.494 -40.221 1.00 94.38 372 LYS A N 1
ATOM 2898 C CA . LYS A 1 372 ? 29.121 1.416 -40.522 1.00 94.38 372 LYS A CA 1
ATOM 2899 C C . LYS A 1 372 ? 30.145 0.780 -41.469 1.00 94.38 372 LYS A C 1
ATOM 2901 O O . LYS A 1 372 ? 30.608 1.441 -42.397 1.00 94.38 372 LYS A O 1
ATOM 2906 N N . GLN A 1 373 ? 30.477 -0.498 -41.271 1.00 95.00 373 GLN A N 1
ATOM 2907 C CA . GLN A 1 373 ? 31.363 -1.245 -42.173 1.00 95.00 373 GLN A CA 1
ATOM 2908 C C . GLN A 1 373 ? 30.743 -1.424 -43.563 1.00 95.00 373 GLN A C 1
ATOM 2910 O O . GLN A 1 373 ? 31.425 -1.212 -44.566 1.00 95.00 373 GLN A O 1
ATOM 2915 N N . LEU A 1 374 ? 29.454 -1.765 -43.636 1.00 94.75 374 LEU A N 1
ATOM 2916 C CA . LEU A 1 374 ? 28.723 -1.914 -44.892 1.00 94.75 374 LEU A CA 1
ATOM 2917 C C . LEU A 1 374 ? 28.678 -0.592 -45.669 1.00 94.75 374 LEU A C 1
ATOM 2919 O O . LEU A 1 374 ? 29.018 -0.568 -46.849 1.00 94.75 374 LEU A O 1
ATOM 2923 N N . ALA A 1 375 ? 28.354 0.516 -44.999 1.00 93.25 375 ALA A N 1
ATOM 2924 C CA . ALA A 1 375 ? 28.377 1.850 -45.594 1.00 93.25 375 ALA A CA 1
ATOM 2925 C C . ALA A 1 375 ? 29.777 2.217 -46.120 1.00 93.25 375 ALA A C 1
ATOM 2927 O O . ALA A 1 375 ? 29.912 2.726 -47.233 1.00 93.25 375 ALA A O 1
ATOM 2928 N N . GLY A 1 376 ? 30.833 1.894 -45.363 1.00 94.81 376 GLY A N 1
ATOM 2929 C CA . GLY A 1 376 ? 32.219 2.059 -45.806 1.00 94.81 376 GLY A CA 1
ATOM 2930 C C . GLY A 1 376 ? 32.538 1.262 -47.077 1.00 94.81 376 GLY A C 1
ATOM 2931 O O . GLY A 1 376 ? 33.102 1.816 -48.021 1.00 94.81 376 GLY A O 1
ATOM 2932 N N . ARG A 1 377 ? 32.115 -0.009 -47.142 1.00 94.88 377 ARG A N 1
ATOM 2933 C CA . ARG A 1 377 ? 32.287 -0.872 -48.326 1.00 94.88 377 ARG A CA 1
ATOM 2934 C C . ARG A 1 377 ? 31.526 -0.345 -49.543 1.00 94.88 377 ARG A C 1
ATOM 2936 O O . ARG A 1 377 ? 32.084 -0.323 -50.636 1.00 94.88 377 ARG A O 1
ATOM 2943 N N . ILE A 1 378 ? 30.290 0.121 -49.360 1.00 93.69 378 ILE A N 1
ATOM 2944 C CA . ILE A 1 378 ? 29.484 0.732 -50.429 1.00 93.69 378 ILE A CA 1
ATOM 2945 C C . ILE A 1 378 ? 30.181 1.986 -50.972 1.00 93.69 378 ILE A C 1
ATOM 2947 O O . ILE A 1 378 ? 30.336 2.136 -52.184 1.00 93.69 378 ILE A O 1
ATOM 2951 N N . ASN A 1 379 ? 30.674 2.856 -50.088 1.00 93.31 379 ASN A N 1
ATOM 2952 C CA . ASN A 1 379 ? 31.400 4.061 -50.487 1.00 93.31 379 ASN A CA 1
ATOM 2953 C C . ASN A 1 379 ? 32.698 3.732 -51.238 1.00 93.31 379 ASN A C 1
ATOM 2955 O O . ASN A 1 379 ? 32.999 4.357 -52.255 1.00 93.31 379 ASN A O 1
ATOM 2959 N N . GLN A 1 380 ? 33.444 2.719 -50.791 1.00 92.56 380 GLN A N 1
ATOM 2960 C CA . GLN A 1 380 ? 34.645 2.252 -51.482 1.00 92.56 380 GLN A CA 1
ATOM 2961 C C . GLN A 1 380 ? 34.322 1.682 -52.870 1.00 92.56 380 GLN A C 1
ATOM 2963 O O . GLN A 1 380 ? 34.992 2.027 -53.843 1.00 92.56 380 GLN A O 1
ATOM 2968 N N . ALA A 1 381 ? 33.271 0.866 -52.990 1.00 91.00 381 ALA A N 1
ATOM 2969 C CA . ALA A 1 381 ? 32.820 0.319 -54.267 1.00 91.00 381 ALA A CA 1
ATOM 2970 C C . ALA A 1 381 ? 32.389 1.426 -55.245 1.00 91.00 381 ALA A C 1
ATOM 2972 O O . ALA A 1 381 ? 32.780 1.404 -56.413 1.00 91.00 381 ALA A O 1
ATOM 2973 N N . ASN A 1 382 ? 31.653 2.433 -54.767 1.00 90.81 382 ASN A N 1
ATOM 2974 C CA . ASN A 1 382 ? 31.248 3.590 -55.569 1.00 90.81 382 ASN A CA 1
ATOM 2975 C C . ASN A 1 382 ? 32.448 4.432 -56.022 1.00 90.81 382 ASN A C 1
ATOM 2977 O O . ASN A 1 382 ? 32.513 4.840 -57.182 1.00 90.81 382 ASN A O 1
ATOM 2981 N N . ASN A 1 383 ? 33.432 4.646 -55.147 1.00 90.56 383 ASN A N 1
ATOM 2982 C CA . ASN A 1 383 ? 34.671 5.334 -55.508 1.00 90.56 383 ASN A CA 1
ATOM 2983 C C . ASN A 1 383 ? 35.477 4.549 -56.548 1.00 90.56 383 ASN A C 1
ATOM 2985 O O . ASN A 1 383 ? 35.995 5.142 -57.492 1.00 90.56 383 ASN A O 1
ATOM 2989 N N . ASN A 1 384 ? 35.542 3.223 -56.425 1.00 89.88 384 ASN A N 1
ATOM 2990 C CA . ASN A 1 384 ? 36.204 2.372 -57.411 1.00 89.88 384 ASN A CA 1
ATOM 2991 C C . ASN A 1 384 ? 35.485 2.412 -58.768 1.00 89.88 384 ASN A C 1
ATOM 2993 O O . ASN A 1 384 ? 36.153 2.540 -59.789 1.00 89.88 384 ASN A O 1
ATOM 2997 N N . ARG A 1 385 ? 34.143 2.405 -58.792 1.00 85.31 385 ARG A N 1
ATOM 2998 C CA . ARG A 1 385 ? 33.357 2.594 -60.027 1.00 85.31 385 ARG A CA 1
ATOM 2999 C C . ARG A 1 385 ? 33.599 3.954 -60.679 1.00 85.31 385 ARG A C 1
ATOM 3001 O O . ARG A 1 385 ? 33.692 4.019 -61.893 1.00 85.31 385 ARG A O 1
ATOM 3008 N N . ARG A 1 386 ? 33.742 5.030 -59.896 1.00 81.12 386 ARG A N 1
ATOM 3009 C CA . ARG A 1 386 ? 34.089 6.365 -60.424 1.00 81.12 386 ARG A CA 1
ATOM 3010 C C . ARG A 1 386 ? 35.514 6.437 -60.983 1.00 81.12 386 ARG A C 1
ATOM 3012 O O . ARG A 1 386 ? 35.762 7.218 -61.892 1.00 81.12 386 ARG A O 1
ATOM 3019 N N . LYS A 1 387 ? 36.448 5.659 -60.423 1.00 82.38 387 LYS A N 1
ATOM 3020 C CA . LYS A 1 387 ? 37.848 5.588 -60.881 1.00 82.38 387 LYS A CA 1
ATOM 3021 C C . LYS A 1 387 ? 38.038 4.697 -62.107 1.00 82.38 387 LYS A C 1
ATOM 3023 O O . LYS A 1 387 ? 38.999 4.898 -62.844 1.00 82.38 387 LYS A O 1
ATOM 3028 N N . GLN A 1 388 ? 37.155 3.725 -62.333 1.00 75.75 388 GLN A N 1
ATOM 3029 C CA . GLN A 1 388 ? 37.090 3.021 -63.610 1.00 75.75 388 GLN A CA 1
ATOM 3030 C C . GLN A 1 388 ? 36.643 4.041 -64.661 1.00 75.75 388 GLN A C 1
ATOM 3032 O O . GLN A 1 388 ? 35.508 4.509 -64.636 1.00 75.75 388 GLN A O 1
ATOM 3037 N N . ALA A 1 389 ? 37.592 4.465 -65.503 1.00 59.72 389 ALA A N 1
ATOM 3038 C CA . ALA A 1 389 ? 37.403 5.509 -66.503 1.00 59.72 389 ALA A CA 1
ATOM 3039 C C . ALA A 1 389 ? 36.104 5.282 -67.295 1.00 59.72 389 ALA A C 1
ATOM 3041 O O . ALA A 1 389 ? 35.774 4.123 -67.571 1.00 59.72 389 ALA A O 1
ATOM 3042 N N . PRO A 1 390 ? 35.379 6.350 -67.688 1.00 62.09 390 PRO A N 1
ATOM 3043 C CA . PRO A 1 390 ? 34.224 6.193 -68.554 1.00 62.09 390 PRO A CA 1
ATOM 3044 C C . PRO A 1 390 ? 34.674 5.387 -69.766 1.00 62.09 390 PRO A C 1
ATOM 3046 O O . PRO A 1 390 ? 35.612 5.782 -70.466 1.00 62.09 390 PRO A O 1
ATOM 3049 N N . ILE A 1 391 ? 34.041 4.230 -69.969 1.00 59.75 391 ILE A N 1
ATOM 3050 C CA . ILE A 1 391 ? 34.183 3.463 -71.199 1.00 59.75 391 ILE A CA 1
ATOM 3051 C C . ILE A 1 391 ? 33.901 4.479 -72.298 1.00 59.75 391 ILE A C 1
ATOM 3053 O O . ILE A 1 391 ? 32.784 4.989 -72.391 1.00 59.75 391 ILE A O 1
ATOM 3057 N N . LYS A 1 392 ? 34.938 4.854 -73.057 1.00 56.09 392 LYS A N 1
ATOM 3058 C CA . LYS A 1 392 ? 34.782 5.687 -74.244 1.00 56.09 392 LYS A CA 1
ATOM 3059 C C . LYS A 1 392 ? 33.879 4.885 -75.168 1.00 56.09 392 LYS A C 1
ATOM 3061 O O . LYS A 1 392 ? 34.354 3.993 -75.866 1.00 56.09 392 LYS A O 1
ATOM 3066 N N . LEU A 1 393 ? 32.574 5.143 -75.105 1.00 55.41 393 LEU A N 1
ATOM 3067 C CA . LEU A 1 393 ? 31.637 4.619 -76.079 1.00 55.41 393 LEU A CA 1
ATOM 3068 C C . LEU A 1 393 ? 32.172 5.071 -77.440 1.00 55.41 393 LEU A C 1
ATOM 3070 O O . LEU A 1 393 ? 32.445 6.266 -77.601 1.00 55.41 393 LEU A O 1
ATOM 3074 N N . PRO A 1 394 ? 32.415 4.149 -78.385 1.00 52.53 394 PRO A N 1
ATOM 3075 C CA . PRO A 1 394 ? 32.907 4.527 -79.694 1.00 52.53 394 PRO A CA 1
ATOM 3076 C C . PRO A 1 394 ? 31.919 5.520 -80.305 1.00 52.53 394 PRO A C 1
ATOM 3078 O O . PRO A 1 394 ? 30.751 5.208 -80.532 1.00 52.53 394 PRO A O 1
ATOM 3081 N N . THR A 1 395 ? 32.396 6.737 -80.548 1.00 56.06 395 THR A N 1
ATOM 3082 C CA . THR A 1 395 ? 31.703 7.803 -81.267 1.00 56.06 395 THR A CA 1
ATOM 3083 C C . THR A 1 395 ? 31.505 7.377 -82.721 1.00 56.06 395 THR A C 1
ATOM 3085 O O . THR A 1 395 ? 32.246 7.755 -83.622 1.00 56.06 395 THR A O 1
ATOM 3088 N N . ARG A 1 396 ? 30.496 6.544 -82.964 1.00 56.34 396 ARG A N 1
ATOM 3089 C CA . ARG A 1 396 ? 29.955 6.255 -84.292 1.00 56.34 396 ARG A CA 1
ATOM 3090 C C . ARG A 1 396 ? 28.442 6.130 -84.188 1.00 56.34 396 ARG A C 1
ATOM 3092 O O . ARG A 1 396 ? 27.960 5.018 -84.182 1.00 56.34 396 ARG A O 1
ATOM 3099 N N . TYR A 1 397 ? 27.719 7.245 -84.087 1.00 49.12 397 TYR A N 1
ATOM 3100 C CA . TYR A 1 397 ? 26.329 7.387 -84.564 1.00 49.12 397 TYR A CA 1
ATOM 3101 C C . TYR A 1 397 ? 25.941 8.877 -84.584 1.00 49.12 397 TYR A C 1
ATOM 3103 O O . TYR A 1 397 ? 25.080 9.345 -83.852 1.00 49.12 397 TYR A O 1
ATOM 3111 N N . HIS A 1 398 ? 26.591 9.643 -85.460 1.00 49.53 398 HIS A N 1
ATOM 3112 C CA . HIS A 1 398 ? 25.961 10.813 -86.067 1.00 49.53 398 HIS A CA 1
ATOM 3113 C C . HIS A 1 398 ? 25.894 10.551 -87.566 1.00 49.53 398 HIS A C 1
ATOM 3115 O O . HIS A 1 398 ? 26.853 10.815 -88.286 1.00 49.53 398 HIS A O 1
ATOM 3121 N N . ARG A 1 399 ? 24.776 9.985 -88.029 1.00 46.78 399 ARG A N 1
ATOM 3122 C CA . ARG A 1 399 ? 24.269 10.202 -89.387 1.00 46.78 399 ARG A CA 1
ATOM 3123 C C . ARG A 1 399 ? 22.817 9.733 -89.500 1.00 46.78 399 ARG A C 1
ATOM 3125 O O . ARG A 1 399 ? 22.527 8.553 -89.360 1.00 46.78 399 ARG A O 1
ATOM 3132 N N . THR A 1 400 ? 21.962 10.714 -89.790 1.00 51.66 400 THR A N 1
ATOM 3133 C CA . THR A 1 400 ? 20.737 10.622 -90.601 1.00 51.66 400 THR A CA 1
ATOM 3134 C C . THR A 1 400 ? 19.636 9.663 -90.154 1.00 51.66 400 THR A C 1
ATOM 3136 O O . THR A 1 400 ? 19.545 8.543 -90.640 1.00 51.66 400 THR A O 1
ATOM 3139 N N . LEU A 1 401 ? 18.687 10.197 -89.385 1.00 42.69 401 LEU A N 1
ATOM 3140 C CA . LEU A 1 401 ? 17.268 9.953 -89.645 1.00 42.69 401 LEU A CA 1
ATOM 3141 C C . LEU A 1 401 ? 16.581 11.313 -89.780 1.00 42.69 401 LEU A C 1
ATOM 3143 O O . LEU A 1 401 ? 16.291 11.985 -88.794 1.00 42.69 401 LEU A O 1
ATOM 3147 N N . GLY A 1 402 ? 16.400 11.733 -91.033 1.00 47.59 402 GLY A N 1
ATOM 3148 C CA . GLY A 1 402 ? 15.407 12.734 -91.382 1.00 47.59 402 GLY A CA 1
ATOM 3149 C C . GLY A 1 402 ? 14.034 12.094 -91.230 1.00 47.59 402 GLY A C 1
ATOM 3150 O O . GLY A 1 402 ? 13.721 11.132 -91.926 1.00 47.59 402 GLY A O 1
ATOM 3151 N N . LEU A 1 403 ? 13.243 12.609 -90.298 1.00 41.28 403 LEU A N 1
ATOM 3152 C CA . LEU A 1 403 ? 11.821 12.327 -90.185 1.00 41.28 403 LEU A CA 1
ATOM 3153 C C . LEU A 1 403 ? 11.103 13.638 -90.493 1.00 41.28 403 LEU A C 1
ATOM 3155 O O . LEU A 1 403 ? 11.009 14.526 -89.652 1.00 41.28 403 LEU A O 1
ATOM 3159 N N . HIS A 1 404 ? 10.659 13.756 -91.743 1.00 42.06 404 HIS A N 1
ATOM 3160 C CA . HIS A 1 404 ? 9.584 14.664 -92.111 1.00 42.06 404 HIS A CA 1
ATOM 3161 C C . HIS A 1 404 ? 8.293 14.134 -91.488 1.00 42.06 404 HIS A C 1
ATOM 3163 O O . HIS A 1 404 ? 7.834 13.052 -91.851 1.00 42.06 404 HIS A O 1
ATOM 3169 N N . VAL A 1 405 ? 7.702 14.915 -90.590 1.00 43.22 405 VAL A N 1
ATOM 3170 C CA . VAL A 1 405 ? 6.271 14.869 -90.288 1.00 43.22 405 VAL A CA 1
ATOM 3171 C C . VAL A 1 405 ? 5.811 16.324 -90.232 1.00 43.22 405 VAL A C 1
ATOM 3173 O O . VAL A 1 405 ? 6.146 17.020 -89.282 1.00 43.22 405 VAL A O 1
ATOM 3176 N N . ILE A 1 406 ? 5.158 16.714 -91.335 1.00 47.59 406 ILE A N 1
ATOM 3177 C CA . ILE A 1 406 ? 4.356 17.915 -91.657 1.00 47.59 406 ILE A CA 1
ATOM 3178 C C . ILE A 1 406 ? 4.778 19.227 -90.993 1.00 47.59 406 ILE A C 1
ATOM 3180 O O . ILE A 1 406 ? 4.460 19.434 -89.802 1.00 47.59 406 ILE A O 1
#

Foldseek 3Di:
DAWDAPPDDFVQVCVQCVVVVLHFPGKDWDWDQFDLDPPDPPRLTTTDMDTHHPDPVSVVVSQVQLQQKFWDFPQDPFTARDDDDDDPVVPPPADDDPDDRQQQDPPPQDAKDFDDPPDLLQVLLVVLVVLVVVLVVVLVVLLVVLLVVLLVLLQVLVVVVVVVVVVVVVVDDDDDDDDDDDDLDDDPPFRFTQKKKKAQADQPQDQVSVQRNCVVLDDRKDKAFDADPVPRGGPRMIMIGHPDSVSLVVVQVVLVVTQIDDSSHSHGMHIDGDGSDFHDFLRVSVQSSCCVRPVTGSNPRGPHIHMDGQPDDPDSSSVSNVVSSVSSVVSVVVSVVSVVVSVVVVVVSSVVSSVVVVVVVVVVVVVVVVVVVVVVVVVVVVVVVVVPPPPPPPPPDPDDDDDDDD

Sequence (406 aa):
MDFIGGGIRSSQLKQALSELGVHVQDAEVVNIKLDSGPGRVAEARCGWACLHFRTQEEATDALTGLQSVYMVTDSSPVPRPVLVHWPYWQHRPWGLRGSPFAGHVPDIPTLAHFAQANSLEYELALEWRRLQWTLRDAKLELQKDHTAELAAVMADYKEAVAASKQAAAAGQADAGSKPAEAPTAAPPPPRMSACLWLRGLPDSVSQEVLKRAFAQWLDAPQPLLIEDPATLQARGHAVVRMNSSRHAKQLEDDISTMVFLLGGTPRPVEAATACPGPPSGSLRVYDDALRQTFGSDDHKPLRSVRLVQIEVARSAEEECALRLRAIMERHTLDRAHLRKLANEYRGELHGRHEERIDEEFRKLISLRKMNKQLAGRINQANNNRRKQAPIKLPTRYHRTLGLHVI

Radius of gyration: 32.37 Å; chains: 1; bounding box: 81×37×129 Å

Secondary structure (DSSP, 8-state):
---PPTT--HHHHHHHHHHTT---SEEEEEEEEE---TT----EEEEEEEEE-SSHHHHHHHHHHHTTEEEE-TT-SSPEE------GGGG--S--TTPPPTT--TT----SEEPPTTSHHHHHHHHHHHHHHHHHHHHHHHHHHHHHHHHHHHHHHHHHHHHHHHHHHHTS------------PPPPPPPPPSEEEEE---TT--HHHHHHHHTTTSSS--EEEEEETTTTEEEEEEEEE-S-HHHHHHHHHHHHHTTEE-TT-S-BPEEEEPP--SPSSHHHHHHHHHHHHHS--TTSPPSS-EEEE-SS--SHHHHHHHHHHHHHHHHHHHHHHHHHHHHHHHHHHHHHHHHHHHHHHHHHHHHHHHHHHHHHHHHHHHHHHHHS------------------

InterPro domains:
  IPR012677 Nucleotide-binding alpha-beta plait domain superfamily [G3DSA:3.30.70.330] (134-260)
  IPR035979 RNA-binding domain superfamily [SSF54928] (182-251)
  IPR053316 Epigenetic regulator of gene expression [PTHR36309] (193-275)